Protein AF-A0A182SK68-F1 (afdb_monomer_lite)

Radius of gyration: 25.57 Å; chains: 1; bounding box: 62×59×81 Å

Organism: NCBI:txid74869

Foldseek 3Di:
DVVLLVVLVVLCVVQPPADPVCPVVNVVSLVVLVVVLVVCLVVLCVQQDDPPVPDDPDPPPPDDVLLVDRHLLSVLVSLLLQCLDLRPSSNVSSLVSNQSSQCSHPPGNGLLSSCVVPHDLVRNLCSLQVCVDQLGLVNDVALVSCPVPPPDQSLVSVLVNLSNLLSSLSSLLSCLVRVSYDPVSSVVSCVSSLSNVVNCLPQPQQDQSVSSLVVVCVVDPDDSPDDPVNCVVCVVSSVCVLVSLLSSLLSVLSVLLSLLVVCPVDPVPRDPSNVVLLLDPSNLVSLVCVQQPVVSSVLDPPDDDDPVNVVSNVVSVVSNVSSLLSLLVCCVPPSSVSSQVVVLVLLLVLLVVCLVCVLVQQLDLAHDPNNVSNVRSNVSVVVVVVVPVPDPDRDDPVSVVSNVVSVVSSVVSNVVSCPDPSNVPDGHPNSVVD

pLDDT: mean 82.34, std 15.9, range [33.06, 98.44]

Secondary structure (DSSP, 8-state):
-HHHHHHHHHHHHHHGGG-TTSHHHHHHHHHHHHHHHHHHHHTHHHHS----TT----------GGG-SSSHHHHHHHHHHHTT-S-HHHHHHHHHHHHHHHTTSTT--SHHHHHHHH--HHHHHHHHTTTTSTTSTTT-SSGGGGSS--SS-HHHHHHHHHHHHHHHHHHHHHHHHTT-S-HHHHHHHHHHHHHHHHHHHHHTTTS-HHHHHHHHHTT-SS-----HHHHHHTHHHHHHHHHHHHHHHHHHHHHHHHHHHHGGG-GGGS-HHHHHHHH-HHHHHHHHHHHH-GGGGT--TT---STTHHHHHHHHHHHHHHHHHHHHHTTTSHHHHHHHHHHHHHHHHHHHHHHHHHHHHHHSSS--HHHHHHHHHHHHHHHHHHHTTT-TTSS-HHHHHHHHHHHHHHHHHHHHHHTSHHHHS---HHHHH-

Structure (mmCIF, N/CA/C/O backbone):
data_AF-A0A182SK68-F1
#
_entry.id   AF-A0A182SK68-F1
#
loop_
_atom_site.group_PDB
_atom_site.id
_atom_site.type_symbol
_atom_site.label_atom_id
_atom_site.label_alt_id
_atom_site.label_comp_id
_atom_site.label_asym_id
_atom_site.label_entity_id
_atom_site.label_seq_id
_atom_site.pdbx_PDB_ins_code
_atom_site.Cartn_x
_atom_site.Cartn_y
_atom_site.Cartn_z
_atom_site.occupancy
_atom_site.B_iso_or_equiv
_atom_site.auth_seq_id
_atom_site.auth_comp_id
_atom_site.auth_asym_id
_atom_site.auth_atom_id
_atom_site.pdbx_PDB_model_num
ATOM 1 N N . MET A 1 1 ? 2.385 -1.177 -27.313 1.00 88.62 1 MET A N 1
ATOM 2 C CA . MET A 1 1 ? 2.437 -1.223 -25.835 1.00 88.62 1 MET A CA 1
ATOM 3 C C . MET A 1 1 ? 2.369 0.185 -25.262 1.00 88.62 1 MET A C 1
ATOM 5 O O . MET A 1 1 ? 1.359 0.478 -24.648 1.00 88.62 1 MET A O 1
ATOM 9 N N . HIS A 1 2 ? 3.325 1.072 -25.575 1.00 93.06 2 HIS A N 1
ATOM 10 C CA . HIS A 1 2 ? 3.332 2.481 -25.134 1.00 93.06 2 HIS A CA 1
ATOM 11 C C . HIS A 1 2 ? 1.972 3.197 -25.219 1.00 93.06 2 HIS A C 1
ATOM 13 O O . HIS A 1 2 ? 1.458 3.643 -24.204 1.00 93.06 2 HIS A O 1
ATOM 19 N N . SER A 1 3 ? 1.331 3.240 -26.392 1.00 92.75 3 SER A N 1
ATOM 20 C CA . SER A 1 3 ? 0.058 3.963 -26.556 1.00 92.75 3 SER A CA 1
ATOM 21 C C . SER A 1 3 ? -1.084 3.409 -25.693 1.00 92.75 3 SER A C 1
ATOM 23 O O . SER A 1 3 ? -1.900 4.174 -25.198 1.00 92.75 3 SER A O 1
ATOM 25 N N . TYR A 1 4 ? -1.124 2.090 -25.469 1.00 94.12 4 TYR A N 1
ATOM 26 C CA . TYR A 1 4 ? -2.111 1.467 -24.576 1.00 94.12 4 TYR A CA 1
ATOM 27 C C . TYR A 1 4 ? -1.801 1.757 -23.102 1.00 94.12 4 TYR A C 1
ATOM 29 O O . TYR A 1 4 ? -2.723 1.938 -22.316 1.00 94.12 4 TYR A O 1
ATOM 37 N N . SER A 1 5 ? -0.519 1.851 -22.739 1.00 93.94 5 SER A N 1
ATOM 38 C CA . SER A 1 5 ? -0.089 2.308 -21.413 1.00 93.94 5 SER A CA 1
ATOM 39 C C . SER A 1 5 ? -0.498 3.756 -21.152 1.00 93.94 5 SER A C 1
ATOM 41 O O . SER A 1 5 ? -1.092 4.033 -20.118 1.00 93.94 5 SER A O 1
ATOM 43 N N . VAL A 1 6 ? -0.271 4.661 -22.110 1.00 93.06 6 VAL A N 1
ATOM 44 C CA . VAL A 1 6 ? -0.720 6.061 -22.011 1.00 93.06 6 VAL A CA 1
ATOM 45 C C . VAL A 1 6 ? -2.244 6.140 -21.900 1.00 93.06 6 VAL A C 1
ATOM 47 O O . VAL A 1 6 ? -2.754 6.848 -21.039 1.00 93.06 6 VAL A O 1
ATOM 50 N N . GLY A 1 7 ? -2.981 5.370 -22.710 1.00 92.62 7 GLY A N 1
ATOM 51 C CA . GLY A 1 7 ? -4.442 5.296 -22.618 1.00 92.62 7 GLY A CA 1
ATOM 52 C C . GLY A 1 7 ? -4.933 4.842 -21.240 1.00 92.62 7 GLY A C 1
ATOM 53 O O . GLY A 1 7 ? -5.850 5.452 -20.689 1.00 92.62 7 GLY A O 1
ATOM 54 N N . LEU A 1 8 ? -4.282 3.836 -20.644 1.00 92.12 8 LEU A N 1
ATOM 55 C CA . LEU A 1 8 ? -4.586 3.380 -19.287 1.00 92.12 8 LEU A CA 1
ATOM 56 C C . LEU A 1 8 ? -4.298 4.462 -18.236 1.00 92.12 8 LEU A C 1
ATOM 58 O O . LEU A 1 8 ? -5.154 4.714 -17.394 1.00 92.12 8 LEU A O 1
ATOM 62 N N . ILE A 1 9 ? -3.139 5.126 -18.315 1.00 90.88 9 ILE A N 1
ATOM 63 C CA . ILE A 1 9 ? -2.760 6.225 -17.411 1.00 90.88 9 ILE A CA 1
ATOM 64 C C . ILE A 1 9 ? -3.814 7.337 -17.444 1.00 90.88 9 ILE A C 1
ATOM 66 O O . ILE A 1 9 ? -4.332 7.722 -16.400 1.00 90.88 9 ILE A O 1
ATOM 70 N N . VAL A 1 10 ? -4.173 7.813 -18.640 1.00 89.62 10 VAL A N 1
ATOM 71 C CA . VAL A 1 10 ? -5.153 8.898 -18.812 1.00 89.62 10 VAL A CA 1
ATOM 72 C C . VAL A 1 10 ? -6.533 8.480 -18.298 1.00 89.62 10 VAL A C 1
ATOM 74 O O . VAL A 1 10 ? -7.212 9.262 -17.632 1.00 89.62 10 VAL A O 1
ATOM 77 N N . THR A 1 11 ? -6.938 7.234 -18.561 1.00 87.19 11 THR A N 1
ATOM 78 C CA . THR A 1 11 ? -8.220 6.698 -18.080 1.00 87.19 11 THR A CA 1
ATOM 79 C C . THR A 1 11 ? -8.258 6.646 -16.551 1.00 87.19 11 THR A C 1
ATOM 81 O O . THR A 1 11 ? -9.271 7.018 -15.958 1.00 87.19 11 THR A O 1
ATOM 84 N N . GLU A 1 12 ? -7.160 6.237 -15.910 1.00 83.62 12 GLU A N 1
ATOM 85 C CA . GLU A 1 12 ? -7.042 6.172 -14.450 1.00 83.62 12 GLU A CA 1
ATOM 86 C C . GLU A 1 12 ? -7.035 7.571 -13.809 1.00 83.62 12 GLU A C 1
ATOM 88 O O . GLU A 1 12 ? -7.712 7.787 -12.804 1.00 83.62 12 GLU A O 1
ATOM 93 N N . GLU A 1 13 ? -6.349 8.551 -14.408 1.00 80.25 13 GLU A N 1
ATOM 94 C CA . GLU A 1 13 ? -6.316 9.928 -13.892 1.00 80.25 13 GLU A CA 1
ATOM 95 C C . GLU A 1 13 ? -7.697 10.598 -13.915 1.00 80.25 13 GLU A C 1
ATOM 97 O O . GLU A 1 13 ? -8.099 11.231 -12.933 1.00 80.25 13 GLU A O 1
ATOM 102 N N . GLN A 1 14 ? -8.458 10.412 -14.997 1.00 74.94 14 GLN A N 1
ATOM 103 C CA . GLN A 1 14 ? -9.790 11.005 -15.142 1.00 74.94 14 GLN A CA 1
ATOM 104 C C . GLN A 1 14 ? -10.811 10.403 -14.161 1.00 74.94 14 GLN A C 1
ATOM 106 O O . GLN A 1 14 ? -11.628 11.123 -13.586 1.00 74.94 14 GLN A O 1
ATOM 111 N N . HIS A 1 15 ? -10.746 9.096 -13.906 1.00 66.00 15 HIS A N 1
ATOM 112 C CA . HIS A 1 15 ? -11.824 8.375 -13.215 1.00 66.00 15 HIS A CA 1
ATOM 113 C C . HIS A 1 15 ? -11.490 7.955 -11.783 1.00 66.00 15 HIS A C 1
ATOM 115 O O . HIS A 1 15 ? -12.390 7.600 -11.019 1.00 66.00 15 HIS A O 1
ATOM 121 N N . GLY A 1 16 ? -10.213 8.024 -11.405 1.00 57.12 16 GLY A N 1
ATOM 122 C CA . GLY A 1 16 ? -9.738 7.588 -10.099 1.00 57.12 16 GLY A CA 1
ATOM 123 C C . GLY A 1 16 ? -9.965 6.097 -9.878 1.00 57.12 16 GLY A C 1
ATOM 124 O O . GLY A 1 16 ? -10.406 5.366 -10.761 1.00 57.12 16 GLY A O 1
ATOM 125 N N . CYS A 1 17 ? -9.701 5.631 -8.661 1.00 49.34 17 CYS A N 1
ATOM 126 C CA . CYS A 1 17 ? -9.917 4.229 -8.295 1.00 49.34 17 CYS A CA 1
ATOM 127 C C . CYS A 1 17 ? -11.409 3.816 -8.208 1.00 49.34 17 CYS A C 1
ATOM 129 O O . CYS A 1 17 ? -11.665 2.675 -7.843 1.00 49.34 17 CYS A O 1
ATOM 131 N N . ALA A 1 18 ? -12.387 4.700 -8.483 1.00 45.34 18 ALA A N 1
ATOM 132 C CA . ALA A 1 18 ? -13.753 4.552 -7.957 1.00 45.34 18 ALA A CA 1
ATOM 133 C C . ALA A 1 18 ? -14.936 4.588 -8.958 1.00 45.34 18 ALA A C 1
ATOM 135 O O . ALA A 1 18 ? -16.071 4.430 -8.518 1.00 45.34 18 ALA A O 1
ATOM 136 N N . SER A 1 19 ? -14.752 4.778 -10.272 1.00 43.34 19 SER A N 1
ATOM 137 C CA . SER A 1 19 ? -15.907 4.938 -11.187 1.00 43.34 19 SER A CA 1
ATOM 138 C C . SER A 1 19 ? -16.380 3.631 -11.850 1.00 43.34 19 SER A C 1
ATOM 140 O O . SER A 1 19 ? -15.693 3.066 -12.704 1.00 43.34 19 SER A O 1
ATOM 142 N N . GLU A 1 20 ? -17.595 3.186 -11.502 1.00 40.69 20 GLU A N 1
ATOM 143 C CA . GLU A 1 20 ? -18.256 1.958 -11.989 1.00 40.69 20 GLU A CA 1
ATOM 144 C C . GLU A 1 20 ? -18.520 1.933 -13.509 1.00 40.69 20 GLU A C 1
ATOM 146 O O . GLU A 1 20 ? -18.535 0.862 -14.112 1.00 40.69 20 GLU A O 1
ATOM 151 N N . GLY A 1 21 ? -18.663 3.090 -14.165 1.00 43.56 21 GLY A N 1
ATOM 152 C CA . GLY A 1 21 ? -18.940 3.157 -15.608 1.00 43.56 21 GLY A CA 1
ATOM 153 C C . GLY A 1 21 ? -17.751 2.780 -16.502 1.00 43.56 21 GLY A C 1
ATOM 154 O O . GLY A 1 21 ? -17.948 2.339 -17.632 1.00 43.56 21 GLY A O 1
ATOM 155 N N . ASN A 1 22 ? -16.519 2.902 -15.992 1.00 54.31 22 ASN A N 1
ATOM 156 C CA . ASN A 1 22 ? -15.290 2.787 -16.789 1.00 54.31 22 ASN A CA 1
ATOM 157 C C . ASN A 1 22 ? -14.397 1.601 -16.418 1.00 54.31 22 ASN A C 1
ATOM 159 O O . ASN A 1 22 ? -13.321 1.444 -16.999 1.00 54.31 22 ASN A O 1
ATOM 163 N N . SER A 1 23 ? -14.867 0.710 -15.537 1.00 65.31 23 SER A N 1
ATOM 164 C CA . SER A 1 23 ? -14.196 -0.571 -15.273 1.00 65.31 23 SER A CA 1
ATOM 165 C C . SER A 1 23 ? -13.976 -1.362 -16.564 1.00 65.31 23 SER A C 1
ATOM 167 O O . SER A 1 23 ? -12.916 -1.951 -16.739 1.00 65.31 23 SER A O 1
ATOM 169 N N . ALA A 1 24 ? -14.929 -1.318 -17.502 1.00 78.75 24 ALA A N 1
ATOM 170 C CA . ALA A 1 24 ? -14.823 -2.046 -18.764 1.00 78.75 24 ALA A CA 1
ATOM 171 C C . ALA A 1 24 ? -13.713 -1.494 -19.679 1.00 78.75 24 ALA A C 1
ATOM 173 O O . ALA A 1 24 ? -12.975 -2.267 -20.285 1.00 78.75 24 ALA A O 1
ATOM 174 N N . ILE A 1 25 ? -13.551 -0.167 -19.759 1.00 84.81 25 ILE A N 1
ATOM 175 C CA . ILE A 1 25 ? -12.502 0.470 -20.577 1.00 84.81 25 ILE A CA 1
ATOM 176 C C . ILE A 1 25 ? -11.123 0.179 -19.974 1.00 84.81 25 ILE A C 1
ATOM 178 O O . ILE A 1 25 ? -10.200 -0.242 -20.674 1.00 84.81 25 ILE A O 1
ATOM 182 N N . THR A 1 26 ? -10.989 0.348 -18.659 1.00 85.19 26 THR A N 1
ATOM 183 C CA . THR A 1 26 ? -9.766 0.016 -17.921 1.00 85.19 26 THR A CA 1
ATOM 184 C C . THR A 1 26 ? -9.399 -1.460 -18.091 1.00 85.19 26 THR A C 1
ATOM 186 O O . THR A 1 26 ? -8.246 -1.784 -18.381 1.00 85.19 26 THR A O 1
ATOM 189 N N . GLU A 1 27 ? -10.374 -2.366 -17.991 1.00 87.12 27 GLU A N 1
ATOM 190 C CA . GLU A 1 27 ? -10.177 -3.799 -18.218 1.00 87.12 27 GLU A CA 1
ATOM 191 C C . GLU A 1 27 ? -9.727 -4.097 -19.654 1.00 87.12 27 GLU A C 1
ATOM 193 O O . GLU A 1 27 ? -8.788 -4.869 -19.852 1.00 87.12 27 GLU A O 1
ATOM 198 N N . GLN A 1 28 ? -10.300 -3.430 -20.660 1.00 90.69 28 GLN A N 1
ATOM 199 C CA . GLN A 1 28 ? -9.854 -3.557 -22.050 1.00 90.69 28 GLN A CA 1
ATOM 200 C C . GLN A 1 28 ? -8.393 -3.132 -22.231 1.00 90.69 28 GLN A C 1
ATOM 202 O O . GLN A 1 28 ? -7.633 -3.845 -22.891 1.00 90.69 28 GLN A O 1
ATOM 207 N N . PHE A 1 29 ? -7.961 -2.024 -21.619 1.00 93.50 29 PHE A N 1
ATOM 208 C CA . PHE A 1 29 ? -6.551 -1.623 -21.644 1.00 93.50 29 PHE A CA 1
ATOM 209 C C . PHE A 1 29 ? -5.646 -2.658 -20.964 1.00 93.50 29 PHE A C 1
ATOM 211 O O . PHE A 1 29 ? -4.599 -3.011 -21.512 1.00 93.50 29 PHE A O 1
ATOM 218 N N . LEU A 1 30 ? -6.049 -3.193 -19.808 1.00 92.50 30 LEU A N 1
ATOM 219 C CA . LEU A 1 30 ? -5.292 -4.224 -19.088 1.00 92.50 30 LEU A CA 1
ATOM 220 C C . LEU A 1 30 ? -5.166 -5.524 -19.900 1.00 92.50 30 LEU A C 1
ATOM 222 O O . LEU A 1 30 ? -4.074 -6.101 -19.971 1.00 92.50 30 LEU A O 1
ATOM 226 N N . LEU A 1 31 ? -6.251 -5.966 -20.543 1.00 93.94 31 LEU A N 1
ATOM 227 C CA . LEU A 1 31 ? -6.275 -7.135 -21.426 1.00 93.94 31 LEU A CA 1
ATOM 228 C C . LEU A 1 31 ? -5.422 -6.911 -22.678 1.00 93.94 31 LEU A C 1
ATOM 230 O O . LEU A 1 31 ? -4.634 -7.782 -23.053 1.00 93.94 31 LEU A O 1
ATOM 234 N N . ALA A 1 32 ? -5.517 -5.731 -23.294 1.00 96.12 32 ALA A N 1
ATOM 235 C CA . ALA A 1 32 ? -4.701 -5.369 -24.446 1.00 96.12 32 ALA A CA 1
ATOM 236 C C . ALA A 1 32 ? -3.207 -5.371 -24.095 1.00 96.12 32 ALA A C 1
ATOM 238 O O . ALA A 1 32 ? -2.400 -5.938 -24.834 1.00 96.12 32 ALA A O 1
ATOM 239 N N . LEU A 1 33 ? -2.823 -4.806 -22.945 1.00 96.19 33 LEU A N 1
ATOM 240 C CA . LEU A 1 33 ? -1.443 -4.847 -22.457 1.00 96.19 33 LEU A CA 1
ATOM 241 C C . LEU A 1 33 ? -0.965 -6.282 -22.195 1.00 96.19 33 LEU A C 1
ATOM 243 O O . LEU A 1 33 ? 0.180 -6.603 -22.516 1.00 96.19 33 LEU A O 1
ATOM 247 N N . ASP A 1 34 ? -1.829 -7.163 -21.681 1.00 94.62 34 ASP A N 1
ATOM 248 C CA . ASP A 1 34 ? -1.497 -8.580 -21.496 1.00 94.62 34 ASP A CA 1
ATOM 249 C C . ASP A 1 34 ? -1.235 -9.300 -22.823 1.00 94.62 34 ASP A C 1
ATOM 251 O O . ASP A 1 34 ? -0.223 -9.989 -22.986 1.00 94.62 34 ASP A O 1
ATOM 255 N N . HIS A 1 35 ? -2.129 -9.100 -23.791 1.00 96.44 35 HIS A N 1
ATOM 256 C CA . HIS A 1 35 ? -2.018 -9.682 -25.121 1.00 96.44 35 HIS A CA 1
ATOM 257 C C . HIS A 1 35 ? -0.771 -9.176 -25.857 1.00 96.44 35 HIS A C 1
ATOM 259 O O . HIS A 1 35 ? -0.041 -9.955 -26.477 1.00 96.44 35 HIS A O 1
ATOM 265 N N . LEU A 1 36 ? -0.483 -7.876 -25.757 1.00 94.75 36 LEU A N 1
ATOM 266 C CA . LEU A 1 36 ? 0.725 -7.279 -26.321 1.00 94.75 36 LEU A CA 1
ATOM 267 C C . LEU A 1 36 ? 1.987 -7.831 -25.653 1.00 94.75 36 LEU A C 1
ATOM 269 O O . LEU A 1 36 ? 2.938 -8.153 -26.360 1.00 94.75 36 LEU A O 1
ATOM 273 N N . GLY A 1 37 ? 1.990 -7.998 -24.327 1.00 94.25 37 GLY A N 1
ATOM 274 C CA . GLY A 1 37 ? 3.092 -8.633 -23.602 1.00 94.25 37 GLY A CA 1
ATOM 275 C C . GLY A 1 37 ? 3.365 -10.056 -24.094 1.00 94.25 37 GLY A C 1
ATOM 276 O O . GLY A 1 37 ? 4.492 -10.371 -24.468 1.00 94.25 37 GLY A O 1
ATOM 277 N N . LYS A 1 38 ? 2.320 -10.886 -24.205 1.00 94.75 38 LYS A N 1
ATOM 278 C CA . LYS A 1 38 ? 2.414 -12.245 -24.775 1.00 94.75 38 LYS A CA 1
ATOM 279 C C . LYS A 1 38 ? 2.947 -12.236 -26.210 1.00 94.75 38 LYS A C 1
ATOM 281 O O . LYS A 1 38 ? 3.817 -13.028 -26.556 1.00 94.75 38 LYS A O 1
ATOM 286 N N . SER A 1 39 ? 2.455 -11.320 -27.042 1.00 93.88 39 SER A N 1
ATOM 287 C CA . SER A 1 39 ? 2.872 -11.212 -28.445 1.00 93.88 39 SER A CA 1
ATOM 288 C C . SER A 1 39 ? 4.352 -10.839 -28.583 1.00 93.88 39 SER A C 1
ATOM 290 O O . SER A 1 39 ? 5.052 -11.399 -29.425 1.00 93.88 39 SER A O 1
ATOM 292 N N . LEU A 1 40 ? 4.838 -9.913 -27.751 1.00 92.00 40 LEU A N 1
ATOM 293 C CA . LEU A 1 40 ? 6.243 -9.499 -27.715 1.00 92.00 40 LEU A CA 1
ATOM 294 C C . LEU A 1 40 ? 7.158 -10.630 -27.241 1.00 92.00 40 LEU A C 1
ATOM 296 O O . LEU A 1 40 ? 8.213 -10.852 -27.830 1.00 92.00 40 LEU A O 1
ATOM 300 N N . GLU A 1 41 ? 6.727 -11.374 -26.225 1.00 92.56 41 GLU A N 1
ATOM 301 C CA . GLU A 1 41 ? 7.421 -12.556 -25.711 1.00 92.56 41 GLU A CA 1
ATOM 302 C C . GLU A 1 41 ? 7.554 -13.644 -26.793 1.00 92.56 41 GLU A C 1
ATOM 304 O O . GLU A 1 41 ? 8.659 -14.118 -27.066 1.00 92.56 41 GLU A O 1
ATOM 309 N N . MET A 1 42 ? 6.456 -13.973 -27.484 1.00 92.19 42 MET A N 1
ATOM 310 C CA . MET A 1 42 ? 6.441 -14.958 -28.577 1.00 92.19 42 MET A CA 1
ATOM 311 C C . MET A 1 42 ? 7.288 -14.525 -29.778 1.00 92.19 42 MET A C 1
ATOM 313 O O . MET A 1 42 ? 7.887 -15.358 -30.453 1.00 92.19 42 MET A O 1
ATOM 317 N N . ARG A 1 43 ? 7.356 -13.217 -30.053 1.00 89.06 43 ARG A N 1
ATOM 318 C CA . ARG A 1 43 ? 8.081 -12.648 -31.199 1.00 89.06 43 ARG A CA 1
ATOM 319 C C . ARG A 1 43 ? 9.431 -12.034 -30.821 1.00 89.06 43 ARG A C 1
ATOM 321 O O . ARG A 1 43 ? 9.971 -11.235 -31.585 1.00 89.06 43 ARG A O 1
ATOM 328 N N . LYS A 1 44 ? 10.016 -12.420 -29.682 1.00 88.88 44 LYS A N 1
ATOM 329 C CA . LYS A 1 44 ? 11.249 -11.813 -29.147 1.00 88.88 44 LYS A CA 1
ATOM 330 C C . LYS A 1 44 ? 12.440 -11.824 -30.113 1.00 88.88 44 LYS A C 1
ATOM 332 O O . LYS A 1 44 ? 13.254 -10.907 -30.080 1.00 88.88 44 LYS A O 1
ATOM 337 N N . ALA A 1 45 ? 12.522 -12.807 -31.013 1.00 86.69 45 ALA A N 1
ATOM 338 C CA . ALA A 1 45 ? 13.574 -12.887 -32.031 1.00 86.69 45 ALA A CA 1
ATOM 339 C C . ALA A 1 45 ? 13.611 -11.658 -32.963 1.00 86.69 45 ALA A C 1
ATOM 341 O O . ALA A 1 45 ? 14.693 -11.242 -33.367 1.00 86.69 45 ALA A O 1
ATOM 342 N N . LEU A 1 46 ? 12.457 -11.031 -33.238 1.00 84.81 46 LEU A N 1
ATOM 343 C CA . LEU A 1 46 ? 12.369 -9.819 -34.067 1.00 84.81 46 LEU A CA 1
ATOM 344 C C . LEU A 1 46 ? 12.994 -8.593 -33.382 1.00 84.81 46 LEU A C 1
ATOM 346 O O . LEU A 1 46 ? 13.492 -7.693 -34.051 1.00 84.81 46 LEU A O 1
ATOM 350 N N . PHE A 1 47 ? 12.984 -8.568 -32.047 1.00 85.00 47 PHE A N 1
ATOM 351 C CA . PHE A 1 47 ? 13.404 -7.419 -31.238 1.00 85.00 47 PHE A CA 1
ATOM 352 C C . PHE A 1 47 ? 14.793 -7.588 -30.603 1.00 85.00 47 PHE A C 1
ATOM 354 O O . PHE A 1 47 ? 15.321 -6.630 -30.044 1.00 85.00 47 PHE A O 1
ATOM 361 N N . ASN A 1 48 ? 15.383 -8.784 -30.690 1.00 84.38 48 ASN A N 1
ATOM 362 C CA . ASN A 1 48 ? 16.704 -9.134 -30.146 1.00 84.38 48 ASN A CA 1
ATOM 363 C C . ASN A 1 48 ? 17.782 -9.333 -31.237 1.00 84.38 48 ASN A C 1
ATOM 365 O O . ASN A 1 48 ? 18.829 -9.924 -30.966 1.00 84.38 48 ASN A O 1
ATOM 369 N N . GLY A 1 49 ? 17.504 -8.922 -32.480 1.00 69.25 49 GLY A N 1
ATOM 370 C CA . GLY A 1 49 ? 18.330 -9.236 -33.650 1.00 69.25 49 GLY A CA 1
ATOM 371 C C . GLY A 1 49 ? 19.767 -8.699 -33.591 1.00 69.25 49 GLY A C 1
ATOM 372 O O . GLY A 1 49 ? 20.017 -7.614 -33.073 1.00 69.25 49 GLY A O 1
ATOM 373 N N . TYR A 1 50 ? 20.697 -9.471 -34.164 1.00 53.22 50 TYR A N 1
ATOM 374 C CA . TYR A 1 50 ? 22.091 -9.090 -34.396 1.00 53.22 50 TYR A CA 1
ATOM 375 C C . TYR A 1 50 ? 22.166 -7.878 -35.332 1.00 53.22 50 TYR A C 1
ATOM 377 O O . TYR A 1 50 ? 21.504 -7.857 -36.371 1.00 53.22 50 TYR A O 1
ATOM 385 N N . GLY A 1 51 ? 23.004 -6.898 -34.996 1.00 48.56 51 GLY A N 1
ATOM 386 C CA . GLY A 1 51 ? 23.451 -5.890 -35.949 1.00 48.56 51 GLY A CA 1
ATOM 387 C C . GLY A 1 51 ? 24.250 -6.549 -37.073 1.00 48.56 51 GLY A C 1
ATOM 388 O O . GLY A 1 51 ? 25.462 -6.658 -36.980 1.00 48.56 51 GLY A O 1
ATOM 389 N N . ASN A 1 52 ? 23.575 -7.010 -38.123 1.00 43.06 52 ASN A N 1
ATOM 390 C CA . ASN A 1 52 ? 24.137 -6.960 -39.464 1.00 43.06 52 ASN A CA 1
ATOM 391 C C . ASN A 1 52 ? 23.519 -5.723 -40.109 1.00 43.06 52 ASN A C 1
ATOM 393 O O . ASN A 1 52 ? 22.403 -5.763 -40.627 1.00 43.06 52 ASN A O 1
ATOM 397 N N . GLU A 1 53 ? 24.243 -4.609 -40.024 1.00 48.78 53 GLU A N 1
ATOM 398 C CA . GLU A 1 53 ? 23.857 -3.300 -40.569 1.00 48.78 53 GLU A CA 1
ATOM 399 C C . GLU A 1 53 ? 23.617 -3.322 -42.091 1.00 48.78 53 GLU A C 1
ATOM 401 O O . GLU A 1 53 ? 23.100 -2.364 -42.652 1.00 48.78 53 GLU A O 1
ATOM 406 N N . SER A 1 54 ? 23.934 -4.424 -42.774 1.00 43.44 54 SER A N 1
ATOM 407 C CA . SER A 1 54 ? 23.865 -4.529 -44.233 1.00 43.44 54 SER A CA 1
ATOM 408 C C . SER A 1 54 ? 22.505 -4.966 -44.792 1.00 43.44 54 SER A C 1
ATOM 410 O O . SER 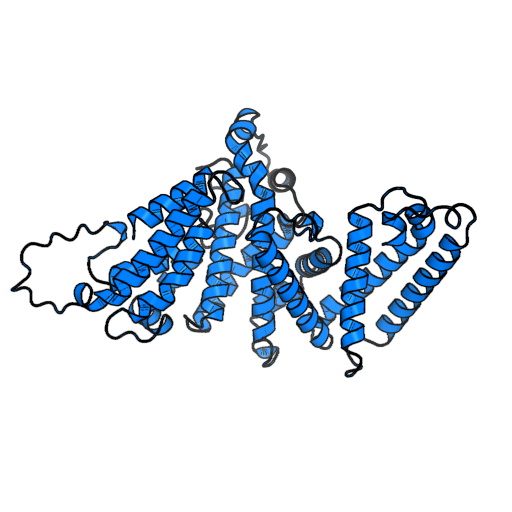A 1 54 ? 22.309 -4.872 -45.997 1.00 43.44 54 SER A O 1
ATOM 412 N N . TYR A 1 55 ? 21.562 -5.437 -43.966 1.00 43.47 55 TYR A N 1
ATOM 413 C CA . TYR A 1 55 ? 20.235 -5.864 -44.438 1.00 43.47 55 TYR A CA 1
ATOM 414 C C . TYR A 1 55 ? 19.137 -5.569 -43.407 1.00 43.47 55 TYR A C 1
ATOM 416 O O . TYR A 1 55 ? 18.586 -6.470 -42.775 1.00 43.47 55 TYR A O 1
ATOM 424 N N . ARG A 1 56 ? 18.758 -4.298 -43.260 1.00 51.56 56 ARG A N 1
ATOM 425 C CA . ARG A 1 56 ? 17.387 -3.967 -42.847 1.00 51.56 56 ARG A CA 1
ATOM 426 C C . ARG A 1 56 ? 16.690 -3.248 -44.000 1.00 51.56 56 ARG A C 1
ATOM 428 O O . ARG A 1 56 ? 16.898 -2.048 -44.154 1.00 51.56 56 ARG A O 1
ATOM 435 N N . PRO A 1 57 ? 15.868 -3.943 -44.808 1.00 44.34 57 PRO A N 1
ATOM 436 C CA . PRO A 1 57 ? 14.923 -3.247 -45.662 1.00 44.34 57 PRO A CA 1
ATOM 437 C C . PRO A 1 57 ? 13.904 -2.570 -44.741 1.00 44.34 57 PRO A C 1
ATOM 439 O O . PRO A 1 57 ? 13.157 -3.254 -44.051 1.00 44.34 57 PRO A O 1
ATOM 442 N N . GLU A 1 58 ? 13.969 -1.243 -44.648 1.00 41.94 58 GLU A N 1
ATOM 443 C CA . GLU A 1 58 ? 12.838 -0.305 -44.531 1.00 41.94 58 GLU A CA 1
ATOM 444 C C . GLU A 1 58 ? 11.594 -0.722 -43.714 1.00 41.94 58 GLU A C 1
ATOM 446 O O . GLU A 1 58 ? 10.481 -0.293 -44.002 1.00 41.94 58 GLU A O 1
ATOM 451 N N . GLN A 1 59 ? 11.726 -1.480 -42.629 1.00 52.75 59 GLN A N 1
ATOM 452 C CA . GLN A 1 59 ? 10.694 -1.525 -41.599 1.00 52.75 59 GLN A CA 1
ATOM 453 C C . GLN A 1 59 ? 10.991 -0.397 -40.625 1.00 52.75 59 GLN A C 1
ATOM 455 O O . GLN A 1 59 ? 11.708 -0.571 -39.639 1.00 52.75 59 GLN A O 1
ATOM 460 N N . TRP A 1 60 ? 10.466 0.785 -40.952 1.00 58.06 60 TRP A N 1
ATOM 461 C CA . TRP A 1 60 ? 10.446 1.956 -40.084 1.00 58.06 60 TRP A CA 1
ATOM 462 C C . TRP A 1 60 ? 9.627 1.611 -38.839 1.00 58.06 60 TRP A C 1
ATOM 464 O O . TRP A 1 60 ? 8.421 1.841 -38.764 1.00 58.06 60 TRP A O 1
ATOM 474 N N . GLN A 1 61 ? 10.272 0.973 -37.867 1.00 69.19 61 GLN A N 1
ATOM 475 C CA . GLN A 1 61 ? 9.672 0.733 -36.572 1.00 69.19 61 GLN A CA 1
ATOM 476 C C . GLN A 1 61 ? 9.428 2.103 -35.940 1.00 69.19 61 GLN A C 1
ATOM 478 O O . GLN A 1 61 ? 10.370 2.823 -35.618 1.00 69.19 61 GLN A O 1
ATOM 483 N N . LEU A 1 62 ? 8.158 2.470 -35.775 1.00 80.62 62 LEU A N 1
ATOM 484 C CA . LEU A 1 62 ? 7.785 3.666 -35.033 1.00 80.62 62 LEU A CA 1
ATOM 485 C C . LEU A 1 62 ? 8.097 3.416 -33.556 1.00 80.62 62 LEU A C 1
ATOM 487 O O . LEU A 1 62 ? 7.393 2.666 -32.876 1.00 80.62 62 LEU A O 1
ATOM 491 N N . VAL A 1 63 ? 9.194 4.004 -33.085 1.00 83.81 63 VAL A N 1
ATOM 492 C CA . VAL A 1 63 ? 9.644 3.915 -31.697 1.00 83.81 63 VAL A CA 1
ATOM 493 C C . VAL A 1 63 ? 9.305 5.234 -31.002 1.00 83.81 63 VAL A C 1
ATOM 495 O O . VAL A 1 63 ? 9.894 6.257 -31.346 1.00 83.81 63 VAL A O 1
ATOM 498 N N . PRO A 1 64 ? 8.375 5.229 -30.031 1.00 86.88 64 PRO A N 1
ATOM 499 C CA . PRO A 1 64 ? 8.161 6.369 -29.149 1.00 86.88 64 PRO A CA 1
ATOM 500 C C . PRO A 1 64 ? 9.479 6.823 -28.501 1.00 86.88 64 PRO A C 1
ATOM 502 O O . PRO A 1 64 ? 10.235 5.963 -28.024 1.00 86.88 64 PRO A O 1
ATOM 505 N N . PRO A 1 65 ? 9.773 8.135 -28.462 1.00 87.00 65 PRO A N 1
ATOM 506 C CA . PRO A 1 65 ? 11.034 8.649 -27.925 1.00 87.00 65 PRO A CA 1
ATOM 507 C C . PRO A 1 65 ? 11.269 8.232 -26.465 1.00 87.00 65 PRO A C 1
ATOM 509 O O . PRO A 1 65 ? 12.407 7.994 -26.067 1.00 87.00 65 PRO A O 1
ATOM 512 N N . GLU A 1 66 ? 10.204 8.038 -25.686 1.00 89.00 66 GLU A N 1
ATOM 513 C CA . GLU A 1 66 ? 10.239 7.627 -24.280 1.00 89.00 66 GLU A CA 1
ATOM 514 C C . GLU A 1 66 ? 10.820 6.219 -24.080 1.00 89.00 66 GLU A C 1
ATOM 516 O O . GLU A 1 66 ? 11.399 5.925 -23.028 1.00 89.00 66 GLU A O 1
ATOM 521 N N . ILE A 1 67 ? 10.684 5.340 -25.082 1.00 88.94 67 ILE A N 1
ATOM 522 C CA . ILE A 1 67 ? 11.255 3.988 -25.041 1.00 88.94 67 ILE A CA 1
ATOM 523 C C . ILE A 1 67 ? 12.778 4.044 -25.213 1.00 88.94 67 ILE A C 1
ATOM 525 O O . ILE A 1 67 ? 13.497 3.244 -24.614 1.00 88.94 67 ILE A O 1
ATOM 529 N N . GLY A 1 68 ? 13.287 5.005 -25.989 1.00 82.75 68 GLY A N 1
ATOM 530 C CA . GLY A 1 68 ? 14.724 5.209 -26.177 1.00 82.75 68 GLY A CA 1
ATOM 531 C C . GLY A 1 68 ? 15.417 4.160 -27.055 1.00 82.75 68 GLY A C 1
ATOM 532 O O . GLY A 1 68 ? 16.638 4.050 -27.001 1.00 82.75 68 GLY A O 1
ATOM 533 N N . GLY A 1 69 ? 14.668 3.379 -27.847 1.00 86.38 69 GLY A N 1
ATOM 534 C CA . GLY A 1 69 ? 15.225 2.472 -28.860 1.00 86.38 69 GLY A CA 1
ATOM 535 C C . GLY A 1 69 ? 14.282 1.345 -29.307 1.00 86.38 69 GLY A C 1
ATOM 536 O O . GLY A 1 69 ? 13.259 1.085 -28.681 1.00 86.38 69 GLY A O 1
ATOM 537 N N . GLY A 1 70 ? 14.611 0.673 -30.418 1.00 85.12 70 GLY A N 1
ATOM 538 C CA . GLY A 1 70 ? 13.734 -0.335 -31.051 1.00 85.12 70 GLY A CA 1
ATOM 539 C C . GLY A 1 70 ? 13.865 -1.771 -30.526 1.00 85.12 70 GLY A C 1
ATOM 540 O O . GLY A 1 70 ? 12.986 -2.598 -30.765 1.00 85.12 70 GLY A O 1
ATOM 541 N N . GLU A 1 71 ? 14.954 -2.079 -29.818 1.00 90.19 71 GLU A N 1
ATOM 542 C CA . GLU A 1 71 ? 15.201 -3.418 -29.257 1.00 90.19 71 GLU A CA 1
ATOM 543 C C . 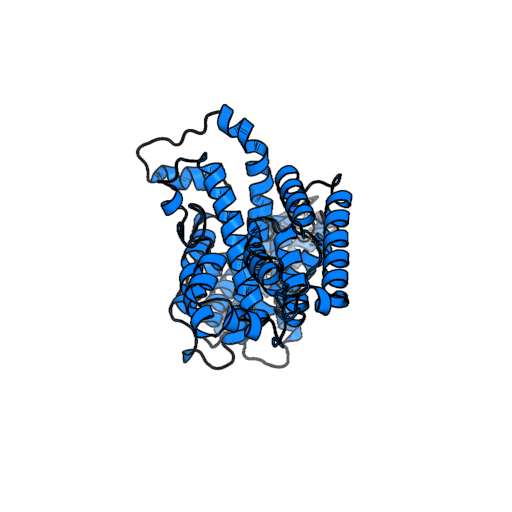GLU A 1 71 ? 14.364 -3.731 -28.006 1.00 90.19 71 GLU A C 1
ATOM 545 O O . GLU A 1 71 ? 13.968 -2.830 -27.262 1.00 90.19 71 GLU A O 1
ATOM 550 N N . MET A 1 72 ? 14.206 -5.028 -27.705 1.00 93.00 72 MET A N 1
ATOM 551 C CA . MET A 1 72 ? 13.473 -5.506 -26.523 1.00 93.00 72 MET A CA 1
ATOM 552 C C . MET A 1 72 ? 14.010 -4.895 -25.221 1.00 93.00 72 MET A C 1
ATOM 554 O O . MET A 1 72 ? 13.227 -4.496 -24.363 1.00 93.00 72 MET A O 1
ATOM 558 N N . LYS A 1 73 ? 15.337 -4.752 -25.083 1.00 95.12 73 LYS A N 1
ATOM 559 C CA . LYS A 1 73 ? 15.958 -4.178 -23.877 1.00 95.12 73 LYS A CA 1
ATOM 560 C C . LYS A 1 73 ? 15.469 -2.755 -23.587 1.00 95.12 73 LYS A C 1
ATOM 562 O O . LYS A 1 73 ? 15.239 -2.423 -22.432 1.00 95.12 73 LYS A O 1
ATOM 567 N N . HIS A 1 74 ? 15.260 -1.929 -24.616 1.00 94.31 74 HIS A N 1
ATOM 568 C CA . HIS A 1 74 ? 14.802 -0.547 -24.446 1.00 94.31 74 HIS A CA 1
ATOM 569 C C . HIS A 1 74 ? 13.359 -0.513 -23.943 1.00 94.31 74 HIS A C 1
ATOM 571 O O . HIS A 1 74 ? 13.050 0.211 -22.998 1.00 94.31 74 HIS A O 1
ATOM 577 N N . LEU A 1 75 ? 12.502 -1.377 -24.499 1.00 94.81 75 LEU A N 1
ATOM 578 C CA . LEU A 1 75 ? 11.131 -1.537 -24.028 1.00 94.81 75 LEU A CA 1
ATOM 579 C C . LEU A 1 75 ? 11.082 -2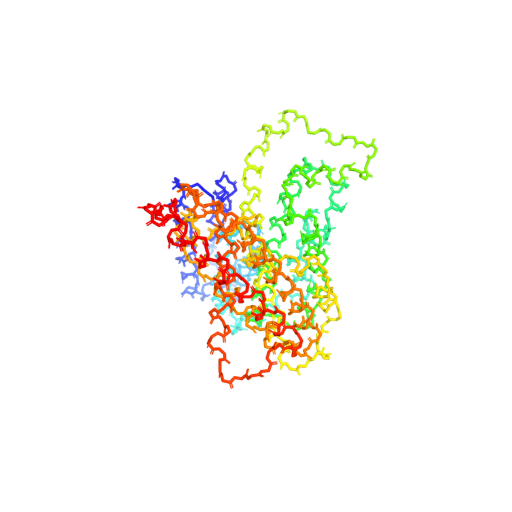.003 -22.570 1.00 94.81 75 LEU A C 1
ATOM 581 O O . LEU A 1 75 ? 10.317 -1.446 -21.789 1.00 94.81 75 LEU A O 1
ATOM 585 N N . VAL A 1 76 ? 11.893 -2.992 -22.188 1.00 97.12 76 VAL A N 1
ATOM 586 C CA . VAL A 1 76 ? 11.914 -3.498 -20.807 1.00 97.12 76 VAL A CA 1
ATOM 587 C C . VAL A 1 76 ? 12.511 -2.463 -19.842 1.00 97.12 76 VAL A C 1
ATOM 589 O O . VAL A 1 76 ? 11.990 -2.290 -18.743 1.00 97.12 76 VAL A O 1
ATOM 592 N N . CYS A 1 77 ? 13.525 -1.695 -20.257 1.00 97.50 77 CYS A N 1
ATOM 593 C CA . CYS A 1 77 ? 14.038 -0.560 -19.483 1.00 97.50 77 CYS A CA 1
ATOM 594 C C . CYS A 1 77 ? 12.969 0.517 -19.260 1.00 97.50 77 CYS A C 1
ATOM 596 O O . CYS A 1 77 ? 12.844 1.046 -18.156 1.00 97.50 77 CYS A O 1
ATOM 598 N N . TRP A 1 78 ? 12.200 0.852 -20.297 1.00 97.00 78 TRP A N 1
ATOM 599 C CA . TRP A 1 78 ? 11.067 1.764 -20.174 1.00 97.00 78 TRP A CA 1
ATOM 600 C C . TRP A 1 78 ? 9.998 1.190 -19.239 1.00 97.00 78 TRP A C 1
ATOM 602 O O . TRP A 1 78 ? 9.559 1.887 -18.328 1.00 97.00 78 TRP A O 1
ATOM 612 N N . LEU A 1 79 ? 9.651 -0.091 -19.392 1.00 97.31 79 LEU A N 1
ATOM 613 C CA . LEU A 1 79 ? 8.662 -0.783 -18.567 1.00 97.31 79 LEU A CA 1
ATOM 614 C C . LEU A 1 79 ? 9.041 -0.786 -17.081 1.00 97.31 79 LEU A C 1
ATOM 616 O O . LEU A 1 79 ? 8.173 -0.585 -16.238 1.00 97.31 79 LEU A O 1
ATOM 620 N N . PHE A 1 80 ? 10.323 -0.963 -16.753 1.00 98.19 80 PHE A N 1
ATOM 621 C CA . PHE A 1 80 ? 10.793 -0.871 -15.372 1.00 98.19 80 PHE A CA 1
ATOM 622 C C . PHE A 1 80 ? 10.566 0.523 -14.779 1.00 98.19 80 PHE A C 1
ATOM 624 O O . PHE A 1 80 ? 10.062 0.636 -13.668 1.00 98.19 80 PHE A O 1
ATOM 631 N N . ARG A 1 81 ? 10.840 1.597 -15.536 1.00 97.12 81 ARG A N 1
ATOM 632 C CA . ARG A 1 81 ? 10.502 2.966 -15.094 1.00 97.12 81 ARG A CA 1
ATOM 633 C C . ARG A 1 81 ? 8.998 3.123 -14.879 1.00 97.12 81 ARG A C 1
ATOM 635 O O . ARG A 1 81 ? 8.581 3.761 -13.920 1.00 97.12 81 ARG A O 1
ATOM 642 N N . GLN A 1 82 ? 8.190 2.490 -15.731 1.00 96.50 82 GLN A N 1
ATOM 643 C CA . GLN A 1 82 ? 6.735 2.490 -15.584 1.00 96.50 82 GLN A CA 1
ATOM 644 C C . GLN A 1 82 ? 6.242 1.711 -14.352 1.00 96.50 82 GLN A C 1
ATOM 646 O O . GLN A 1 82 ? 5.147 1.975 -13.866 1.00 96.50 82 GLN A O 1
ATOM 651 N N . CYS A 1 83 ? 7.044 0.801 -13.788 1.00 97.12 83 CYS A N 1
ATOM 652 C CA . CYS A 1 83 ? 6.713 0.141 -12.521 1.00 97.12 83 CYS A CA 1
ATOM 653 C C . CYS A 1 83 ? 6.722 1.119 -11.338 1.00 97.12 83 CYS A C 1
ATOM 655 O O . CYS A 1 83 ? 6.210 0.780 -10.284 1.00 97.12 83 CYS A O 1
ATOM 657 N N . ALA A 1 84 ? 7.246 2.334 -11.492 1.00 96.38 84 ALA A N 1
ATOM 658 C CA . ALA A 1 84 ? 7.190 3.347 -10.448 1.00 96.38 84 ALA A CA 1
ATOM 659 C C . ALA A 1 84 ? 6.053 4.370 -10.674 1.00 96.38 84 ALA A C 1
ATOM 661 O O . ALA A 1 84 ? 5.828 5.229 -9.840 1.00 96.38 84 ALA A O 1
ATOM 662 N N . THR A 1 85 ? 5.277 4.317 -11.763 1.00 94.75 85 THR A N 1
ATOM 663 C CA . THR A 1 85 ? 4.266 5.365 -12.034 1.00 94.75 85 THR A CA 1
ATOM 664 C C . THR A 1 85 ? 3.249 5.521 -10.902 1.00 94.75 85 THR A C 1
ATOM 666 O O . THR A 1 85 ? 2.850 4.528 -10.294 1.00 94.75 85 THR A O 1
ATOM 669 N N . ARG A 1 86 ? 2.759 6.747 -10.673 1.00 92.75 86 ARG A N 1
ATOM 670 C CA . ARG A 1 86 ? 1.731 7.062 -9.658 1.00 92.75 86 ARG A CA 1
ATOM 671 C C . ARG A 1 86 ? 0.448 6.247 -9.832 1.00 92.75 86 ARG A C 1
ATOM 673 O O . ARG A 1 86 ? -0.118 5.771 -8.850 1.00 92.75 86 ARG A O 1
ATOM 680 N N . GLN A 1 87 ? 0.035 6.048 -11.082 1.00 90.44 87 GLN A N 1
ATOM 681 C CA . GLN A 1 87 ? -1.172 5.320 -11.469 1.00 90.44 87 GLN A CA 1
ATOM 682 C C . GLN A 1 87 ? -1.043 3.847 -11.062 1.00 90.44 87 GLN A C 1
ATOM 684 O O . GLN A 1 87 ? -0.195 3.118 -11.580 1.00 90.44 87 GLN A O 1
ATOM 689 N N . ARG A 1 88 ? -1.854 3.421 -10.093 1.00 88.50 88 ARG A N 1
ATOM 690 C CA . ARG A 1 88 ? -1.765 2.136 -9.390 1.00 88.50 88 ARG A CA 1
ATOM 691 C C . ARG A 1 88 ? -2.071 0.959 -10.307 1.00 88.50 88 ARG A C 1
ATOM 693 O O . ARG A 1 88 ? -1.352 -0.040 -10.253 1.00 88.50 88 ARG A O 1
ATOM 700 N N . LEU A 1 89 ? -3.115 1.043 -11.133 1.00 89.50 89 LEU A N 1
ATOM 701 C CA . LEU A 1 89 ? -3.491 -0.066 -12.019 1.00 89.50 89 LEU A CA 1
ATOM 702 C C . LEU A 1 89 ? -2.452 -0.241 -13.123 1.00 89.50 89 LEU A C 1
ATOM 704 O O . LEU A 1 89 ? -1.991 -1.360 -13.369 1.00 89.50 89 LEU A O 1
ATOM 708 N N . HIS A 1 90 ? -2.029 0.870 -13.731 1.00 93.25 90 HIS A N 1
ATOM 709 C CA . HIS A 1 90 ? -0.937 0.867 -14.699 1.00 93.25 90 HIS A CA 1
ATOM 710 C C . HIS A 1 90 ? 0.352 0.291 -14.096 1.00 93.25 90 HIS A C 1
ATOM 712 O O . HIS A 1 90 ? 0.907 -0.671 -14.631 1.00 93.25 90 HIS A O 1
ATOM 718 N N . ARG A 1 91 ? 0.766 0.804 -12.931 1.00 94.94 91 ARG A N 1
ATOM 719 C CA . ARG A 1 91 ? 1.947 0.351 -12.190 1.00 94.94 91 ARG A CA 1
ATOM 720 C C . ARG A 1 91 ? 1.941 -1.157 -11.957 1.00 94.94 91 ARG A C 1
ATOM 722 O O . ARG A 1 91 ? 2.888 -1.846 -12.336 1.00 94.94 91 ARG A O 1
ATOM 729 N N . ARG A 1 92 ? 0.860 -1.690 -11.379 1.00 93.25 92 ARG A N 1
ATOM 730 C CA . ARG A 1 92 ? 0.715 -3.129 -11.099 1.00 93.25 92 ARG A CA 1
ATOM 731 C C . ARG A 1 92 ? 0.764 -3.963 -12.375 1.00 93.25 92 ARG A C 1
ATOM 733 O O . ARG A 1 92 ? 1.379 -5.030 -12.388 1.00 93.25 92 ARG A O 1
ATOM 740 N N . LYS A 1 93 ? 0.171 -3.478 -13.473 1.00 94.69 93 LYS A N 1
ATOM 741 C CA . LYS A 1 93 ? 0.264 -4.169 -14.763 1.00 94.69 93 LYS A CA 1
ATOM 742 C C . LYS A 1 93 ? 1.700 -4.196 -15.285 1.00 94.69 93 LYS A C 1
ATOM 744 O O . LYS A 1 93 ? 2.136 -5.232 -15.786 1.00 94.69 93 LYS A O 1
ATOM 749 N N . CYS A 1 94 ? 2.450 -3.108 -15.133 1.00 97.12 94 CYS A N 1
ATOM 750 C CA . CYS A 1 94 ? 3.869 -3.069 -15.479 1.00 97.12 94 CYS A CA 1
ATOM 751 C C . CYS A 1 94 ? 4.694 -4.041 -14.625 1.00 97.12 94 CYS A C 1
ATOM 753 O O . CYS A 1 94 ? 5.452 -4.827 -15.194 1.00 97.12 94 CYS A O 1
ATOM 755 N N . MET A 1 95 ? 4.472 -4.078 -13.307 1.00 96.88 95 MET A N 1
ATOM 756 C CA . MET A 1 95 ? 5.112 -5.035 -12.390 1.00 96.88 95 MET A CA 1
ATOM 757 C C . MET A 1 95 ? 4.796 -6.494 -12.744 1.00 96.88 95 MET A C 1
ATOM 759 O O . MET A 1 95 ? 5.656 -7.357 -12.621 1.00 96.88 95 MET A O 1
ATOM 763 N N . GLN A 1 96 ? 3.590 -6.784 -13.242 1.00 95.62 96 GLN A N 1
ATOM 764 C CA . GLN A 1 96 ? 3.223 -8.120 -13.722 1.00 95.62 96 GLN A CA 1
ATOM 765 C C . GLN A 1 96 ? 3.944 -8.490 -15.031 1.00 95.62 96 GLN A C 1
ATOM 767 O O . GLN A 1 96 ? 4.323 -9.643 -15.248 1.00 95.62 96 GLN A O 1
ATOM 772 N N . LEU A 1 97 ? 4.089 -7.530 -15.946 1.00 96.81 97 LEU A N 1
ATOM 773 C CA . LEU A 1 97 ? 4.689 -7.753 -17.263 1.00 96.81 97 LEU A CA 1
ATOM 774 C C . LEU A 1 97 ? 6.220 -7.804 -17.210 1.00 96.81 97 LEU A C 1
ATOM 776 O O . LEU A 1 97 ? 6.826 -8.549 -17.983 1.00 96.81 97 LEU A O 1
ATOM 780 N N . PHE A 1 98 ? 6.847 -7.042 -16.312 1.00 97.94 98 PHE A N 1
ATOM 781 C CA . PHE A 1 98 ? 8.299 -6.897 -16.242 1.00 97.94 98 PHE A CA 1
ATOM 782 C C . PHE A 1 98 ? 9.047 -8.233 -16.070 1.00 97.94 98 PHE A C 1
ATOM 784 O O . PHE A 1 98 ? 9.909 -8.508 -16.905 1.00 97.94 98 PHE A O 1
ATOM 791 N N . PRO A 1 99 ? 8.711 -9.117 -15.106 1.00 95.75 99 PRO A N 1
ATOM 792 C CA . PRO A 1 99 ? 9.435 -10.375 -14.900 1.00 95.75 99 PRO A CA 1
ATOM 793 C C . PRO A 1 99 ? 9.335 -11.330 -16.094 1.00 95.75 99 PRO A C 1
ATOM 795 O O . PRO A 1 99 ? 10.216 -12.161 -16.309 1.00 95.75 99 PRO A O 1
ATOM 798 N N . ARG A 1 100 ? 8.247 -11.230 -16.867 1.00 94.94 100 ARG A N 1
ATOM 799 C CA . ARG A 1 100 ? 8.026 -12.034 -18.074 1.00 94.94 100 ARG A CA 1
ATOM 800 C C . ARG A 1 100 ? 8.843 -11.501 -19.246 1.00 94.94 100 ARG A C 1
ATOM 802 O O . ARG A 1 100 ? 9.536 -12.258 -19.917 1.00 94.94 100 ARG A O 1
ATOM 809 N N . LEU A 1 101 ? 8.788 -10.190 -19.480 1.00 96.62 101 LEU A N 1
ATOM 810 C CA . LEU A 1 101 ? 9.459 -9.558 -20.615 1.00 96.62 101 LEU A CA 1
ATOM 811 C C . LEU A 1 101 ? 10.969 -9.403 -20.414 1.00 96.62 101 LEU A C 1
ATOM 813 O O . LEU A 1 101 ? 11.707 -9.465 -21.394 1.00 96.62 101 LEU A O 1
ATOM 817 N N . SER A 1 102 ? 11.453 -9.280 -19.177 1.00 96.94 102 SER A N 1
ATOM 818 C CA . SER A 1 102 ? 12.892 -9.263 -18.884 1.00 96.94 102 SER A CA 1
ATOM 819 C C . SER A 1 102 ? 13.588 -10.542 -19.358 1.00 96.94 102 SER A C 1
ATOM 821 O O . SER A 1 102 ? 14.612 -10.465 -20.027 1.00 96.94 102 SER A O 1
ATOM 823 N N . LYS A 1 103 ? 12.967 -11.709 -19.153 1.00 95.62 103 LYS A N 1
ATOM 824 C CA . LYS A 1 103 ? 13.441 -13.019 -19.648 1.00 95.62 103 LYS A CA 1
ATOM 825 C C . LYS A 1 103 ? 13.347 -13.179 -21.168 1.00 95.62 103 LYS A C 1
ATOM 827 O O . LYS A 1 103 ? 13.918 -14.103 -21.750 1.00 95.62 103 LYS A O 1
ATOM 832 N N . ALA A 1 104 ? 12.583 -12.313 -21.831 1.00 94.38 104 ALA A N 1
ATOM 833 C CA . ALA A 1 104 ? 12.529 -12.272 -23.284 1.00 94.38 104 ALA A CA 1
ATOM 834 C C . ALA A 1 104 ? 13.705 -11.486 -23.881 1.00 94.38 104 ALA A C 1
ATOM 836 O O . ALA A 1 104 ? 13.919 -11.582 -25.089 1.00 94.38 104 ALA A O 1
ATOM 837 N N . VAL A 1 105 ? 14.474 -10.742 -23.079 1.00 94.75 105 VAL A N 1
ATOM 838 C CA . VAL A 1 105 ? 15.692 -10.049 -23.518 1.00 94.75 105 VAL A CA 1
ATOM 839 C C . VAL A 1 105 ? 16.823 -11.057 -23.705 1.00 94.75 105 VAL A C 1
ATOM 841 O O . VAL A 1 105 ? 16.929 -12.061 -23.004 1.00 94.75 105 VAL A O 1
ATOM 844 N N . ARG A 1 106 ? 17.669 -10.802 -24.700 1.00 90.56 106 ARG A N 1
ATOM 845 C CA . ARG A 1 106 ? 18.808 -11.658 -25.020 1.00 90.56 106 ARG A CA 1
ATOM 846 C C . ARG A 1 106 ? 19.818 -11.721 -23.863 1.00 90.56 106 ARG A C 1
ATOM 848 O O . ARG A 1 106 ? 20.204 -10.689 -23.313 1.00 90.56 106 ARG A O 1
ATOM 855 N N . ASP A 1 107 ? 20.291 -12.931 -23.566 1.00 91.75 107 ASP A N 1
ATOM 856 C CA . ASP A 1 107 ? 21.306 -13.214 -22.541 1.00 91.75 107 ASP A CA 1
ATOM 857 C C . ASP A 1 107 ? 20.896 -12.724 -21.136 1.00 91.75 107 ASP A C 1
ATOM 859 O O . ASP A 1 107 ? 21.715 -12.179 -20.393 1.00 91.75 107 ASP A O 1
ATOM 863 N N . VAL A 1 108 ? 19.604 -12.866 -20.806 1.00 95.88 108 VAL A N 1
ATOM 864 C CA . VAL A 1 108 ? 18.991 -12.497 -19.521 1.00 95.88 108 VAL A CA 1
ATOM 865 C C . VAL A 1 108 ? 18.042 -13.616 -19.072 1.00 95.88 108 VAL A C 1
ATOM 867 O O . VAL A 1 108 ? 17.098 -13.962 -19.779 1.00 95.88 108 VAL A O 1
ATOM 870 N N . ALA A 1 109 ? 18.281 -14.179 -17.887 1.00 93.31 109 ALA A N 1
ATOM 871 C CA . ALA A 1 109 ? 17.530 -15.302 -17.321 1.00 93.31 109 ALA A CA 1
ATOM 872 C C . ALA A 1 109 ? 16.495 -14.883 -16.260 1.00 93.31 109 ALA A C 1
ATOM 874 O O . ALA A 1 109 ? 15.539 -15.618 -15.994 1.00 93.31 109 ALA A O 1
ATOM 875 N N . SER A 1 110 ? 16.658 -13.705 -15.654 1.00 95.62 110 SER A N 1
ATOM 876 C CA . SER A 1 110 ? 15.799 -13.204 -14.577 1.00 95.62 110 SER A CA 1
ATOM 877 C C . SER A 1 110 ? 15.644 -11.680 -14.622 1.00 95.62 110 SER A C 1
ATOM 879 O O . SER A 1 110 ? 16.403 -10.979 -15.293 1.00 95.62 110 SER A O 1
ATOM 881 N N . GLY A 1 111 ? 14.645 -11.163 -13.895 1.00 95.81 111 GLY A N 1
ATOM 882 C CA . GLY A 1 111 ? 14.475 -9.720 -13.690 1.00 95.81 111 GLY A CA 1
ATOM 883 C C . GLY A 1 111 ? 15.653 -9.098 -12.938 1.00 95.81 111 GLY A C 1
ATOM 884 O O . GLY A 1 111 ? 16.111 -8.030 -13.325 1.00 95.81 111 GLY A O 1
ATOM 885 N N . GLU A 1 112 ? 16.199 -9.805 -11.950 1.00 97.12 112 GLU A N 1
ATOM 886 C CA . GLU A 1 112 ? 17.410 -9.414 -11.217 1.00 97.12 112 GLU A CA 1
ATOM 887 C C . GLU A 1 112 ? 18.605 -9.224 -12.163 1.00 97.12 112 GLU A C 1
ATOM 889 O O . GLU A 1 112 ? 19.187 -8.142 -12.230 1.00 97.12 112 GLU A O 1
ATOM 894 N N . GLN A 1 113 ? 18.903 -10.233 -12.992 1.00 97.44 113 GLN A N 1
ATOM 895 C CA . GLN A 1 113 ? 19.995 -10.152 -13.963 1.00 97.44 113 GLN A CA 1
ATOM 896 C C . GLN A 1 113 ? 19.769 -9.018 -14.973 1.00 97.44 113 GLN A C 1
ATOM 898 O O . GLN A 1 113 ? 20.720 -8.363 -15.399 1.00 97.44 113 GLN A O 1
ATOM 903 N N . PHE A 1 114 ? 18.513 -8.770 -15.361 1.00 98.06 114 PHE A N 1
ATOM 904 C CA . PHE A 1 114 ? 18.174 -7.647 -16.229 1.00 98.06 114 PHE A CA 1
ATOM 905 C C . PHE A 1 114 ? 18.514 -6.303 -15.575 1.00 98.06 114 PHE A C 1
ATOM 907 O O . PHE A 1 114 ? 19.150 -5.461 -16.213 1.00 98.06 114 PHE A O 1
ATOM 914 N N . LEU A 1 115 ? 18.099 -6.096 -14.319 1.00 97.94 115 LEU A N 1
ATOM 915 C CA . LEU A 1 115 ? 18.365 -4.855 -13.596 1.00 97.94 115 LEU A CA 1
ATOM 916 C C . LEU A 1 115 ? 19.864 -4.647 -13.393 1.00 97.94 115 LEU A C 1
ATOM 918 O O . LEU A 1 115 ? 20.358 -3.588 -13.772 1.00 97.94 115 LEU A O 1
ATOM 922 N N . ALA A 1 116 ? 20.590 -5.667 -12.933 1.00 96.62 116 ALA A N 1
ATOM 923 C CA . ALA A 1 116 ? 22.040 -5.603 -12.748 1.00 96.62 116 ALA A CA 1
ATOM 924 C C . ALA A 1 116 ? 22.795 -5.254 -14.046 1.00 96.62 116 ALA A C 1
ATOM 926 O O . ALA A 1 116 ? 23.791 -4.535 -14.027 1.00 96.62 116 ALA A O 1
ATOM 927 N N . LYS A 1 117 ? 22.310 -5.727 -15.203 1.00 96.56 117 LYS A N 1
ATOM 928 C CA . LYS A 1 117 ? 22.940 -5.477 -16.510 1.00 96.56 117 LYS A CA 1
ATOM 929 C C . LYS A 1 117 ? 22.641 -4.090 -17.087 1.00 96.56 117 LYS A C 1
ATOM 931 O O . LYS A 1 117 ? 23.441 -3.572 -17.864 1.00 96.56 117 LYS A O 1
ATOM 936 N N . HIS A 1 118 ? 21.476 -3.513 -16.787 1.00 96.69 118 HIS A N 1
ATOM 937 C CA . HIS A 1 118 ? 20.964 -2.334 -17.502 1.00 96.69 118 HIS A CA 1
ATOM 938 C C . HIS A 1 118 ? 20.722 -1.096 -16.629 1.00 96.69 118 HIS A C 1
ATOM 940 O O . HIS A 1 118 ? 20.485 -0.008 -17.168 1.00 96.69 118 HIS A O 1
ATOM 946 N N . PHE A 1 119 ? 20.795 -1.227 -15.306 1.00 97.69 119 PHE A N 1
ATOM 947 C CA . PHE A 1 119 ? 20.594 -0.138 -14.361 1.00 97.69 119 PHE A CA 1
ATOM 948 C C . PHE A 1 119 ? 21.715 -0.103 -13.326 1.00 97.69 119 PHE A C 1
ATOM 950 O O . PHE A 1 119 ? 22.147 -1.128 -12.817 1.00 97.69 119 PHE A O 1
ATOM 957 N N . THR A 1 120 ? 22.160 1.105 -12.985 1.00 97.19 120 THR A N 1
ATOM 958 C CA . THR A 1 120 ? 22.993 1.326 -11.801 1.00 97.19 120 THR A CA 1
ATOM 959 C C . THR A 1 120 ? 22.110 1.414 -10.558 1.00 97.19 120 THR A C 1
ATOM 961 O O . THR A 1 120 ? 20.951 1.840 -10.650 1.00 97.19 120 THR A O 1
ATOM 964 N N . SER A 1 121 ? 22.663 1.096 -9.387 1.00 97.06 121 SER A N 1
ATOM 965 C CA . SER A 1 121 ? 21.959 1.205 -8.102 1.00 97.06 121 SER A CA 1
ATOM 966 C C . SER A 1 121 ? 21.383 2.608 -7.871 1.00 97.06 121 SER A C 1
ATOM 968 O O . SER A 1 121 ? 20.231 2.746 -7.463 1.00 97.06 121 SER A O 1
ATOM 970 N N . ASP A 1 122 ? 22.114 3.665 -8.245 1.00 97.38 122 ASP A N 1
ATOM 971 C CA . ASP A 1 122 ? 21.624 5.048 -8.162 1.00 97.38 122 ASP A CA 1
ATOM 972 C C . ASP A 1 122 ? 20.425 5.327 -9.066 1.00 97.38 122 ASP A C 1
ATOM 974 O O . ASP A 1 122 ? 19.513 6.065 -8.683 1.00 97.38 122 ASP A O 1
ATOM 978 N N . ARG A 1 123 ? 20.391 4.725 -10.257 1.00 97.19 123 ARG A N 1
ATOM 979 C CA . ARG A 1 123 ? 19.266 4.886 -11.176 1.00 97.19 123 ARG A CA 1
ATOM 980 C C . ARG A 1 123 ? 18.026 4.173 -10.655 1.00 97.19 123 ARG A C 1
ATOM 982 O O . ARG A 1 123 ? 16.939 4.738 -10.725 1.00 97.19 123 ARG A O 1
ATOM 989 N N . ILE A 1 124 ? 18.184 2.965 -10.114 1.00 97.94 124 ILE A N 1
ATOM 990 C CA . ILE A 1 124 ? 17.088 2.237 -9.460 1.00 97.94 124 ILE A CA 1
ATOM 991 C C . ILE A 1 124 ? 16.564 3.057 -8.279 1.00 97.94 124 ILE A C 1
ATOM 993 O O . ILE A 1 124 ? 15.360 3.287 -8.187 1.00 97.94 124 ILE A O 1
ATOM 997 N N . LYS A 1 125 ? 17.464 3.577 -7.436 1.00 97.69 125 LYS A N 1
ATOM 998 C CA . LYS A 1 125 ? 17.131 4.452 -6.305 1.00 97.69 125 LYS A CA 1
ATOM 999 C C . LYS A 1 125 ? 16.336 5.683 -6.737 1.00 97.69 125 LYS A C 1
ATOM 1001 O O . LYS A 1 125 ? 15.288 5.965 -6.167 1.00 97.69 125 LYS A O 1
ATOM 1006 N N . SER A 1 126 ? 16.811 6.388 -7.762 1.00 97.75 126 SER A N 1
ATOM 1007 C CA . SER A 1 126 ? 16.149 7.572 -8.318 1.00 97.75 126 SER A CA 1
ATOM 1008 C C . SER A 1 126 ? 14.728 7.265 -8.805 1.00 97.75 126 SER A C 1
ATOM 1010 O O . SER A 1 126 ? 13.808 8.011 -8.477 1.00 97.75 126 SER A O 1
ATOM 1012 N N . ILE A 1 127 ? 14.541 6.141 -9.510 1.00 97.88 127 ILE A N 1
ATOM 1013 C CA . ILE A 1 127 ? 13.234 5.691 -10.010 1.00 97.88 127 ILE A CA 1
ATOM 1014 C C . ILE A 1 127 ? 12.287 5.344 -8.854 1.00 97.88 127 ILE A C 1
ATOM 1016 O O . ILE A 1 127 ? 11.155 5.815 -8.838 1.00 97.88 127 ILE A O 1
ATOM 1020 N N . CYS A 1 128 ? 12.740 4.541 -7.886 1.00 97.69 128 CYS A N 1
ATOM 1021 C CA . CYS A 1 128 ? 11.892 4.063 -6.786 1.00 97.69 128 CYS A CA 1
ATOM 1022 C C . CYS A 1 128 ? 11.439 5.192 -5.854 1.00 97.69 128 CYS A C 1
ATOM 1024 O O . CYS A 1 128 ? 10.356 5.121 -5.277 1.00 97.69 128 CYS A O 1
ATOM 1026 N N . LEU A 1 129 ? 12.277 6.218 -5.692 1.00 97.75 129 LEU A N 1
ATOM 1027 C CA . LEU A 1 129 ? 12.012 7.353 -4.813 1.00 97.75 129 LEU A CA 1
ATOM 1028 C C . LEU A 1 129 ? 11.411 8.557 -5.548 1.00 97.75 129 LEU A C 1
ATOM 1030 O O . LEU A 1 129 ? 11.160 9.567 -4.903 1.00 97.75 129 LEU A O 1
ATOM 1034 N N . HIS A 1 130 ? 11.182 8.496 -6.864 1.00 97.12 130 HIS A N 1
ATOM 1035 C CA . HIS A 1 130 ? 10.654 9.636 -7.631 1.00 97.12 130 HIS A CA 1
ATOM 1036 C C . HIS A 1 130 ? 11.500 10.904 -7.490 1.00 97.12 130 HIS A C 1
ATOM 1038 O O . HIS A 1 130 ? 10.982 11.994 -7.260 1.00 97.12 130 HIS A O 1
ATOM 1044 N N . ALA A 1 131 ? 12.824 10.762 -7.588 1.00 94.12 131 ALA A N 1
ATOM 1045 C CA . ALA A 1 131 ? 13.750 11.871 -7.358 1.00 94.12 131 ALA A CA 1
ATOM 1046 C C . ALA A 1 131 ? 13.623 13.018 -8.385 1.00 94.12 131 ALA A C 1
ATOM 1048 O O . ALA A 1 131 ? 14.215 14.074 -8.189 1.00 94.12 131 ALA A O 1
ATOM 1049 N N . ASP A 1 132 ? 12.886 12.816 -9.474 1.00 92.62 132 ASP A N 1
ATOM 1050 C CA . ASP A 1 132 ? 12.583 13.791 -10.522 1.00 92.62 132 ASP A CA 1
ATOM 1051 C C . ASP A 1 132 ? 11.276 14.571 -10.293 1.00 92.62 132 ASP A C 1
ATOM 1053 O O . ASP A 1 132 ? 10.967 15.480 -11.061 1.00 92.62 132 ASP A O 1
ATOM 1057 N N . SER A 1 133 ? 10.514 14.259 -9.239 1.00 93.38 133 SER A N 1
ATOM 1058 C CA . SER A 1 133 ? 9.278 14.963 -8.895 1.00 93.38 133 SER A CA 1
ATOM 1059 C C . SER A 1 133 ? 9.389 15.668 -7.547 1.00 93.38 133 SER A C 1
ATOM 1061 O O . SER A 1 133 ? 9.842 15.076 -6.571 1.00 93.38 133 SER A O 1
ATOM 1063 N N . ALA A 1 134 ? 8.908 16.912 -7.474 1.00 93.75 134 ALA A N 1
ATOM 1064 C CA . ALA A 1 134 ? 8.904 17.703 -6.242 1.00 93.75 134 ALA A CA 1
ATOM 1065 C C . ALA A 1 134 ? 8.125 17.029 -5.098 1.00 93.75 134 ALA A C 1
ATOM 1067 O O . ALA A 1 134 ? 8.544 17.085 -3.949 1.00 93.75 134 ALA A O 1
ATOM 1068 N N . GLN A 1 135 ? 7.022 16.341 -5.413 1.00 95.31 135 GLN A N 1
ATOM 1069 C CA . GLN A 1 135 ? 6.218 15.595 -4.438 1.00 95.31 135 GLN A CA 1
ATOM 1070 C C . GLN A 1 135 ? 6.710 14.149 -4.238 1.00 95.31 135 GLN A C 1
ATOM 1072 O O . GLN A 1 135 ? 6.130 13.407 -3.446 1.00 95.31 135 GLN A O 1
ATOM 1077 N N . GLY A 1 136 ? 7.749 13.728 -4.966 1.00 96.19 136 GLY A N 1
ATOM 1078 C CA . GLY A 1 136 ? 8.345 12.403 -4.854 1.00 96.19 136 GLY A CA 1
ATOM 1079 C C . GLY A 1 136 ? 9.132 12.237 -3.557 1.00 96.19 136 GLY A C 1
ATOM 1080 O O . GLY A 1 136 ? 9.767 13.177 -3.089 1.00 96.19 136 GLY A O 1
ATOM 1081 N N . ILE A 1 137 ? 9.144 11.033 -2.982 1.00 97.25 137 ILE A N 1
ATOM 1082 C CA . ILE A 1 137 ? 9.750 10.758 -1.662 1.00 97.25 137 ILE A CA 1
ATOM 1083 C C . ILE A 1 137 ? 11.253 11.084 -1.604 1.00 97.25 137 ILE A C 1
ATOM 1085 O O . ILE A 1 137 ? 11.786 11.415 -0.547 1.00 97.25 137 ILE A O 1
ATOM 1089 N N . GLY A 1 138 ? 11.943 11.043 -2.743 1.00 95.62 138 GLY A N 1
ATOM 1090 C CA . GLY A 1 138 ? 13.345 11.424 -2.874 1.00 95.62 138 GLY A CA 1
ATOM 1091 C C . GLY A 1 138 ? 13.605 12.920 -2.679 1.00 95.62 138 GLY A C 1
ATOM 1092 O O . GLY A 1 138 ? 14.702 13.267 -2.249 1.00 95.62 138 GLY A O 1
ATOM 1093 N N . GLN A 1 139 ? 12.619 13.779 -2.966 1.00 94.94 139 GLN A N 1
ATOM 1094 C CA . GLN A 1 139 ? 12.691 15.240 -2.800 1.00 94.94 139 GLN A CA 1
ATOM 1095 C C . GLN A 1 139 ? 11.898 15.720 -1.576 1.00 94.94 139 GLN A C 1
ATOM 1097 O O . GLN A 1 139 ? 12.358 16.585 -0.833 1.00 94.94 139 GLN A O 1
ATOM 1102 N N . ALA A 1 140 ? 10.736 15.114 -1.329 1.00 95.25 140 ALA A N 1
ATOM 1103 C CA . ALA A 1 140 ? 9.830 15.432 -0.236 1.00 95.25 140 ALA A CA 1
ATOM 1104 C C . ALA A 1 140 ? 9.626 14.232 0.708 1.00 95.25 140 ALA A C 1
ATOM 1106 O O . ALA A 1 140 ? 8.575 13.586 0.684 1.00 95.25 140 ALA A O 1
ATOM 1107 N N . PRO A 1 141 ? 10.606 13.916 1.576 1.00 94.00 141 PRO A N 1
ATOM 1108 C CA . PRO A 1 141 ? 10.466 12.843 2.559 1.00 94.00 141 PRO A CA 1
ATOM 1109 C C . PRO A 1 141 ? 9.405 13.140 3.629 1.00 94.00 141 PRO A C 1
ATOM 1111 O O . PRO A 1 141 ? 8.927 12.216 4.276 1.00 94.00 141 PRO A O 1
ATOM 1114 N N . THR A 1 142 ? 9.020 14.404 3.832 1.00 93.69 142 THR A N 1
ATOM 1115 C CA . THR A 1 142 ? 7.961 14.806 4.770 1.00 93.69 142 THR A CA 1
ATOM 1116 C C . THR A 1 142 ? 7.050 15.863 4.150 1.00 93.69 142 THR A C 1
ATOM 1118 O O . THR A 1 142 ? 7.436 16.544 3.200 1.00 93.69 142 THR A O 1
ATOM 1121 N N . LEU A 1 143 ? 5.861 16.066 4.726 1.00 91.12 143 LEU A N 1
ATOM 1122 C CA . LEU A 1 143 ? 4.938 17.118 4.278 1.00 91.12 143 LEU A CA 1
ATOM 1123 C C . LEU A 1 143 ? 5.515 18.538 4.414 1.00 91.12 143 LEU A C 1
ATOM 1125 O O . LEU A 1 143 ? 5.064 19.436 3.709 1.00 91.12 143 LEU A O 1
ATOM 1129 N N . LEU A 1 144 ? 6.519 18.744 5.277 1.00 89.06 144 LEU A N 1
ATOM 1130 C CA . LEU A 1 144 ? 7.188 20.041 5.435 1.00 89.06 144 LEU A CA 1
ATOM 1131 C C . LEU A 1 144 ? 7.992 20.419 4.182 1.00 89.06 144 LEU A C 1
ATOM 1133 O O . LEU A 1 144 ? 8.134 21.589 3.855 1.00 89.06 144 LEU A O 1
ATOM 1137 N N . ASN A 1 145 ? 8.488 19.432 3.434 1.00 90.38 145 ASN A N 1
ATOM 1138 C CA . ASN A 1 145 ? 9.235 19.677 2.199 1.00 90.38 145 ASN A CA 1
ATOM 1139 C C . ASN A 1 145 ? 8.350 20.207 1.062 1.00 90.38 145 ASN A C 1
ATOM 1141 O O . ASN A 1 145 ? 8.861 20.766 0.100 1.00 90.38 145 ASN A O 1
ATOM 1145 N N . LEU A 1 146 ? 7.028 20.040 1.168 1.00 87.50 146 LEU A N 1
ATOM 1146 C CA . LEU A 1 146 ? 6.067 20.524 0.176 1.00 87.50 146 LEU A CA 1
ATOM 1147 C C . LEU A 1 146 ? 5.742 22.015 0.345 1.00 87.50 146 LEU A C 1
ATOM 1149 O O . LEU A 1 146 ? 4.931 22.542 -0.411 1.00 87.50 146 LEU A O 1
ATOM 1153 N N . TRP A 1 147 ? 6.314 22.683 1.350 1.00 77.88 147 TRP A N 1
ATOM 1154 C CA . TRP A 1 147 ? 6.040 24.092 1.639 1.00 77.88 147 TRP A CA 1
ATOM 1155 C C . TRP A 1 147 ? 6.559 25.036 0.568 1.00 77.88 147 TRP A C 1
ATOM 1157 O O . TRP A 1 147 ? 5.856 25.965 0.187 1.00 77.88 147 TRP A O 1
ATOM 1167 N N . ASP A 1 148 ? 7.757 24.768 0.057 1.00 75.31 148 ASP A N 1
ATOM 1168 C CA . ASP A 1 148 ? 8.374 25.606 -0.969 1.00 75.31 148 ASP A CA 1
ATOM 1169 C C . ASP A 1 148 ? 7.854 25.274 -2.380 1.00 75.31 148 ASP A C 1
ATOM 1171 O O . ASP A 1 148 ? 8.216 25.925 -3.362 1.00 75.31 148 ASP A O 1
ATOM 1175 N N . GLU A 1 149 ? 6.958 24.290 -2.496 1.00 81.06 149 GLU A N 1
ATOM 1176 C CA . GLU A 1 149 ? 6.413 23.814 -3.761 1.00 81.06 149 GLU A CA 1
ATOM 1177 C C . GLU A 1 149 ? 5.116 24.549 -4.124 1.00 81.06 149 GLU A C 1
ATOM 1179 O O . GLU A 1 149 ? 4.019 24.202 -3.683 1.00 81.06 149 GLU A O 1
ATOM 1184 N N . HIS A 1 150 ? 5.240 25.555 -4.988 1.00 76.75 150 HIS A N 1
ATOM 1185 C CA . HIS A 1 150 ? 4.142 26.463 -5.341 1.00 76.75 150 HIS A CA 1
ATOM 1186 C C . HIS A 1 150 ? 3.473 26.133 -6.687 1.00 76.75 150 HIS A C 1
ATOM 1188 O O . HIS A 1 150 ? 2.577 26.859 -7.117 1.00 76.75 150 HIS A O 1
ATOM 1194 N N . THR A 1 151 ? 3.885 25.056 -7.369 1.00 79.50 151 THR A N 1
ATOM 1195 C CA . THR A 1 151 ? 3.349 24.696 -8.697 1.00 79.50 151 THR A CA 1
ATOM 1196 C C . THR A 1 151 ? 1.873 24.306 -8.643 1.00 79.50 151 THR A C 1
ATOM 1198 O O . THR A 1 151 ? 1.129 24.568 -9.585 1.00 79.50 151 THR A O 1
ATOM 1201 N N . ASN A 1 152 ? 1.432 23.692 -7.542 1.00 80.81 152 ASN A N 1
ATOM 1202 C CA . ASN A 1 152 ? 0.044 23.292 -7.334 1.00 80.81 152 ASN A CA 1
ATOM 1203 C C . ASN A 1 152 ? -0.481 23.813 -5.989 1.00 80.81 152 ASN A C 1
ATOM 1205 O O . ASN A 1 152 ? 0.307 24.047 -5.071 1.00 80.81 152 ASN A O 1
ATOM 1209 N N . PRO A 1 153 ? -1.814 23.914 -5.819 1.00 83.75 153 PRO A N 1
ATOM 1210 C CA . PRO A 1 153 ? -2.409 24.126 -4.506 1.00 83.75 153 PRO A CA 1
ATOM 1211 C C . PRO A 1 153 ? -1.917 23.080 -3.501 1.00 83.75 153 PRO A C 1
ATOM 1213 O O . PRO A 1 153 ? -1.786 21.901 -3.835 1.00 83.75 153 PRO A O 1
ATOM 1216 N N . PHE A 1 154 ? -1.717 23.481 -2.245 1.00 83.44 154 PHE A N 1
ATOM 1217 C CA . PHE A 1 154 ? -1.129 22.605 -1.226 1.00 83.44 154 PHE A CA 1
ATOM 1218 C C . PHE A 1 154 ? -1.897 21.284 -1.041 1.00 83.44 154 PHE A C 1
ATOM 1220 O O . PHE A 1 154 ? -1.296 20.222 -0.914 1.00 83.44 154 PHE A O 1
ATOM 1227 N N . VAL A 1 155 ? -3.232 21.317 -1.136 1.00 85.38 155 VAL A N 1
ATOM 1228 C CA . VAL A 1 155 ? -4.080 20.111 -1.110 1.00 85.38 155 VAL A CA 1
ATOM 1229 C C . VAL A 1 155 ? -3.732 19.112 -2.224 1.00 85.38 155 VAL A C 1
ATOM 1231 O O . VAL A 1 155 ? -3.712 17.903 -1.995 1.00 85.38 155 VAL A O 1
ATOM 1234 N N . VAL A 1 156 ? -3.412 19.608 -3.422 1.00 86.69 156 VAL A N 1
ATOM 1235 C CA . VAL A 1 156 ? -2.992 18.786 -4.562 1.00 86.69 156 VAL A CA 1
ATOM 1236 C C . VAL A 1 156 ? -1.595 18.230 -4.312 1.00 86.69 156 VAL A C 1
ATOM 1238 O O . VAL A 1 156 ? -1.371 17.053 -4.579 1.00 86.69 156 VAL A O 1
ATOM 1241 N N . ASN A 1 157 ? -0.685 19.023 -3.738 1.00 90.38 157 ASN A N 1
ATOM 1242 C CA . ASN A 1 157 ? 0.645 18.545 -3.354 1.00 90.38 157 ASN A CA 1
ATOM 1243 C C . ASN A 1 157 ? 0.573 17.411 -2.323 1.00 90.38 157 ASN A C 1
ATOM 1245 O O . ASN A 1 157 ? 1.244 16.401 -2.510 1.00 90.38 157 ASN A O 1
ATOM 1249 N N . ILE A 1 158 ? -0.274 17.522 -1.291 1.00 91.94 158 ILE A N 1
ATOM 1250 C CA . ILE A 1 158 ? -0.488 16.439 -0.312 1.00 91.94 158 ILE A CA 1
ATOM 1251 C C . ILE A 1 158 ? -1.032 15.188 -1.014 1.00 91.94 158 ILE A C 1
ATOM 1253 O O . ILE A 1 158 ? -0.556 14.079 -0.775 1.00 91.94 158 ILE A O 1
ATOM 1257 N N . TYR A 1 159 ? -2.028 15.350 -1.889 1.00 91.94 159 TYR A N 1
ATOM 1258 C CA . TYR A 1 159 ? -2.615 14.226 -2.614 1.00 91.94 159 TYR A CA 1
ATOM 1259 C C . TYR A 1 159 ? -1.579 13.521 -3.508 1.00 91.94 159 TYR A C 1
ATOM 1261 O O . TYR A 1 159 ? -1.464 12.298 -3.474 1.00 91.94 159 TYR A O 1
ATOM 1269 N N . LEU A 1 160 ? -0.791 14.278 -4.279 1.00 92.94 160 LEU A N 1
ATOM 1270 C CA . LEU A 1 160 ? 0.282 13.740 -5.124 1.00 92.94 160 LEU A CA 1
ATOM 1271 C C . LEU A 1 160 ? 1.387 13.079 -4.295 1.00 92.94 160 LEU A C 1
ATOM 1273 O O . LEU A 1 160 ? 1.883 12.023 -4.678 1.00 92.94 160 LEU A O 1
ATOM 1277 N N . TRP A 1 161 ? 1.737 13.659 -3.148 1.00 96.31 161 TRP A N 1
ATOM 1278 C CA . TRP A 1 161 ? 2.691 13.065 -2.216 1.00 96.31 161 TRP A CA 1
ATOM 1279 C C . TRP A 1 161 ? 2.223 11.691 -1.727 1.00 96.31 161 TRP A C 1
ATOM 1281 O O . TRP A 1 161 ? 3.015 10.753 -1.697 1.00 96.31 161 TRP A O 1
ATOM 1291 N N . LEU A 1 162 ? 0.925 11.519 -1.440 1.00 96.38 162 LEU A N 1
ATOM 1292 C CA . LEU A 1 162 ? 0.364 10.203 -1.115 1.00 96.38 162 LEU A CA 1
ATOM 1293 C C . LEU A 1 162 ? 0.393 9.224 -2.296 1.00 96.38 162 LEU A C 1
ATOM 1295 O O . LEU A 1 162 ? 0.658 8.041 -2.083 1.00 96.38 162 LEU A O 1
ATOM 1299 N N . GLU A 1 163 ? 0.151 9.680 -3.531 1.00 95.12 163 GLU A N 1
ATOM 1300 C CA . GLU A 1 163 ? 0.292 8.824 -4.721 1.00 95.12 163 GLU A CA 1
ATOM 1301 C C . GLU A 1 163 ? 1.736 8.331 -4.887 1.00 95.12 163 GLU A C 1
ATOM 1303 O O . GLU A 1 163 ? 1.953 7.152 -5.179 1.00 95.12 163 GLU A O 1
ATOM 1308 N N . TYR A 1 164 ? 2.719 9.210 -4.668 1.00 97.62 164 TYR A N 1
ATOM 1309 C CA . TYR A 1 164 ? 4.133 8.851 -4.721 1.00 97.62 164 TYR A CA 1
ATOM 1310 C C . TYR A 1 164 ? 4.556 7.963 -3.555 1.00 97.62 164 TYR A C 1
ATOM 1312 O O . TYR A 1 164 ? 5.262 6.987 -3.787 1.00 97.62 164 TYR A O 1
ATOM 1320 N N . LEU A 1 165 ? 4.086 8.223 -2.332 1.00 98.19 165 LEU A N 1
ATOM 1321 C CA . LEU A 1 165 ? 4.329 7.338 -1.193 1.00 98.19 165 LEU A CA 1
ATOM 1322 C C . LEU A 1 165 ? 3.807 5.928 -1.482 1.00 98.19 165 LEU A C 1
ATOM 1324 O O . LEU A 1 165 ? 4.536 4.954 -1.306 1.00 98.19 165 LEU A O 1
ATOM 1328 N N . LEU A 1 166 ? 2.574 5.812 -1.985 1.00 97.00 166 LEU A N 1
ATOM 1329 C CA . LEU A 1 166 ? 1.998 4.524 -2.363 1.00 97.00 166 LEU A CA 1
ATOM 1330 C C . LEU A 1 166 ? 2.832 3.824 -3.446 1.00 97.00 166 LEU A C 1
ATOM 1332 O O . LEU A 1 166 ? 3.101 2.631 -3.334 1.00 97.00 166 LEU A O 1
ATOM 1336 N N . ALA A 1 167 ? 3.245 4.552 -4.487 1.00 97.31 167 ALA A N 1
ATOM 1337 C CA . ALA A 1 167 ? 4.067 4.005 -5.565 1.00 97.31 167 ALA A CA 1
ATOM 1338 C C . ALA A 1 167 ? 5.441 3.527 -5.075 1.00 97.31 167 ALA A C 1
ATOM 1340 O O . ALA A 1 167 ? 5.865 2.424 -5.423 1.00 97.31 167 ALA A O 1
ATOM 1341 N N . THR A 1 168 ? 6.102 4.314 -4.225 1.00 98.44 168 THR A N 1
ATOM 1342 C CA . THR A 1 168 ? 7.391 3.979 -3.617 1.00 98.44 168 THR A CA 1
ATOM 1343 C C . THR A 1 168 ? 7.286 2.752 -2.710 1.00 98.44 168 THR A C 1
ATOM 1345 O O . THR A 1 168 ? 8.136 1.864 -2.794 1.00 98.44 168 THR A O 1
ATOM 1348 N N . LEU A 1 169 ? 6.243 2.659 -1.877 1.00 98.00 169 LEU A N 1
ATOM 1349 C CA . LEU A 1 169 ? 6.029 1.502 -1.004 1.00 98.00 169 LEU A CA 1
ATOM 1350 C C . LEU A 1 169 ? 5.720 0.229 -1.807 1.00 98.00 169 LEU A C 1
ATOM 1352 O O . LEU A 1 169 ? 6.298 -0.820 -1.520 1.00 98.00 169 LEU A O 1
ATOM 1356 N N . ASP A 1 170 ? 4.862 0.320 -2.832 1.00 95.88 170 ASP A N 1
ATOM 1357 C CA . ASP A 1 170 ? 4.583 -0.783 -3.765 1.00 95.88 170 ASP A CA 1
ATOM 1358 C C . ASP A 1 170 ? 5.881 -1.270 -4.428 1.00 95.88 170 ASP A C 1
ATOM 1360 O O . ASP A 1 170 ? 6.156 -2.470 -4.456 1.00 95.88 170 ASP A O 1
ATOM 1364 N N . MET A 1 171 ? 6.690 -0.338 -4.946 1.00 97.31 171 MET A N 1
ATOM 1365 C CA . MET A 1 171 ? 7.962 -0.638 -5.607 1.00 97.31 171 MET A CA 1
ATOM 1366 C C . MET A 1 171 ? 8.945 -1.332 -4.676 1.00 97.31 171 MET A C 1
ATOM 1368 O O . MET A 1 171 ? 9.514 -2.355 -5.050 1.00 97.31 171 MET A O 1
ATOM 1372 N N . TYR A 1 172 ? 9.124 -0.808 -3.464 1.00 97.44 172 TYR A N 1
ATOM 1373 C CA . TYR A 1 172 ? 10.004 -1.408 -2.468 1.00 97.44 172 TYR A CA 1
ATOM 1374 C C . TYR A 1 172 ? 9.566 -2.838 -2.124 1.00 97.44 172 TYR A C 1
ATOM 1376 O O . TYR A 1 172 ? 10.360 -3.773 -2.237 1.00 97.44 172 TYR A O 1
ATOM 1384 N N . CYS A 1 173 ? 8.284 -3.026 -1.791 1.00 95.44 173 CYS A N 1
ATOM 1385 C CA . CYS A 1 173 ? 7.747 -4.336 -1.426 1.00 95.44 173 CYS A CA 1
ATOM 1386 C C . CYS A 1 173 ? 7.873 -5.344 -2.576 1.00 95.44 173 CYS A C 1
ATOM 1388 O O . CYS A 1 173 ? 8.196 -6.508 -2.351 1.00 95.44 173 CYS A O 1
ATOM 1390 N N . TRP A 1 174 ? 7.630 -4.907 -3.814 1.00 96.44 174 TRP A N 1
ATOM 1391 C CA . TRP A 1 174 ? 7.761 -5.747 -5.002 1.00 96.44 174 TRP A CA 1
ATOM 1392 C C . TRP A 1 174 ? 9.213 -6.154 -5.274 1.00 96.44 174 TRP A C 1
ATOM 1394 O O . TRP A 1 174 ? 9.486 -7.342 -5.442 1.00 96.44 174 TRP A O 1
ATOM 1404 N N . LEU A 1 175 ? 10.148 -5.196 -5.262 1.00 96.69 175 LEU A N 1
ATOM 1405 C CA . LEU A 1 175 ? 11.576 -5.462 -5.461 1.00 96.69 175 LEU A CA 1
ATOM 1406 C C . LEU A 1 175 ? 12.129 -6.439 -4.418 1.00 96.69 175 LEU A C 1
ATOM 1408 O O . LEU A 1 175 ? 12.902 -7.331 -4.770 1.00 96.69 175 LEU A O 1
ATOM 1412 N N . GLN A 1 176 ? 11.707 -6.285 -3.161 1.00 94.31 176 GLN A N 1
ATOM 1413 C CA . GLN A 1 176 ? 12.107 -7.153 -2.058 1.00 94.31 176 GLN A CA 1
ATOM 1414 C C . GLN A 1 176 ? 11.532 -8.570 -2.198 1.00 94.31 176 GLN A C 1
ATOM 1416 O O . GLN A 1 176 ? 12.284 -9.540 -2.129 1.00 94.31 176 GLN A O 1
ATOM 1421 N N . ARG A 1 177 ? 10.219 -8.710 -2.443 1.00 92.62 177 ARG A N 1
ATOM 1422 C CA . ARG A 1 177 ? 9.552 -10.022 -2.591 1.00 92.62 177 ARG A CA 1
ATOM 1423 C C . ARG A 1 177 ? 10.131 -10.848 -3.732 1.00 92.62 177 ARG A C 1
ATOM 1425 O O . ARG A 1 177 ? 10.356 -12.044 -3.576 1.00 92.62 177 ARG A O 1
ATOM 1432 N N . GLU A 1 178 ? 10.380 -10.204 -4.867 1.00 93.69 178 GLU A N 1
ATOM 1433 C CA . GLU A 1 178 ? 10.900 -10.862 -6.066 1.00 93.69 178 GLU A CA 1
ATOM 1434 C C . GLU A 1 178 ? 12.433 -10.986 -6.073 1.00 93.69 178 GLU A C 1
ATOM 1436 O O . GLU A 1 178 ? 12.990 -11.570 -7.003 1.00 93.69 178 GLU A O 1
ATOM 1441 N N . LYS A 1 179 ? 13.118 -10.445 -5.052 1.00 93.69 179 LYS A N 1
ATOM 1442 C CA . LYS A 1 179 ? 14.585 -10.427 -4.928 1.00 93.69 179 LYS A CA 1
ATOM 1443 C C . LYS A 1 179 ? 15.273 -9.876 -6.183 1.00 93.69 179 LYS A C 1
ATOM 1445 O O . LYS A 1 179 ? 16.229 -10.446 -6.693 1.00 93.69 179 LYS A O 1
ATOM 1450 N N . PHE A 1 180 ? 14.755 -8.770 -6.720 1.00 95.06 180 PHE A N 1
ATOM 1451 C CA . PHE A 1 180 ? 15.270 -8.188 -7.967 1.00 95.06 180 PHE A CA 1
ATOM 1452 C C . PHE A 1 180 ? 16.514 -7.321 -7.801 1.00 95.06 180 PHE A C 1
ATOM 1454 O O . PHE A 1 180 ? 17.127 -6.951 -8.802 1.00 95.06 180 PHE A O 1
ATOM 1461 N N . VAL A 1 181 ? 16.865 -6.963 -6.573 1.00 95.12 181 VAL A N 1
ATOM 1462 C CA . VAL A 1 181 ? 18.005 -6.104 -6.264 1.00 95.12 181 VAL A CA 1
ATOM 1463 C C . VAL A 1 181 ? 18.752 -6.642 -5.055 1.00 95.12 181 VAL A C 1
ATOM 1465 O O . VAL A 1 181 ? 18.181 -7.355 -4.230 1.00 95.12 181 VAL A O 1
ATOM 1468 N N . GLU A 1 182 ? 20.022 -6.264 -4.958 1.00 92.69 182 GLU A N 1
ATOM 1469 C CA . GLU A 1 182 ? 20.880 -6.597 -3.828 1.00 92.69 182 GLU A CA 1
ATOM 1470 C C . GLU A 1 182 ? 20.342 -6.013 -2.518 1.00 92.69 182 GLU A C 1
ATOM 1472 O O . GLU A 1 182 ? 19.721 -4.943 -2.477 1.00 92.69 182 GLU A O 1
ATOM 1477 N N . GLU A 1 183 ? 20.629 -6.715 -1.428 1.00 89.88 183 GLU A N 1
ATOM 1478 C CA . GLU A 1 183 ? 20.161 -6.369 -0.093 1.00 89.88 183 GLU A CA 1
ATOM 1479 C C . GLU A 1 183 ? 20.655 -4.988 0.361 1.00 89.88 183 GLU A C 1
ATOM 1481 O O . GLU A 1 183 ? 19.876 -4.219 0.920 1.00 89.88 183 GLU A O 1
ATOM 1486 N N . GLU A 1 184 ? 21.893 -4.605 0.035 1.00 91.56 184 GLU A N 1
ATOM 1487 C CA . GLU A 1 184 ? 22.434 -3.271 0.338 1.00 91.56 184 GLU A CA 1
ATOM 1488 C C . GLU A 1 184 ? 21.570 -2.147 -0.263 1.00 91.56 184 GLU A C 1
ATOM 1490 O O . GLU A 1 184 ? 21.267 -1.149 0.398 1.00 91.56 184 GLU A O 1
ATOM 1495 N N . LEU A 1 185 ? 21.097 -2.317 -1.502 1.00 94.38 185 LEU A N 1
ATOM 1496 C CA . LEU A 1 185 ? 20.235 -1.328 -2.142 1.00 94.38 185 LEU A CA 1
ATOM 1497 C C . LEU A 1 185 ? 18.856 -1.261 -1.472 1.00 94.38 185 LEU A C 1
ATOM 1499 O O . LEU A 1 185 ? 18.323 -0.161 -1.304 1.00 94.38 185 LEU A O 1
ATOM 1503 N N . LEU A 1 186 ? 18.287 -2.398 -1.055 1.00 93.12 186 LEU A N 1
ATOM 1504 C CA . LEU A 1 186 ? 17.036 -2.419 -0.285 1.00 93.12 186 LEU A CA 1
ATOM 1505 C C . LEU A 1 186 ? 17.190 -1.657 1.033 1.00 93.12 186 LEU A C 1
ATOM 1507 O O . LEU A 1 186 ? 16.346 -0.823 1.352 1.00 93.12 186 LEU A O 1
ATOM 1511 N N . HIS A 1 187 ? 18.296 -1.852 1.746 1.00 91.12 187 HIS A N 1
ATOM 1512 C CA . HIS A 1 187 ? 18.602 -1.129 2.979 1.00 91.12 187 HIS A CA 1
ATOM 1513 C C . HIS A 1 187 ? 18.681 0.389 2.767 1.00 91.12 187 HIS A C 1
ATOM 1515 O O . HIS A 1 187 ? 18.085 1.168 3.520 1.00 91.12 187 HIS A O 1
ATOM 1521 N N . ILE A 1 188 ? 19.365 0.822 1.704 1.00 93.12 188 ILE A N 1
ATOM 1522 C CA . ILE A 1 188 ? 19.460 2.240 1.332 1.00 93.12 188 ILE A CA 1
ATOM 1523 C C . ILE A 1 188 ? 18.077 2.815 1.005 1.00 93.12 188 ILE A C 1
ATOM 1525 O O . ILE A 1 188 ? 17.753 3.921 1.448 1.00 93.12 188 ILE A O 1
ATOM 1529 N N . LEU A 1 189 ? 17.263 2.088 0.234 1.00 95.50 189 LEU A N 1
ATOM 1530 C CA . LEU A 1 189 ? 15.900 2.493 -0.110 1.00 95.50 189 LEU A CA 1
ATOM 1531 C C . LEU A 1 189 ? 15.035 2.617 1.143 1.00 95.50 189 LEU A C 1
ATOM 1533 O O . LEU A 1 189 ? 14.426 3.663 1.358 1.00 95.50 189 LEU A O 1
ATOM 1537 N N . LEU A 1 190 ? 15.033 1.596 2.000 1.00 94.31 190 LEU A N 1
ATOM 1538 C CA . LEU A 1 190 ? 14.264 1.580 3.238 1.00 94.31 190 LEU A CA 1
ATOM 1539 C C . LEU A 1 190 ? 14.615 2.785 4.114 1.00 94.31 190 LEU A C 1
ATOM 1541 O O . LEU A 1 190 ? 13.728 3.538 4.511 1.00 94.31 190 LEU A O 1
ATOM 1545 N N . GLY A 1 191 ? 15.907 3.060 4.313 1.00 92.88 191 GLY A N 1
ATOM 1546 C CA . GLY A 1 191 ? 16.369 4.216 5.084 1.00 92.88 191 GLY A CA 1
ATOM 1547 C C . GLY A 1 191 ? 15.923 5.581 4.535 1.00 92.88 191 GLY A C 1
ATOM 1548 O O . GLY A 1 191 ? 15.953 6.563 5.278 1.00 92.88 191 GLY A O 1
ATOM 1549 N N . ARG A 1 192 ? 15.514 5.663 3.260 1.00 94.88 192 ARG A N 1
ATOM 1550 C CA . ARG A 1 192 ? 14.933 6.863 2.626 1.00 94.88 192 ARG A CA 1
ATOM 1551 C C . ARG A 1 192 ? 13.404 6.881 2.652 1.00 94.88 192 ARG A C 1
ATOM 1553 O O . ARG A 1 192 ? 12.826 7.960 2.620 1.00 94.88 192 ARG A O 1
ATOM 1560 N N . ILE A 1 193 ? 12.767 5.717 2.725 1.00 96.62 193 ILE A N 1
ATOM 1561 C CA . ILE A 1 193 ? 11.308 5.554 2.770 1.00 96.62 193 ILE A CA 1
ATOM 1562 C C . ILE A 1 193 ? 10.767 5.777 4.185 1.00 96.62 193 ILE A C 1
ATOM 1564 O O . ILE A 1 193 ? 9.719 6.400 4.353 1.00 96.62 193 ILE A O 1
ATOM 1568 N N . LEU A 1 194 ? 11.485 5.304 5.208 1.00 95.12 194 LEU A N 1
ATOM 1569 C CA . LEU A 1 194 ? 11.037 5.345 6.603 1.00 95.12 194 LEU A CA 1
ATOM 1570 C C . LEU A 1 194 ? 10.632 6.743 7.111 1.00 95.12 194 LEU A C 1
ATOM 1572 O O . LEU A 1 194 ? 9.590 6.826 7.758 1.00 95.12 194 LEU A O 1
ATOM 1576 N N . PRO A 1 195 ? 11.334 7.849 6.788 1.00 95.25 195 PRO A N 1
ATOM 1577 C CA . PRO A 1 195 ? 10.881 9.189 7.174 1.00 95.25 195 PRO A CA 1
ATOM 1578 C C . PRO A 1 195 ? 9.484 9.555 6.646 1.00 95.25 195 PRO A C 1
ATOM 1580 O O . PRO A 1 195 ? 8.707 10.203 7.347 1.00 95.25 195 PRO A O 1
ATOM 1583 N N . ALA A 1 196 ? 9.129 9.105 5.440 1.00 97.00 196 ALA A N 1
ATOM 1584 C CA . ALA A 1 196 ? 7.810 9.357 4.865 1.00 97.00 196 ALA A CA 1
ATOM 1585 C C . ALA A 1 196 ? 6.725 8.500 5.526 1.00 97.00 196 ALA A C 1
ATOM 1587 O O . ALA A 1 196 ? 5.633 8.995 5.806 1.00 97.00 196 ALA A O 1
ATOM 1588 N N . VAL A 1 197 ? 7.042 7.240 5.846 1.00 97.31 197 VAL A N 1
ATOM 1589 C CA . VAL A 1 197 ? 6.158 6.355 6.626 1.00 97.31 197 VAL A CA 1
ATOM 1590 C C . VAL A 1 197 ? 5.902 6.948 8.008 1.00 97.31 197 VAL A C 1
ATOM 1592 O O . VAL A 1 197 ? 4.760 7.046 8.446 1.00 97.31 197 VAL A O 1
ATOM 1595 N N . HIS A 1 198 ? 6.951 7.417 8.670 1.00 95.19 198 HIS A N 1
ATOM 1596 C CA . HIS A 1 198 ? 6.876 8.080 9.965 1.00 95.19 198 HIS A CA 1
ATOM 1597 C C . HIS A 1 198 ? 5.989 9.326 9.941 1.00 95.19 198 HIS A C 1
ATOM 1599 O O . HIS A 1 198 ? 5.068 9.460 10.749 1.00 95.19 198 HIS A O 1
ATOM 1605 N N . CYS A 1 199 ? 6.205 10.198 8.952 1.00 94.88 199 CYS A N 1
ATOM 1606 C CA . CYS A 1 199 ? 5.371 11.372 8.729 1.00 94.88 199 CYS A CA 1
ATOM 1607 C C . CYS A 1 199 ? 3.903 10.980 8.499 1.00 94.88 199 CYS A C 1
ATOM 1609 O O . CYS A 1 199 ? 3.001 11.580 9.088 1.00 94.88 199 CYS A O 1
ATOM 1611 N N . PHE A 1 200 ? 3.650 9.932 7.710 1.00 96.62 200 PHE A N 1
ATOM 1612 C CA . PHE A 1 200 ? 2.301 9.427 7.472 1.00 96.62 200 PHE A CA 1
ATOM 1613 C C . PHE A 1 200 ? 1.622 8.950 8.767 1.00 96.62 200 PHE A C 1
ATOM 1615 O O . PHE A 1 200 ? 0.501 9.372 9.065 1.00 96.62 200 PHE A O 1
ATOM 1622 N N . LEU A 1 201 ? 2.303 8.119 9.562 1.00 95.81 201 LEU A N 1
ATOM 1623 C CA . LEU A 1 201 ? 1.771 7.568 10.814 1.00 95.81 201 LEU A CA 1
ATOM 1624 C C . LEU A 1 201 ? 1.507 8.651 11.868 1.00 95.81 201 LEU A C 1
ATOM 1626 O O . LEU A 1 201 ? 0.544 8.555 12.624 1.00 95.81 201 LEU A O 1
ATOM 1630 N N . ARG A 1 202 ? 2.330 9.703 11.908 1.00 93.06 202 ARG A N 1
ATOM 1631 C CA . ARG A 1 202 ? 2.176 10.805 12.870 1.00 93.06 202 ARG A CA 1
ATOM 1632 C C . ARG A 1 202 ? 1.141 11.838 12.460 1.00 93.06 202 ARG A C 1
ATOM 1634 O O . ARG A 1 202 ? 0.433 12.362 13.316 1.00 93.06 202 ARG A O 1
ATOM 1641 N N . SER A 1 203 ? 1.088 12.177 11.178 1.00 90.56 203 SER A N 1
ATOM 1642 C CA . SER A 1 203 ? 0.458 13.425 10.735 1.00 90.56 203 SER A CA 1
ATOM 1643 C C . SER A 1 203 ? -0.618 13.243 9.680 1.00 90.56 203 SER A C 1
ATOM 1645 O O . SER A 1 203 ? -1.303 14.213 9.383 1.00 90.56 203 SER A O 1
ATOM 1647 N N . VAL A 1 204 ? -0.808 12.039 9.134 1.00 91.88 204 VAL A N 1
ATOM 1648 C CA . VAL A 1 204 ? -1.780 11.800 8.055 1.00 91.88 204 VAL A CA 1
ATOM 1649 C C . VAL A 1 204 ? -2.826 10.768 8.440 1.00 91.88 204 VAL A C 1
ATOM 1651 O O . VAL A 1 204 ? -4.015 11.003 8.249 1.00 91.88 204 VAL A O 1
ATOM 1654 N N . VAL A 1 205 ? -2.405 9.628 8.985 1.00 91.44 205 VAL A N 1
ATOM 1655 C CA . VAL A 1 205 ? -3.251 8.432 9.099 1.00 91.44 205 VAL A CA 1
ATOM 1656 C C . VAL A 1 205 ? -4.563 8.668 9.860 1.00 91.44 205 VAL A C 1
ATOM 1658 O O . VAL A 1 205 ? -5.614 8.188 9.438 1.00 91.44 205 VAL A O 1
ATOM 1661 N N . ASN A 1 206 ? -4.513 9.473 10.926 1.00 87.62 206 ASN A N 1
ATOM 1662 C CA . ASN A 1 206 ? -5.648 9.765 11.807 1.00 87.62 206 ASN A CA 1
ATOM 1663 C C . ASN A 1 206 ? -6.354 11.092 11.494 1.00 87.62 206 ASN A C 1
ATOM 1665 O O . ASN A 1 206 ? -7.284 11.460 12.206 1.00 87.62 206 ASN A O 1
ATOM 1669 N N . PHE A 1 207 ? -5.914 11.814 10.464 1.00 88.38 207 PHE A N 1
ATOM 1670 C CA . PHE A 1 207 ? -6.425 13.139 10.141 1.00 88.38 207 PHE A CA 1
ATOM 1671 C C . PHE A 1 207 ? -7.155 13.129 8.795 1.00 88.38 207 PHE A C 1
ATOM 1673 O O . PHE A 1 207 ? -6.813 12.406 7.853 1.00 88.38 207 PHE A O 1
ATOM 1680 N N . SER A 1 208 ? -8.193 13.949 8.703 1.00 86.50 208 SER A N 1
ATOM 1681 C CA . SER A 1 208 ? -8.758 14.380 7.432 1.00 86.50 208 SER A CA 1
ATOM 1682 C C . SER A 1 208 ? -7.797 15.340 6.735 1.00 86.50 208 SER A C 1
ATOM 1684 O O . SER A 1 208 ? -6.988 16.017 7.369 1.00 86.50 208 SER A O 1
ATOM 1686 N N . VAL A 1 209 ? -7.921 15.467 5.416 1.00 85.81 209 VAL A N 1
ATOM 1687 C CA . VAL A 1 209 ? -7.122 16.419 4.631 1.00 85.81 209 VAL A CA 1
ATOM 1688 C C . VAL A 1 209 ? -7.203 17.857 5.169 1.00 85.81 209 VAL A C 1
ATOM 1690 O O . VAL A 1 209 ? -6.194 18.556 5.209 1.00 85.81 209 VAL A O 1
ATOM 1693 N N . TYR A 1 210 ? -8.365 18.278 5.678 1.00 84.62 210 TYR A N 1
ATOM 1694 C CA . TYR A 1 210 ? -8.553 19.602 6.277 1.00 84.62 210 TYR A CA 1
ATOM 1695 C C . TYR A 1 210 ? -7.820 19.764 7.610 1.00 84.62 210 TYR A C 1
ATOM 1697 O O . TYR A 1 210 ? -7.262 20.827 7.883 1.00 84.62 210 TYR A O 1
ATOM 1705 N N . GLU A 1 211 ? -7.795 18.722 8.440 1.00 87.75 211 GLU A N 1
ATOM 1706 C CA . GLU A 1 211 ? -7.039 18.724 9.694 1.00 87.75 211 GLU A CA 1
ATOM 1707 C C . GLU A 1 211 ? -5.534 18.716 9.432 1.00 87.75 211 GLU A C 1
ATOM 1709 O O . GLU A 1 211 ? -4.806 19.436 10.109 1.00 87.75 211 GLU A O 1
ATOM 1714 N N . ILE A 1 212 ? -5.069 17.981 8.415 1.00 87.81 212 ILE A N 1
ATOM 1715 C CA . ILE A 1 212 ? -3.663 17.989 7.984 1.00 87.81 212 ILE A CA 1
ATOM 1716 C C . ILE A 1 212 ? -3.249 19.406 7.597 1.00 87.81 212 ILE A C 1
ATOM 1718 O O . ILE A 1 212 ? -2.281 19.938 8.138 1.00 87.81 212 ILE A O 1
ATOM 1722 N N . MET A 1 213 ? -4.015 20.046 6.711 1.00 83.19 213 MET A N 1
ATOM 1723 C CA . MET A 1 213 ? -3.750 21.424 6.294 1.00 83.19 213 MET A CA 1
ATOM 1724 C C . MET A 1 213 ? -3.762 22.380 7.490 1.00 83.19 213 MET A C 1
ATOM 1726 O O . MET A 1 213 ? -2.852 23.186 7.649 1.00 83.19 213 MET A O 1
ATOM 1730 N N . SER A 1 214 ? -4.746 22.246 8.379 1.00 80.75 214 SER A N 1
ATOM 1731 C CA . SER A 1 214 ? -4.884 23.111 9.556 1.00 80.75 214 SER A CA 1
ATOM 1732 C C . SER A 1 214 ? -3.738 22.939 10.559 1.00 80.75 214 SER A C 1
ATOM 1734 O O . SER A 1 214 ? -3.267 23.919 11.133 1.00 80.75 214 SER A O 1
ATOM 1736 N N . ASN A 1 215 ? -3.263 21.710 10.766 1.00 79.62 215 ASN A N 1
ATOM 1737 C CA . ASN A 1 215 ? -2.135 21.413 11.649 1.00 79.62 215 ASN A CA 1
ATOM 1738 C C . ASN A 1 215 ? -0.810 21.916 11.076 1.00 79.62 215 ASN A C 1
ATOM 1740 O O . ASN A 1 215 ? 0.048 22.359 11.834 1.00 79.62 215 ASN A O 1
ATOM 1744 N N . ILE A 1 216 ? -0.664 21.906 9.752 1.00 73.94 216 ILE A N 1
ATOM 1745 C CA . ILE A 1 216 ? 0.497 22.482 9.071 1.00 73.94 216 ILE A CA 1
ATOM 1746 C C . ILE A 1 216 ? 0.455 24.018 9.147 1.00 73.94 216 ILE A C 1
ATOM 1748 O O . ILE A 1 216 ? 1.477 24.640 9.436 1.00 73.94 216 ILE A O 1
ATOM 1752 N N . ASN A 1 217 ? -0.729 24.627 9.019 1.00 60.31 217 ASN A N 1
ATOM 1753 C CA . ASN A 1 217 ? -0.921 26.079 9.126 1.00 60.31 217 ASN A CA 1
ATOM 1754 C C . ASN A 1 217 ? -0.567 26.651 10.505 1.00 60.31 217 ASN A C 1
ATOM 1756 O O . ASN A 1 217 ? -0.159 27.803 10.592 1.00 60.31 217 ASN A O 1
ATOM 1760 N N . ARG A 1 218 ? -0.686 25.872 11.592 1.00 57.78 218 ARG A N 1
ATOM 1761 C CA . ARG A 1 218 ? -0.336 26.334 12.954 1.00 57.78 218 ARG A CA 1
ATOM 1762 C C . ARG A 1 218 ? 1.134 26.726 13.115 1.00 57.78 218 ARG A C 1
ATOM 1764 O O . ARG A 1 218 ? 1.458 27.456 14.046 1.00 57.78 218 ARG A O 1
ATOM 1771 N N . TYR A 1 219 ? 2.003 26.256 12.225 1.00 54.53 219 TYR A N 1
ATOM 1772 C CA . TYR A 1 219 ? 3.423 26.598 12.213 1.00 54.53 219 TYR A CA 1
ATOM 1773 C C . TYR A 1 219 ? 3.744 27.798 11.305 1.00 54.53 219 TYR A C 1
ATOM 1775 O O . TYR A 1 219 ? 4.911 28.162 11.181 1.00 54.53 219 TYR A O 1
ATOM 1783 N N . GLN A 1 220 ? 2.733 28.430 10.691 1.00 52.62 220 GLN A N 1
ATOM 1784 C CA . GLN A 1 220 ? 2.893 29.560 9.776 1.00 52.62 220 GLN A CA 1
ATOM 1785 C C . GLN A 1 220 ? 2.163 30.827 10.248 1.00 52.62 220 GLN A C 1
ATOM 1787 O O . GLN A 1 220 ? 1.065 30.792 10.797 1.00 52.62 220 GLN A O 1
ATOM 1792 N N . THR A 1 221 ? 2.779 31.974 9.950 1.00 48.31 221 THR A N 1
ATOM 1793 C CA . THR A 1 221 ? 2.227 33.337 10.084 1.00 48.31 221 THR A CA 1
ATOM 1794 C C . THR A 1 221 ? 1.407 33.762 8.855 1.00 48.31 221 THR A C 1
ATOM 1796 O O . THR A 1 221 ? 0.923 34.891 8.785 1.00 48.31 221 THR A O 1
ATOM 1799 N N . HIS A 1 222 ? 1.296 32.898 7.843 1.00 48.69 222 HIS A N 1
ATOM 1800 C CA . HIS A 1 222 ? 0.515 33.123 6.630 1.00 48.69 222 HIS A CA 1
ATOM 1801 C C . HIS A 1 222 ? -0.629 32.122 6.599 1.00 48.69 222 HIS A C 1
ATOM 1803 O O . HIS A 1 222 ? -0.420 30.912 6.628 1.00 48.69 222 HIS A O 1
ATOM 1809 N N . GLU A 1 223 ? -1.856 32.634 6.592 1.00 50.50 223 GLU A N 1
ATOM 1810 C CA . GLU A 1 223 ? -3.025 31.779 6.498 1.00 50.50 223 GLU A CA 1
ATOM 1811 C C . GLU A 1 223 ? -3.051 31.135 5.109 1.00 50.50 223 GLU A C 1
ATOM 1813 O O . GLU A 1 223 ? -3.302 31.809 4.108 1.00 50.50 223 GLU A O 1
ATOM 1818 N N . ILE A 1 224 ? -2.854 29.816 5.037 1.00 56.78 224 ILE A N 1
ATOM 1819 C CA . ILE A 1 224 ? -3.280 29.032 3.874 1.00 56.78 224 ILE A CA 1
ATOM 1820 C C . ILE A 1 224 ? -4.815 28.977 3.918 1.00 56.78 224 ILE A C 1
ATOM 1822 O O . ILE A 1 224 ? -5.419 27.964 4.278 1.00 56.78 224 ILE A O 1
ATOM 1826 N N . GLN A 1 225 ? -5.469 30.104 3.627 1.00 53.50 225 GLN A N 1
ATOM 1827 C CA . GLN A 1 225 ? -6.899 30.135 3.366 1.00 53.50 225 GLN A CA 1
ATOM 1828 C C . GLN A 1 225 ? -7.114 29.502 1.995 1.00 53.50 225 GLN A C 1
ATOM 1830 O O . GLN A 1 225 ? -6.801 30.097 0.965 1.00 53.50 225 GLN A O 1
ATOM 1835 N N . MET A 1 226 ? -7.664 28.287 1.967 1.00 56.59 226 MET A N 1
ATOM 1836 C CA . MET A 1 226 ? -8.251 27.790 0.728 1.00 56.59 226 MET A CA 1
ATOM 1837 C C . MET A 1 226 ? -9.395 28.721 0.351 1.00 56.59 226 MET A C 1
ATOM 1839 O O . MET A 1 226 ? -10.387 28.819 1.079 1.00 56.59 226 MET A O 1
ATOM 1843 N N . SER A 1 227 ? -9.280 29.372 -0.801 1.00 58.47 227 SER A N 1
ATOM 1844 C CA . SER A 1 227 ? -10.414 30.091 -1.352 1.00 58.47 227 SER A CA 1
ATOM 1845 C C . SER A 1 227 ? -11.554 29.095 -1.621 1.00 58.47 227 SER A C 1
ATOM 1847 O O . SER A 1 227 ? -11.335 27.914 -1.919 1.00 58.47 227 SER A O 1
ATOM 1849 N N . SER A 1 228 ? -12.805 29.555 -1.550 1.00 58.06 228 SER A N 1
ATOM 1850 C CA . SER A 1 228 ? -13.967 28.727 -1.923 1.00 58.06 228 SER A CA 1
ATOM 1851 C C . SER A 1 228 ? -13.886 28.210 -3.371 1.00 58.06 228 SER A C 1
ATOM 1853 O O . SER A 1 228 ? -14.515 27.208 -3.715 1.00 58.06 228 SER A O 1
ATOM 1855 N N . TYR A 1 229 ? -13.078 28.867 -4.208 1.00 55.31 229 TYR A N 1
ATOM 1856 C CA . TYR A 1 229 ? -12.759 28.463 -5.570 1.00 55.31 229 TYR A CA 1
ATOM 1857 C C . TYR A 1 229 ? -11.822 27.244 -5.610 1.00 55.31 229 TYR A C 1
ATOM 1859 O O . TYR A 1 229 ? -12.132 26.266 -6.291 1.00 55.31 229 TYR A O 1
ATOM 1867 N N . ASP A 1 230 ? -10.755 27.229 -4.804 1.00 59.00 230 ASP A N 1
ATOM 1868 C CA . ASP A 1 230 ? -9.814 26.100 -4.729 1.00 59.00 230 ASP A CA 1
ATOM 1869 C C . ASP A 1 230 ? -10.473 24.826 -4.198 1.00 59.00 230 ASP A C 1
ATOM 1871 O O . ASP A 1 230 ? -10.139 23.721 -4.626 1.00 59.00 230 ASP A O 1
ATOM 1875 N N . GLN A 1 231 ? -11.444 24.962 -3.291 1.00 60.41 231 GLN A N 1
ATOM 1876 C CA . GLN A 1 231 ? -12.219 23.821 -2.796 1.00 60.41 231 GLN A CA 1
ATOM 1877 C C . GLN A 1 231 ? -13.092 23.206 -3.892 1.00 60.41 231 GLN A C 1
ATOM 1879 O O . GLN A 1 231 ? -13.172 21.985 -3.999 1.00 60.41 231 GLN A O 1
ATOM 1884 N N . ARG A 1 232 ? -13.722 24.036 -4.734 1.00 59.31 232 ARG A N 1
ATOM 1885 C CA . ARG A 1 232 ? -14.551 23.555 -5.849 1.00 59.31 232 ARG A CA 1
ATOM 1886 C C . ARG A 1 232 ? -13.710 22.937 -6.961 1.00 59.31 232 ARG A C 1
ATOM 1888 O O . ARG A 1 232 ? -14.112 21.913 -7.503 1.00 59.31 232 ARG A O 1
ATOM 1895 N N . MET A 1 233 ? -12.545 23.511 -7.269 1.00 60.81 233 MET A N 1
ATOM 1896 C CA . MET A 1 233 ? -11.647 22.959 -8.289 1.00 60.81 233 MET A CA 1
ATOM 1897 C C . MET A 1 233 ? -11.003 21.632 -7.865 1.00 60.81 233 MET A C 1
ATOM 1899 O O . MET A 1 233 ? -10.760 20.783 -8.717 1.00 60.81 233 MET A O 1
ATOM 1903 N N . ASN A 1 234 ? -10.776 21.421 -6.564 1.00 70.00 234 ASN A N 1
ATOM 1904 C CA . ASN A 1 234 ? -10.104 20.226 -6.038 1.00 70.00 234 ASN A CA 1
ATOM 1905 C C . ASN A 1 234 ? -11.046 19.239 -5.329 1.00 70.00 234 ASN A C 1
ATOM 1907 O O . ASN A 1 234 ? -10.577 18.314 -4.662 1.00 70.00 234 ASN A O 1
ATOM 1911 N N . ALA A 1 235 ? -12.365 19.404 -5.476 1.00 73.12 235 ALA A N 1
ATOM 1912 C CA . ALA A 1 235 ? -13.370 18.573 -4.811 1.00 73.12 235 ALA A CA 1
ATOM 1913 C C . ALA A 1 235 ? -13.175 17.073 -5.094 1.00 73.12 235 ALA A C 1
ATOM 1915 O O . ALA A 1 235 ? -13.281 16.256 -4.185 1.00 73.12 235 ALA A O 1
ATOM 1916 N N . ASP A 1 236 ? -12.808 16.711 -6.326 1.00 74.88 236 ASP A N 1
ATOM 1917 C CA . ASP A 1 236 ? -12.530 15.321 -6.700 1.00 74.88 236 ASP A CA 1
ATOM 1918 C C . ASP A 1 236 ? -11.349 14.724 -5.910 1.00 74.88 236 ASP A C 1
ATOM 1920 O O . ASP A 1 236 ? -11.441 13.614 -5.387 1.00 74.88 236 ASP A O 1
ATOM 1924 N N . LYS A 1 237 ? -10.262 15.486 -5.732 1.00 76.94 237 LYS A N 1
ATOM 1925 C CA . LYS A 1 237 ? -9.087 15.053 -4.957 1.00 76.94 237 LYS A CA 1
ATOM 1926 C C . LYS A 1 237 ? -9.395 14.933 -3.468 1.00 76.94 237 LYS A C 1
ATOM 1928 O O . LYS A 1 237 ? -8.934 13.992 -2.830 1.00 76.94 237 LYS A O 1
ATOM 1933 N N . LEU A 1 238 ? -10.205 15.847 -2.935 1.00 76.81 238 LEU A N 1
ATOM 1934 C CA . LEU A 1 238 ? -10.682 15.803 -1.552 1.00 76.81 238 LEU A CA 1
ATOM 1935 C C . LEU A 1 238 ? -11.546 14.559 -1.297 1.00 76.81 238 LEU A C 1
ATOM 1937 O O . LEU A 1 238 ? -11.328 13.863 -0.312 1.00 76.81 238 LEU A O 1
ATOM 1941 N N . VAL A 1 239 ? -12.465 14.230 -2.210 1.00 78.25 239 VAL A N 1
ATOM 1942 C CA . VAL A 1 239 ? -13.314 13.027 -2.113 1.00 78.25 239 VAL A CA 1
ATOM 1943 C C . VAL A 1 239 ? -12.483 11.745 -2.226 1.00 78.25 239 VAL A C 1
ATOM 1945 O O . VAL A 1 239 ? -12.713 10.784 -1.495 1.00 78.25 239 VAL A O 1
ATOM 1948 N N . ARG A 1 240 ? -11.485 11.719 -3.116 1.00 81.12 240 ARG A N 1
ATOM 1949 C CA . ARG A 1 240 ? -10.612 10.550 -3.323 1.00 81.12 240 ARG A CA 1
ATOM 1950 C C . ARG A 1 240 ? -9.543 10.383 -2.239 1.00 81.12 240 ARG A C 1
ATOM 1952 O O . ARG A 1 240 ? -8.927 9.319 -2.167 1.00 81.12 240 ARG A O 1
ATOM 1959 N N . PHE A 1 241 ? -9.321 11.397 -1.402 1.00 86.94 241 PHE A N 1
ATOM 1960 C CA . PHE A 1 241 ? -8.247 11.421 -0.411 1.00 86.94 241 PHE A CA 1
ATOM 1961 C C . PHE A 1 241 ? -8.300 10.226 0.545 1.00 86.94 241 PHE A C 1
ATOM 1963 O O . PHE A 1 241 ? -7.306 9.520 0.691 1.00 86.94 241 PHE A O 1
ATOM 1970 N N . ASP A 1 242 ? -9.455 9.945 1.153 1.00 84.94 242 ASP A N 1
ATOM 1971 C CA . ASP A 1 242 ? -9.569 8.854 2.129 1.00 84.94 242 ASP A CA 1
ATOM 1972 C C . ASP A 1 242 ? -9.395 7.473 1.487 1.00 84.94 242 ASP A C 1
ATOM 1974 O O . ASP A 1 242 ? -8.807 6.575 2.092 1.00 84.94 242 ASP A O 1
ATOM 1978 N N . THR A 1 243 ? -9.815 7.309 0.229 1.00 84.81 243 THR A N 1
ATOM 1979 C CA . THR A 1 243 ? -9.565 6.072 -0.531 1.00 84.81 243 THR A CA 1
ATOM 1980 C C . THR A 1 243 ? -8.068 5.878 -0.779 1.00 84.81 243 THR A C 1
ATOM 1982 O O . THR A 1 243 ? -7.540 4.782 -0.584 1.00 84.81 243 THR A O 1
ATOM 1985 N N . LEU A 1 244 ? -7.355 6.944 -1.160 1.00 88.56 244 LEU A N 1
ATOM 1986 C CA . LEU A 1 244 ? -5.906 6.901 -1.354 1.00 88.56 244 LEU A CA 1
ATOM 1987 C C . LEU A 1 244 ? -5.163 6.660 -0.031 1.00 88.56 244 LEU A C 1
ATOM 1989 O O . LEU A 1 244 ? -4.273 5.813 0.022 1.00 88.56 244 LEU A O 1
ATOM 1993 N N . LYS A 1 245 ? -5.575 7.328 1.053 1.00 91.12 245 LYS A N 1
ATOM 1994 C CA . LYS A 1 245 ? -5.059 7.110 2.412 1.00 91.12 245 LYS A CA 1
ATOM 1995 C C . LYS A 1 245 ? -5.207 5.647 2.827 1.00 91.12 245 LYS A C 1
ATOM 1997 O O . LYS A 1 245 ? -4.246 5.048 3.296 1.00 91.12 245 LYS A O 1
ATOM 2002 N N . THR A 1 246 ? -6.371 5.049 2.573 1.00 88.25 246 THR A N 1
ATOM 2003 C CA . THR A 1 246 ? -6.628 3.623 2.831 1.00 88.25 246 THR A CA 1
ATOM 2004 C C . THR A 1 246 ? -5.684 2.728 2.024 1.00 88.25 246 THR A C 1
ATOM 2006 O O . THR A 1 246 ? -5.136 1.766 2.554 1.00 88.25 246 THR A O 1
ATOM 2009 N N . ALA A 1 247 ? -5.433 3.048 0.750 1.00 88.88 247 ALA A N 1
ATOM 2010 C CA . ALA A 1 247 ? -4.486 2.289 -0.067 1.00 88.88 247 ALA A CA 1
ATOM 2011 C C . ALA A 1 247 ? -3.048 2.360 0.483 1.00 88.88 247 ALA A C 1
ATOM 2013 O O . ALA A 1 247 ? -2.353 1.345 0.483 1.00 88.88 247 ALA A O 1
ATOM 2014 N N . VAL A 1 248 ? -2.623 3.520 0.999 1.00 93.88 248 VAL A N 1
ATOM 2015 C CA . VAL A 1 248 ? -1.329 3.674 1.688 1.00 93.88 248 VAL A CA 1
ATOM 2016 C C . VAL A 1 248 ? -1.292 2.857 2.980 1.00 93.88 248 VAL A C 1
ATOM 2018 O O . VAL A 1 248 ? -0.303 2.175 3.223 1.00 93.88 248 VAL A O 1
ATOM 2021 N N . VAL A 1 249 ? -2.372 2.850 3.772 1.00 93.06 249 VAL A N 1
ATOM 2022 C CA . VAL A 1 249 ? -2.488 2.017 4.986 1.00 93.06 249 VAL A CA 1
ATOM 2023 C C . VAL A 1 249 ? -2.246 0.543 4.668 1.00 93.06 249 VAL A C 1
ATOM 2025 O O . VAL A 1 249 ? -1.431 -0.091 5.334 1.00 93.06 249 VAL A O 1
ATOM 2028 N N . VAL A 1 250 ? -2.904 0.012 3.632 1.00 89.81 250 VAL A N 1
ATOM 2029 C CA . VAL A 1 250 ? -2.696 -1.375 3.182 1.00 89.81 250 VAL A CA 1
ATOM 2030 C C . VAL A 1 250 ? -1.225 -1.612 2.850 1.00 89.81 250 VAL A C 1
ATOM 2032 O O . VAL A 1 250 ? -0.634 -2.574 3.325 1.00 89.81 250 VAL A O 1
ATOM 2035 N N . GLN A 1 251 ? -0.604 -0.699 2.103 1.00 92.56 251 GLN A N 1
ATOM 2036 C CA . GLN A 1 251 ? 0.778 -0.884 1.677 1.00 92.56 251 GLN A CA 1
ATOM 2037 C C . GLN A 1 251 ? 1.807 -0.721 2.814 1.00 92.56 251 GLN A C 1
ATOM 2039 O O . GLN A 1 251 ? 2.885 -1.311 2.765 1.00 92.56 251 GLN A O 1
ATOM 2044 N N . ILE A 1 252 ? 1.483 0.031 3.867 1.00 95.50 252 ILE A N 1
ATOM 2045 C CA . ILE A 1 252 ? 2.289 0.073 5.095 1.00 95.50 252 ILE A CA 1
ATOM 2046 C C . ILE A 1 252 ? 2.180 -1.254 5.856 1.00 95.50 252 ILE A C 1
ATOM 2048 O O . ILE A 1 252 ? 3.187 -1.738 6.365 1.00 95.50 252 ILE A O 1
ATOM 2052 N N . VAL A 1 253 ? 0.999 -1.882 5.894 1.00 93.38 253 VAL A N 1
ATOM 2053 C CA . VAL A 1 253 ? 0.841 -3.231 6.471 1.00 93.38 253 VAL A CA 1
ATOM 2054 C C . VAL A 1 253 ? 1.682 -4.249 5.693 1.00 93.38 253 VAL A C 1
ATOM 2056 O O . VAL A 1 253 ? 2.416 -5.019 6.310 1.00 93.38 253 VAL A O 1
ATOM 2059 N N . ASP A 1 254 ? 1.660 -4.203 4.356 1.00 91.19 254 ASP A N 1
ATOM 2060 C CA . ASP A 1 254 ? 2.542 -5.000 3.489 1.00 91.19 254 ASP A CA 1
ATOM 2061 C C . ASP A 1 254 ? 4.024 -4.828 3.843 1.00 91.19 254 ASP A C 1
ATOM 2063 O O . ASP A 1 254 ? 4.754 -5.818 3.949 1.00 91.19 254 ASP A O 1
ATOM 2067 N N . LEU A 1 255 ? 4.465 -3.576 4.012 1.00 93.81 255 LEU A N 1
ATOM 2068 C CA . LEU A 1 255 ? 5.834 -3.248 4.399 1.00 93.81 255 LEU A CA 1
ATOM 2069 C C . LEU A 1 255 ? 6.167 -3.851 5.767 1.00 93.81 255 LEU A C 1
ATOM 2071 O O . LEU A 1 255 ? 7.206 -4.481 5.916 1.00 93.81 255 LEU A O 1
ATOM 2075 N N . PHE A 1 256 ? 5.292 -3.695 6.756 1.00 93.31 256 PHE A N 1
ATOM 2076 C CA . PHE A 1 256 ? 5.501 -4.205 8.111 1.00 93.31 256 PHE A CA 1
ATOM 2077 C C . PHE A 1 256 ? 5.619 -5.727 8.164 1.00 93.31 256 PHE A C 1
ATOM 2079 O O . PHE A 1 256 ? 6.509 -6.238 8.845 1.00 93.31 256 PHE A O 1
ATOM 2086 N N . VAL A 1 257 ? 4.792 -6.449 7.402 1.00 90.75 257 VAL A N 1
ATOM 2087 C CA . VAL A 1 257 ? 4.919 -7.909 7.261 1.00 90.75 257 VAL A CA 1
ATOM 2088 C C . VAL A 1 257 ? 6.283 -8.277 6.683 1.00 90.75 257 VAL A C 1
ATOM 2090 O O . VAL A 1 257 ? 6.943 -9.178 7.199 1.00 90.75 257 VAL A O 1
ATOM 2093 N N . LEU A 1 258 ? 6.747 -7.567 5.648 1.00 89.38 258 LEU A N 1
ATOM 2094 C CA . LEU A 1 258 ? 8.069 -7.813 5.069 1.00 89.38 258 LEU A CA 1
ATOM 2095 C C . LEU A 1 258 ? 9.185 -7.531 6.074 1.00 89.38 258 LEU A C 1
ATOM 2097 O O . LEU A 1 258 ? 10.043 -8.387 6.267 1.00 89.38 258 LEU A O 1
ATOM 2101 N N . LEU A 1 259 ? 9.148 -6.382 6.753 1.00 88.44 259 LEU A N 1
ATOM 2102 C CA . LEU A 1 259 ? 10.156 -6.016 7.747 1.00 88.44 259 LEU A CA 1
ATOM 2103 C C . LEU A 1 259 ? 10.277 -7.078 8.838 1.00 88.44 259 LEU A C 1
ATOM 2105 O O . LEU A 1 259 ? 11.392 -7.476 9.150 1.00 88.44 259 LEU A O 1
ATOM 2109 N N . LEU A 1 260 ? 9.158 -7.588 9.361 1.00 84.81 260 LEU A N 1
ATOM 2110 C CA . LEU A 1 260 ? 9.173 -8.649 10.368 1.00 84.81 260 LEU A CA 1
ATOM 2111 C C . LEU A 1 260 ? 9.555 -10.024 9.808 1.00 84.81 260 LEU A C 1
ATOM 2113 O O . LEU A 1 260 ? 10.130 -10.835 10.528 1.00 84.81 260 LEU A O 1
ATOM 2117 N N . SER A 1 261 ? 9.285 -10.322 8.540 1.00 81.31 261 SER A N 1
ATOM 2118 C CA . SER A 1 261 ? 9.648 -11.625 7.964 1.00 81.31 261 SER A CA 1
ATOM 2119 C C . SER A 1 261 ? 11.171 -11.814 7.892 1.00 81.31 261 SER A C 1
ATOM 2121 O O . SER A 1 261 ? 11.665 -12.925 8.081 1.00 81.31 261 SER A O 1
ATOM 2123 N N . HIS A 1 262 ? 11.921 -10.723 7.708 1.00 68.88 262 HIS A N 1
ATOM 2124 C CA . HIS A 1 262 ? 13.387 -10.726 7.669 1.00 68.88 262 HIS A CA 1
ATOM 2125 C C . HIS A 1 262 ? 14.059 -10.823 9.042 1.00 68.88 262 HIS A C 1
ATOM 2127 O O . HIS A 1 262 ? 15.209 -11.227 9.121 1.00 68.88 262 HIS A O 1
ATOM 2133 N N . THR A 1 263 ? 13.354 -10.543 10.139 1.00 61.16 263 THR A N 1
ATOM 2134 C CA . THR A 1 263 ? 13.937 -10.596 11.494 1.00 61.16 263 THR A CA 1
ATOM 2135 C C . THR A 1 263 ? 13.965 -12.005 12.094 1.00 61.16 263 THR A C 1
ATOM 2137 O O . THR A 1 263 ? 14.097 -12.185 13.303 1.00 61.16 263 THR A O 1
ATOM 2140 N N . SER A 1 264 ? 13.775 -13.038 11.270 1.00 51.78 264 SER A N 1
ATOM 2141 C CA . SER A 1 264 ? 13.776 -14.439 11.702 1.00 51.78 264 SER A CA 1
ATOM 2142 C C . SER A 1 264 ? 15.188 -15.000 11.962 1.00 51.78 264 SER A C 1
ATOM 2144 O O . SER A 1 264 ? 15.295 -16.067 12.565 1.00 51.78 264 SER A O 1
ATOM 2146 N N . THR A 1 265 ? 16.257 -14.278 11.594 1.00 50.56 265 THR A N 1
ATOM 2147 C CA . THR A 1 265 ? 17.671 -14.672 11.783 1.00 50.56 265 THR A CA 1
ATOM 2148 C C . THR A 1 265 ? 18.393 -14.023 12.974 1.00 50.56 265 THR A C 1
ATOM 2150 O O . THR A 1 265 ? 19.488 -14.463 13.314 1.00 50.56 265 THR A O 1
ATOM 2153 N N .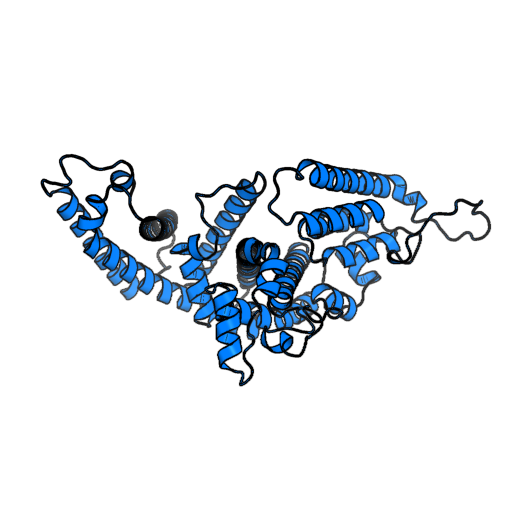 GLY A 1 266 ? 17.773 -13.072 13.683 1.00 53.66 266 GLY A N 1
ATOM 2154 C CA . GLY A 1 266 ? 18.344 -12.404 14.863 1.00 53.66 266 GLY A CA 1
ATOM 2155 C C . GLY A 1 266 ? 18.127 -10.887 14.834 1.00 53.66 266 GLY A C 1
ATOM 2156 O O . GLY A 1 266 ? 17.960 -10.302 13.769 1.00 53.66 266 GLY A O 1
ATOM 2157 N N . GLU A 1 267 ? 18.092 -10.238 16.001 1.00 55.47 267 GLU A N 1
ATOM 2158 C CA . GLU A 1 267 ? 17.874 -8.780 16.102 1.00 55.47 267 GLU A CA 1
ATOM 2159 C C . GLU A 1 267 ? 19.076 -7.950 15.630 1.00 55.47 267 GLU A C 1
ATOM 2161 O O . GLU A 1 267 ? 18.898 -6.804 15.223 1.00 55.47 267 GLU A O 1
ATOM 2166 N N . ASP A 1 268 ? 20.272 -8.545 15.611 1.00 52.44 268 ASP A N 1
ATOM 2167 C CA . ASP A 1 268 ? 21.524 -7.881 15.225 1.00 52.44 268 ASP A CA 1
ATOM 2168 C C . ASP A 1 268 ? 21.596 -7.528 13.724 1.00 52.44 268 ASP A C 1
ATOM 2170 O O . ASP A 1 268 ? 22.422 -6.713 13.318 1.00 52.44 268 ASP A O 1
ATOM 2174 N N . GLU A 1 269 ? 20.721 -8.107 12.895 1.00 58.47 269 GLU A N 1
ATOM 2175 C CA . GLU A 1 269 ? 20.634 -7.834 11.451 1.00 58.47 269 GLU A CA 1
ATOM 2176 C C . GLU A 1 269 ? 19.553 -6.794 11.105 1.00 58.47 269 GLU A C 1
ATOM 2178 O O . GLU A 1 269 ? 19.385 -6.427 9.940 1.00 58.47 269 GLU A O 1
ATOM 2183 N N . ILE A 1 270 ? 18.804 -6.291 12.096 1.00 65.31 270 ILE A N 1
ATOM 2184 C CA . ILE A 1 270 ? 17.752 -5.301 11.850 1.00 65.31 270 ILE A CA 1
ATOM 2185 C C . ILE A 1 270 ? 18.392 -3.917 11.719 1.00 65.31 270 ILE A C 1
ATOM 2187 O O . ILE A 1 270 ? 19.079 -3.464 12.636 1.00 65.31 270 ILE A O 1
ATOM 2191 N N . PRO A 1 271 ? 18.120 -3.172 10.635 1.00 71.75 271 PRO A N 1
ATOM 2192 C CA . PRO A 1 271 ? 18.618 -1.809 10.512 1.00 71.75 271 PRO A CA 1
ATOM 2193 C C . PRO A 1 271 ? 18.101 -0.948 11.666 1.00 71.75 271 PRO A C 1
ATOM 2195 O O . PRO A 1 271 ? 16.899 -0.928 11.924 1.00 71.75 271 PRO A O 1
ATOM 2198 N N . GLU A 1 272 ? 18.985 -0.192 12.319 1.00 77.31 272 GLU A N 1
ATOM 2199 C CA . GLU A 1 272 ? 18.666 0.648 13.489 1.00 77.31 272 GLU A CA 1
ATOM 2200 C C . GLU A 1 272 ? 17.425 1.529 13.263 1.00 77.31 272 GLU A C 1
ATOM 2202 O O . GLU A 1 272 ? 16.504 1.557 14.073 1.00 77.31 272 GLU A O 1
ATOM 2207 N N . LYS A 1 273 ? 17.321 2.142 12.080 1.00 75.31 273 LYS A N 1
ATOM 2208 C CA . LYS A 1 273 ? 16.165 2.965 11.681 1.00 75.31 273 LYS A CA 1
ATOM 2209 C C . LYS A 1 273 ? 14.843 2.195 11.634 1.00 75.31 273 LYS A C 1
ATOM 2211 O O . LYS A 1 273 ? 13.779 2.768 11.853 1.00 75.31 273 LYS A O 1
ATOM 2216 N N . SER A 1 274 ? 14.890 0.905 11.310 1.00 80.50 274 SER A N 1
ATOM 2217 C CA . SER A 1 274 ? 13.714 0.035 11.339 1.00 80.50 274 SER A CA 1
ATOM 2218 C C . SER A 1 274 ? 13.314 -0.284 12.777 1.00 80.50 274 SER A C 1
ATOM 2220 O O . SER A 1 274 ? 12.122 -0.307 13.064 1.00 80.50 274 SER A O 1
ATOM 2222 N N . LEU A 1 275 ? 14.279 -0.488 13.685 1.00 82.56 275 LEU A N 1
ATOM 2223 C CA . LEU A 1 275 ? 14.008 -0.673 15.117 1.00 82.56 275 LEU A CA 1
ATOM 2224 C C . LEU A 1 275 ? 13.361 0.572 15.728 1.00 82.56 275 LEU A C 1
ATOM 2226 O O . LEU A 1 275 ? 12.353 0.450 16.421 1.00 82.56 275 LEU A O 1
ATOM 2230 N N . GLU A 1 276 ? 13.887 1.760 15.417 1.00 85.62 276 GLU A N 1
ATOM 2231 C CA . GLU A 1 276 ? 13.317 3.037 15.860 1.00 85.62 276 GLU A CA 1
ATOM 2232 C C . GLU A 1 276 ? 11.822 3.124 15.531 1.00 85.62 276 GLU A C 1
ATOM 2234 O O . GLU A 1 276 ? 11.020 3.430 16.411 1.00 85.62 276 GLU A O 1
ATOM 2239 N N . LEU A 1 277 ? 11.435 2.762 14.299 1.00 88.38 277 LEU A N 1
ATOM 2240 C CA . LEU A 1 277 ? 10.040 2.771 13.854 1.00 88.38 277 LEU A CA 1
ATOM 2241 C C . LEU A 1 277 ? 9.127 1.907 14.736 1.00 88.38 277 LEU A C 1
ATOM 2243 O O . LEU A 1 277 ? 8.009 2.321 15.041 1.00 88.38 277 LEU A O 1
ATOM 2247 N N . TRP A 1 278 ? 9.575 0.715 15.137 1.00 87.69 278 TRP A N 1
ATOM 2248 C CA . TRP A 1 278 ? 8.785 -0.210 15.960 1.00 87.69 278 TRP A CA 1
ATOM 2249 C C . TRP A 1 278 ? 8.624 0.256 17.409 1.00 87.69 278 TRP A C 1
ATOM 2251 O O . TRP A 1 278 ? 7.629 -0.080 18.052 1.00 87.69 278 TRP A O 1
ATOM 2261 N N . HIS A 1 279 ? 9.573 1.044 17.912 1.00 87.25 279 HIS A N 1
ATOM 2262 C CA . HIS A 1 279 ? 9.524 1.619 19.257 1.00 87.25 279 HIS A CA 1
ATOM 2263 C C . HIS A 1 279 ? 8.694 2.902 19.346 1.00 87.25 279 HIS A C 1
ATOM 2265 O O . HIS A 1 279 ? 8.456 3.425 20.435 1.00 87.25 279 HIS A O 1
ATOM 2271 N N . GLU A 1 280 ? 8.222 3.418 18.217 1.00 90.81 280 GLU A N 1
ATOM 2272 C CA . GLU A 1 280 ? 7.431 4.632 18.198 1.00 90.81 280 GLU A CA 1
ATOM 2273 C C . GLU A 1 280 ? 5.965 4.412 18.589 1.00 90.81 280 GLU A C 1
ATOM 2275 O O . GLU A 1 280 ? 5.262 3.571 18.023 1.00 90.81 280 GLU A O 1
ATOM 2280 N N . GLN A 1 281 ? 5.449 5.272 19.474 1.00 92.31 281 GLN A N 1
ATOM 2281 C CA . GLN A 1 281 ? 4.036 5.256 19.864 1.00 92.31 281 GLN A CA 1
ATOM 2282 C C . GLN A 1 281 ? 3.062 5.368 18.668 1.00 92.31 281 GLN A C 1
ATOM 2284 O O . GLN A 1 281 ? 2.127 4.572 18.616 1.00 92.31 281 GLN A O 1
ATOM 2289 N N . PRO A 1 282 ? 3.268 6.256 17.668 1.00 94.06 282 PRO A N 1
ATOM 2290 C CA . PRO A 1 282 ? 2.433 6.303 16.462 1.00 94.06 282 PRO A CA 1
ATOM 2291 C C . PRO A 1 282 ? 2.312 4.971 15.713 1.00 94.06 282 PRO A C 1
ATOM 2293 O O . PRO A 1 282 ? 1.239 4.650 15.203 1.00 94.06 282 PRO A O 1
ATOM 2296 N N . THR A 1 283 ? 3.390 4.184 15.655 1.00 94.31 283 THR A N 1
ATOM 2297 C CA . THR A 1 283 ? 3.382 2.859 15.021 1.00 94.31 283 THR A CA 1
ATOM 2298 C C . THR A 1 283 ? 2.501 1.898 15.808 1.00 94.31 283 THR A C 1
ATOM 2300 O O . THR A 1 283 ? 1.655 1.215 15.231 1.00 94.31 283 THR A O 1
ATOM 2303 N N . ILE A 1 284 ? 2.633 1.883 17.134 1.00 92.81 284 ILE A N 1
ATOM 2304 C CA . ILE A 1 284 ? 1.802 1.049 18.006 1.00 92.81 284 ILE A CA 1
ATOM 2305 C C . ILE A 1 284 ? 0.330 1.458 17.939 1.00 92.81 284 ILE A C 1
ATOM 2307 O O . ILE A 1 284 ? -0.539 0.603 17.763 1.00 92.81 284 ILE A O 1
ATOM 2311 N N . ASP A 1 285 ? 0.039 2.755 18.007 1.00 93.56 285 ASP A N 1
ATOM 2312 C CA . ASP A 1 285 ? -1.321 3.283 17.904 1.00 93.56 285 ASP A CA 1
ATOM 2313 C C . ASP A 1 285 ? -1.964 2.907 16.569 1.00 93.56 285 ASP A C 1
ATOM 2315 O O . ASP A 1 285 ? -3.135 2.522 16.534 1.00 93.56 285 ASP A O 1
ATOM 2319 N N . PHE A 1 286 ? -1.195 2.953 15.478 1.00 94.62 286 PHE A N 1
ATOM 2320 C CA . PHE A 1 286 ? -1.632 2.508 14.161 1.00 94.62 286 PHE A CA 1
ATOM 2321 C C . PHE A 1 286 ? -1.975 1.011 14.134 1.00 94.62 286 PHE A C 1
ATOM 2323 O O . PHE A 1 286 ? -3.060 0.639 13.681 1.00 94.62 286 PHE A O 1
ATOM 2330 N N . LEU A 1 287 ? -1.107 0.149 14.673 1.00 92.88 287 LEU A N 1
ATOM 2331 C CA . LEU A 1 287 ? -1.357 -1.296 14.751 1.00 92.88 287 LEU A CA 1
ATOM 2332 C C . LEU A 1 287 ? -2.604 -1.617 15.589 1.00 92.88 287 LEU A C 1
ATOM 2334 O O . LEU A 1 287 ? -3.433 -2.440 15.198 1.00 92.88 287 LEU A O 1
ATOM 2338 N N . LEU A 1 288 ? -2.788 -0.927 16.716 1.00 92.38 288 LEU A N 1
ATOM 2339 C CA . LEU A 1 288 ? -3.991 -1.060 17.538 1.00 92.38 288 LEU A CA 1
ATOM 2340 C C . LEU A 1 288 ? -5.234 -0.513 16.817 1.00 92.38 288 LEU A C 1
ATOM 2342 O O . LEU A 1 288 ? -6.320 -1.087 16.935 1.00 92.38 288 LEU A O 1
ATOM 2346 N N . ALA A 1 289 ? -5.109 0.569 16.048 1.00 91.69 289 ALA A N 1
ATOM 2347 C CA . ALA A 1 289 ? -6.207 1.124 15.263 1.00 91.69 289 ALA A CA 1
ATOM 2348 C C . ALA A 1 289 ? -6.669 0.162 14.157 1.00 91.69 289 ALA A C 1
ATOM 2350 O O . ALA A 1 289 ? -7.875 0.034 13.952 1.00 91.69 289 ALA A O 1
ATOM 2351 N N . LEU A 1 290 ? -5.764 -0.590 13.522 1.00 90.06 290 LEU A N 1
ATOM 2352 C CA . LEU A 1 290 ? -6.128 -1.644 12.562 1.00 90.06 290 LEU A CA 1
ATOM 2353 C C . LEU A 1 290 ? -7.017 -2.733 13.186 1.00 90.06 290 LEU A C 1
ATOM 2355 O O . LEU A 1 290 ? -7.898 -3.273 12.515 1.00 90.06 290 LEU A O 1
ATOM 2359 N N . LEU A 1 291 ? -6.828 -3.034 14.475 1.00 87.69 291 LEU A N 1
ATOM 2360 C CA . LEU A 1 291 ? -7.612 -4.038 15.199 1.00 87.69 291 LEU A CA 1
ATOM 2361 C C . LEU A 1 291 ? -8.949 -3.496 15.714 1.00 87.69 291 LEU A C 1
ATOM 2363 O O . LEU A 1 291 ? -9.990 -4.126 15.528 1.00 87.69 291 LEU A O 1
ATOM 2367 N N . PHE A 1 292 ? -8.923 -2.341 16.382 1.00 88.69 292 PHE A N 1
ATOM 2368 C CA . PHE A 1 292 ? -10.066 -1.842 17.155 1.00 88.69 292 PHE A CA 1
ATOM 2369 C C . PHE A 1 292 ? -10.838 -0.722 16.454 1.00 88.69 292 PHE A C 1
ATOM 2371 O O . PHE A 1 292 ? -12.012 -0.504 16.750 1.00 88.69 292 PHE A O 1
ATOM 2378 N N . LYS A 1 293 ? -10.212 -0.006 15.514 1.00 87.69 293 LYS A N 1
ATOM 2379 C CA . LYS A 1 293 ? -10.807 1.134 14.799 1.00 87.69 293 LYS A CA 1
ATOM 2380 C C . LYS A 1 293 ? -10.566 1.113 13.273 1.00 87.69 293 LYS A C 1
ATOM 2382 O O . LYS A 1 293 ? -10.347 2.175 12.694 1.00 87.69 293 LYS A O 1
ATOM 2387 N N . PRO A 1 294 ? -10.689 -0.036 12.575 1.00 83.31 294 PRO A N 1
ATOM 2388 C CA . PRO A 1 294 ? -10.370 -0.125 11.144 1.00 83.31 294 PRO A CA 1
ATOM 2389 C C . PRO A 1 294 ? -11.214 0.817 10.266 1.00 83.31 294 PRO A C 1
ATOM 2391 O O . PRO A 1 294 ? -10.741 1.352 9.271 1.00 83.31 294 PRO A O 1
ATOM 2394 N N . HIS A 1 295 ? -12.449 1.117 10.676 1.00 79.81 295 HIS A N 1
ATOM 2395 C CA . HIS A 1 295 ? -13.321 2.068 9.979 1.00 79.81 295 HIS A CA 1
ATOM 2396 C C . HIS A 1 295 ? -12.734 3.491 9.891 1.00 79.81 295 HIS A C 1
ATOM 2398 O O . HIS A 1 295 ? -12.983 4.185 8.912 1.00 79.81 295 HIS A O 1
ATOM 2404 N N . GLN A 1 296 ? -11.932 3.922 10.873 1.00 81.81 296 GLN A N 1
ATOM 2405 C CA . GLN A 1 296 ? -11.276 5.240 10.850 1.00 81.81 296 GLN A CA 1
ATOM 2406 C C . GLN A 1 296 ? -10.126 5.294 9.839 1.00 81.81 296 GLN A C 1
ATOM 2408 O O . GLN A 1 296 ? -9.787 6.359 9.331 1.00 81.81 296 GLN A O 1
ATOM 2413 N N . LEU A 1 297 ? -9.564 4.129 9.518 1.00 81.94 297 LEU A N 1
ATOM 2414 C CA . LEU A 1 297 ? -8.509 3.952 8.527 1.00 81.94 297 LEU A CA 1
ATOM 2415 C C . LEU A 1 297 ? -9.067 3.669 7.124 1.00 81.94 297 LEU A C 1
ATOM 2417 O O . LEU A 1 297 ? -8.293 3.397 6.212 1.00 81.94 297 LEU A O 1
ATOM 2421 N N . GLY A 1 298 ? -10.398 3.691 6.965 1.00 70.44 298 GLY A N 1
ATOM 2422 C CA . GLY A 1 298 ? -11.094 3.344 5.725 1.00 70.44 298 GLY A CA 1
ATOM 2423 C C . GLY A 1 298 ? -11.091 1.8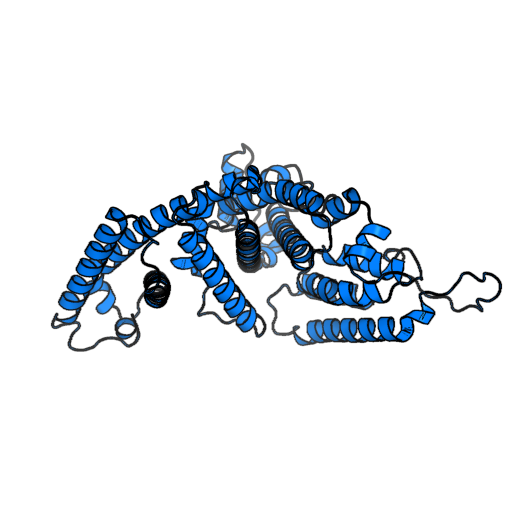47 5.391 1.00 70.44 298 GLY A C 1
ATOM 2424 O O . GLY A 1 298 ? -11.528 1.463 4.312 1.00 70.44 298 GLY A O 1
ATOM 2425 N N . THR A 1 299 ? -10.659 0.981 6.315 1.00 64.88 299 THR A N 1
ATOM 2426 C CA . THR A 1 299 ? -10.580 -0.481 6.140 1.00 64.88 299 THR A CA 1
ATOM 2427 C C . THR A 1 299 ? -11.819 -1.192 6.705 1.00 64.88 299 THR A C 1
ATOM 2429 O O . THR A 1 299 ? -11.737 -2.195 7.424 1.00 64.88 299 THR A O 1
ATOM 2432 N N . ASP A 1 300 ? -13.015 -0.654 6.439 1.00 60.44 300 ASP A N 1
ATOM 2433 C CA . ASP A 1 300 ? -14.245 -1.247 6.965 1.00 60.44 300 ASP A CA 1
ATOM 2434 C C . ASP A 1 300 ? -14.586 -2.571 6.258 1.00 60.44 300 ASP A C 1
ATOM 2436 O O . ASP A 1 300 ? -15.126 -2.589 5.157 1.00 60.44 300 ASP A O 1
ATOM 2440 N N . ARG A 1 301 ? -14.367 -3.686 6.972 1.00 51.94 301 ARG A N 1
ATOM 2441 C CA . ARG A 1 301 ? -14.727 -5.070 6.587 1.00 51.94 301 ARG A CA 1
ATOM 2442 C C . ARG A 1 301 ? -16.171 -5.273 6.076 1.00 51.94 301 ARG A C 1
ATOM 2444 O O . ARG A 1 301 ? -16.464 -6.347 5.560 1.00 51.94 301 ARG A O 1
ATOM 2451 N N . ASN A 1 302 ? -17.081 -4.313 6.274 1.00 39.53 302 ASN A N 1
ATOM 2452 C CA . ASN A 1 302 ? -18.492 -4.418 5.880 1.00 39.53 302 ASN A CA 1
ATOM 2453 C C . ASN A 1 302 ? -18.866 -3.603 4.629 1.00 39.53 302 ASN A C 1
ATOM 2455 O O . ASN A 1 302 ? -19.962 -3.802 4.105 1.00 39.53 302 ASN A O 1
ATOM 2459 N N . VAL A 1 303 ? -17.999 -2.712 4.139 1.00 39.31 303 VAL A N 1
ATOM 2460 C CA . VAL A 1 303 ? -18.285 -1.875 2.963 1.00 39.31 303 VAL A CA 1
ATOM 2461 C C . VAL A 1 303 ? -17.505 -2.426 1.776 1.00 39.31 303 VAL A C 1
ATOM 2463 O O . VAL A 1 303 ? -16.479 -1.902 1.360 1.00 39.31 303 VAL A O 1
ATOM 2466 N N . SER A 1 304 ? -18.016 -3.532 1.233 1.00 33.75 304 SER A N 1
ATOM 2467 C CA . SER A 1 304 ? -17.600 -4.041 -0.070 1.00 33.75 304 SER A CA 1
ATOM 2468 C C . SER A 1 304 ? -18.076 -3.063 -1.141 1.00 33.75 304 SER A C 1
ATOM 2470 O O . SER A 1 304 ? -19.214 -3.127 -1.598 1.00 33.75 304 SER A O 1
ATOM 2472 N N . VAL A 1 305 ? -17.202 -2.144 -1.537 1.00 33.06 305 VAL A N 1
ATOM 2473 C CA . VAL A 1 305 ? -17.329 -1.443 -2.813 1.00 33.06 305 VAL A CA 1
ATOM 2474 C C . VAL A 1 305 ? -16.109 -1.838 -3.632 1.00 33.06 305 VAL A C 1
ATOM 2476 O O . VAL A 1 305 ? -14.989 -1.480 -3.286 1.00 33.06 305 VAL A O 1
ATOM 2479 N N . MET A 1 306 ? -16.367 -2.617 -4.690 1.00 38.66 306 MET A N 1
ATOM 2480 C CA . MET A 1 306 ? -15.482 -3.090 -5.771 1.00 38.66 306 MET A CA 1
ATOM 2481 C C . MET A 1 306 ? -15.253 -4.606 -5.811 1.00 38.66 306 MET A C 1
ATOM 2483 O O . MET A 1 306 ? -14.910 -5.258 -4.824 1.00 38.66 306 MET A O 1
ATOM 2487 N N . HIS A 1 307 ? -15.338 -5.154 -7.026 1.00 33.78 307 HIS A N 1
ATOM 2488 C CA . HIS A 1 307 ? -14.993 -6.541 -7.353 1.00 33.78 307 HIS A CA 1
ATOM 2489 C C . HIS A 1 307 ? -13.505 -6.877 -7.098 1.00 33.78 307 HIS A C 1
ATOM 2491 O O . HIS A 1 307 ? -13.170 -8.052 -6.942 1.00 33.78 307 HIS A O 1
ATOM 2497 N N . ASP A 1 308 ? -12.634 -5.864 -6.979 1.00 40.06 308 ASP A N 1
ATOM 2498 C CA . ASP A 1 308 ? -11.242 -5.989 -6.509 1.00 40.06 308 ASP A CA 1
ATOM 2499 C C . ASP A 1 308 ? -11.108 -5.793 -4.977 1.00 40.06 308 ASP A C 1
ATOM 2501 O O . ASP A 1 308 ? -10.188 -6.313 -4.347 1.00 40.06 308 ASP A O 1
ATOM 2505 N N . GLY A 1 309 ? -12.079 -5.125 -4.338 1.00 38.62 309 GLY A N 1
ATOM 2506 C CA . GLY A 1 309 ? -12.152 -4.899 -2.888 1.00 38.62 309 GLY A CA 1
ATOM 2507 C C . GLY A 1 309 ? -12.328 -6.189 -2.086 1.00 38.62 309 GLY A C 1
ATOM 2508 O O . GLY A 1 309 ? -11.641 -6.396 -1.099 1.00 38.62 309 GLY A O 1
ATOM 2509 N N . LEU A 1 310 ? -13.123 -7.149 -2.572 1.00 34.62 310 LEU A N 1
ATOM 2510 C CA . LEU A 1 310 ? -13.277 -8.464 -1.921 1.00 34.62 310 LEU A CA 1
ATOM 2511 C C . LEU A 1 310 ? -11.982 -9.299 -1.879 1.00 34.62 310 LEU A C 1
ATOM 2513 O O . LEU A 1 310 ? -11.815 -10.122 -0.975 1.00 34.62 310 LEU A O 1
ATOM 2517 N N . LYS A 1 311 ? -11.072 -9.122 -2.849 1.00 45.66 311 LYS A N 1
ATOM 2518 C CA . LYS A 1 311 ? -9.745 -9.763 -2.843 1.00 45.66 311 LYS A CA 1
ATOM 2519 C C . LYS A 1 311 ? -8.759 -8.975 -1.985 1.00 45.66 311 LYS A C 1
ATOM 2521 O O . LYS A 1 311 ? -8.045 -9.588 -1.196 1.00 45.66 311 LYS A O 1
ATOM 2526 N N . ASN A 1 312 ? -8.767 -7.646 -2.095 1.00 48.06 312 ASN A N 1
ATOM 2527 C CA . ASN A 1 312 ? -7.904 -6.763 -1.313 1.00 48.06 312 ASN A CA 1
ATOM 2528 C C . ASN A 1 312 ? -8.236 -6.801 0.195 1.00 48.06 312 ASN A C 1
ATOM 2530 O O . ASN A 1 312 ? -7.313 -6.859 0.997 1.00 48.06 312 ASN A O 1
ATOM 2534 N N . ASP A 1 313 ? -9.508 -6.890 0.594 1.00 54.72 313 ASP A N 1
ATOM 2535 C CA . ASP A 1 313 ? -9.927 -7.000 2.002 1.00 54.72 313 ASP A CA 1
ATOM 2536 C C . ASP A 1 313 ? -9.530 -8.345 2.617 1.00 54.72 313 ASP A C 1
ATOM 2538 O O . ASP A 1 313 ? -9.097 -8.409 3.770 1.00 54.72 313 ASP A O 1
ATOM 2542 N N . ARG A 1 314 ? -9.640 -9.439 1.849 1.00 62.72 314 ARG A N 1
ATOM 2543 C CA . ARG A 1 314 ? -9.167 -10.766 2.282 1.00 62.72 314 ARG A CA 1
ATOM 2544 C C . ARG A 1 314 ? -7.648 -10.810 2.391 1.00 62.72 314 ARG A C 1
ATOM 2546 O O . ARG A 1 314 ? -7.142 -11.397 3.340 1.00 62.72 314 ARG A O 1
ATOM 2553 N N . HIS A 1 315 ? -6.945 -10.186 1.450 1.00 71.19 315 HIS A N 1
ATOM 2554 C CA . HIS A 1 315 ? -5.489 -10.086 1.464 1.00 71.19 315 HIS A CA 1
ATOM 2555 C C . HIS A 1 315 ? -4.998 -9.246 2.647 1.00 71.19 315 HIS A C 1
ATOM 2557 O O . HIS A 1 315 ? -4.194 -9.736 3.428 1.00 71.19 315 HIS A O 1
ATOM 2563 N N . LEU A 1 316 ? -5.560 -8.050 2.857 1.00 73.25 316 LEU A N 1
ATOM 2564 C CA . LEU A 1 316 ? -5.257 -7.210 4.017 1.00 73.25 316 LEU A CA 1
ATOM 2565 C C . LEU A 1 316 ? -5.553 -7.943 5.327 1.00 73.25 316 LEU A C 1
ATOM 2567 O O . LEU A 1 316 ? -4.773 -7.859 6.266 1.00 73.25 316 LEU A O 1
ATOM 2571 N N . THR A 1 317 ? -6.672 -8.670 5.401 1.00 72.06 317 THR A N 1
ATOM 2572 C CA . THR A 1 317 ? -7.006 -9.452 6.599 1.00 72.06 317 THR A CA 1
ATOM 2573 C C . THR A 1 317 ? -5.970 -10.545 6.844 1.00 72.06 317 THR A C 1
ATOM 2575 O O . THR A 1 317 ? -5.502 -10.666 7.968 1.00 72.06 317 THR A O 1
ATOM 2578 N N . ALA A 1 318 ? -5.560 -11.278 5.806 1.00 81.44 318 ALA A N 1
ATOM 2579 C CA . ALA A 1 318 ? -4.528 -12.305 5.915 1.00 81.44 318 ALA A CA 1
ATOM 2580 C C . ALA A 1 318 ? -3.161 -11.725 6.315 1.00 81.44 318 ALA A C 1
ATOM 2582 O O . ALA A 1 318 ? -2.464 -12.311 7.134 1.00 81.44 318 ALA A O 1
ATOM 2583 N N . GLN A 1 319 ? -2.797 -10.555 5.792 1.00 84.19 319 GLN A N 1
ATOM 2584 C CA . GLN A 1 319 ? -1.553 -9.876 6.152 1.00 84.19 319 GLN A CA 1
ATOM 2585 C C . GLN A 1 319 ? -1.591 -9.292 7.554 1.00 84.19 319 GLN A C 1
ATOM 2587 O O . GLN A 1 319 ? -0.589 -9.316 8.254 1.00 84.19 319 GLN A O 1
ATOM 2592 N N . LEU A 1 320 ? -2.742 -8.775 7.982 1.00 84.12 320 LEU A N 1
ATOM 2593 C CA . LEU A 1 320 ? -2.931 -8.333 9.354 1.00 84.12 320 LEU A CA 1
ATOM 2594 C C . LEU A 1 320 ? -2.865 -9.529 10.307 1.00 84.12 320 LEU A C 1
ATOM 2596 O O . LEU A 1 320 ? -2.218 -9.432 11.341 1.00 84.12 320 LEU A O 1
ATOM 2600 N N . ASP A 1 321 ? -3.494 -10.653 9.955 1.00 82.62 321 ASP A N 1
ATOM 2601 C CA . ASP A 1 321 ? -3.363 -11.915 10.685 1.00 82.62 321 ASP A CA 1
ATOM 2602 C C . ASP A 1 321 ? -1.890 -12.317 10.810 1.00 82.62 321 ASP A C 1
ATOM 2604 O O . ASP A 1 321 ? -1.409 -12.521 11.922 1.00 82.62 321 ASP A O 1
ATOM 2608 N N . GLU A 1 322 ? -1.157 -12.354 9.698 1.00 86.25 322 GLU A N 1
ATOM 2609 C CA . GLU A 1 322 ? 0.271 -12.670 9.666 1.00 86.25 322 GLU A CA 1
ATOM 2610 C C . GLU A 1 322 ? 1.101 -11.698 10.517 1.00 86.25 322 GLU A C 1
ATOM 2612 O O . GLU A 1 322 ? 1.887 -12.131 11.358 1.00 86.25 322 GLU A O 1
ATOM 2617 N N . LEU A 1 323 ? 0.881 -10.390 10.372 1.00 89.00 323 LEU A N 1
ATOM 2618 C CA . LEU A 1 323 ? 1.573 -9.351 11.131 1.00 89.00 323 LEU A CA 1
ATOM 2619 C C . LEU A 1 323 ? 1.361 -9.518 12.639 1.00 89.00 323 LEU A C 1
ATOM 2621 O O . LEU A 1 323 ? 2.309 -9.458 13.419 1.00 89.00 323 LEU A O 1
ATOM 2625 N N . MET A 1 324 ? 0.114 -9.742 13.055 1.00 86.25 324 MET A N 1
ATOM 2626 C CA . MET A 1 324 ? -0.236 -9.918 14.464 1.00 86.25 324 MET A CA 1
ATOM 2627 C C . MET A 1 324 ? 0.359 -11.203 15.033 1.00 86.25 324 MET A C 1
ATOM 2629 O O . MET A 1 324 ? 0.879 -11.193 16.147 1.00 86.25 324 MET A O 1
ATOM 2633 N N . VAL A 1 325 ? 0.323 -12.297 14.269 1.00 83.38 325 VAL A N 1
ATOM 2634 C CA . VAL A 1 325 ? 0.953 -13.571 14.637 1.00 83.38 325 VAL A CA 1
ATOM 2635 C C . VAL A 1 325 ? 2.451 -13.367 14.856 1.00 83.38 325 VAL A C 1
ATOM 2637 O O . VAL A 1 325 ? 2.945 -13.682 15.941 1.00 83.38 325 VAL A O 1
ATOM 2640 N N . GLN A 1 326 ? 3.134 -12.748 13.893 1.00 85.31 326 GLN A N 1
ATOM 2641 C CA . GLN A 1 326 ? 4.568 -12.476 13.950 1.00 85.31 326 GLN A CA 1
ATOM 2642 C C . GLN A 1 326 ? 4.958 -11.567 15.129 1.00 85.31 326 GLN A C 1
ATOM 2644 O O . GLN A 1 326 ? 5.972 -11.813 15.779 1.00 85.31 326 GLN A O 1
ATOM 2649 N N . LEU A 1 327 ? 4.166 -10.536 15.444 1.00 86.31 327 LEU A N 1
ATOM 2650 C CA . LEU A 1 327 ? 4.420 -9.660 16.597 1.00 86.31 327 LEU A CA 1
ATOM 2651 C C . LEU A 1 327 ? 4.202 -10.380 17.932 1.00 86.31 327 LEU A C 1
ATOM 2653 O O . LEU A 1 327 ? 4.999 -10.232 18.856 1.00 86.31 327 LEU A O 1
ATOM 2657 N N . LEU A 1 328 ? 3.136 -11.179 18.039 1.00 81.50 328 LEU A N 1
ATOM 2658 C CA . LEU A 1 328 ? 2.807 -11.904 19.267 1.00 81.50 328 LEU A CA 1
ATOM 2659 C C . LEU A 1 328 ? 3.738 -13.093 19.527 1.00 81.50 328 LEU A C 1
ATOM 2661 O O . LEU A 1 328 ? 3.937 -13.460 20.678 1.00 81.50 328 LEU A O 1
ATOM 2665 N N . GLU A 1 329 ? 4.270 -13.740 18.488 1.00 79.69 329 GLU A N 1
ATOM 2666 C CA . GLU A 1 329 ? 5.335 -14.752 18.627 1.00 79.69 329 GLU A CA 1
ATOM 2667 C C . GLU A 1 329 ? 6.637 -14.143 19.156 1.00 79.69 329 GLU A C 1
ATOM 2669 O O . GLU A 1 329 ? 7.378 -14.790 19.891 1.00 79.69 329 GLU A O 1
ATOM 2674 N N . ARG A 1 330 ? 6.876 -12.868 18.850 1.00 78.88 330 ARG A N 1
ATOM 2675 C CA . ARG A 1 330 ? 8.054 -12.109 19.271 1.00 78.88 330 ARG A CA 1
ATOM 2676 C C . ARG A 1 330 ? 7.841 -11.340 20.574 1.00 78.88 330 ARG A C 1
ATOM 2678 O O . ARG A 1 330 ? 8.560 -10.389 20.850 1.00 78.88 330 ARG A O 1
ATOM 2685 N N . CYS A 1 331 ? 6.886 -11.731 21.417 1.00 76.25 331 CYS A N 1
ATOM 2686 C CA . CYS A 1 331 ? 6.588 -11.027 22.673 1.00 76.25 331 CYS A CA 1
ATOM 2687 C C . CYS A 1 331 ? 7.775 -10.944 23.653 1.00 76.25 331 CYS A C 1
ATOM 2689 O O . CYS A 1 331 ? 7.770 -10.097 24.542 1.00 76.25 331 CYS A O 1
ATOM 2691 N N . ASN A 1 332 ? 8.766 -11.829 23.500 1.00 73.25 332 ASN A N 1
ATOM 2692 C CA . ASN A 1 332 ? 9.990 -11.870 24.307 1.00 73.25 332 ASN A CA 1
ATOM 2693 C C . ASN A 1 332 ? 11.140 -11.041 23.703 1.00 73.25 332 ASN A C 1
ATOM 2695 O O . ASN A 1 332 ? 12.203 -10.950 24.307 1.00 73.25 332 ASN A O 1
ATOM 2699 N N . GLN A 1 333 ? 10.928 -10.466 22.520 1.00 79.25 333 GLN A N 1
ATOM 2700 C CA . GLN A 1 333 ? 11.838 -9.564 21.817 1.00 79.25 333 GLN A CA 1
ATOM 2701 C C . GLN A 1 333 ? 11.375 -8.111 22.010 1.00 79.25 333 GLN A C 1
ATOM 2703 O O . GLN A 1 333 ? 10.167 -7.896 22.137 1.00 79.25 333 GLN A O 1
ATOM 2708 N N . PRO A 1 334 ? 12.253 -7.089 21.980 1.00 80.44 334 PRO A N 1
ATOM 2709 C CA . PRO A 1 334 ? 11.881 -5.697 22.241 1.00 80.44 334 PRO A CA 1
ATOM 2710 C C . PRO A 1 334 ? 10.740 -5.186 21.349 1.00 80.44 334 PRO A C 1
ATOM 2712 O O . PRO A 1 334 ? 9.823 -4.525 21.845 1.00 80.44 334 PRO A O 1
ATOM 2715 N N . ILE A 1 335 ? 10.753 -5.541 20.056 1.00 80.50 335 ILE A N 1
ATOM 2716 C CA . ILE A 1 335 ? 9.704 -5.163 19.092 1.00 80.50 335 ILE A CA 1
ATOM 2717 C C . ILE A 1 335 ? 8.340 -5.725 19.519 1.00 80.50 335 ILE A C 1
ATOM 2719 O O . ILE A 1 335 ? 7.359 -4.988 19.641 1.00 80.50 335 ILE A O 1
ATOM 2723 N N . GLY A 1 336 ? 8.258 -7.039 19.753 1.00 83.00 336 GLY A N 1
ATOM 2724 C CA . GLY A 1 336 ? 6.993 -7.682 20.100 1.00 83.00 336 GLY A CA 1
ATOM 2725 C C . GLY A 1 336 ? 6.557 -7.393 21.536 1.00 83.00 336 GLY A C 1
ATOM 2726 O O . GLY A 1 336 ? 5.360 -7.324 21.798 1.00 83.00 336 GLY A O 1
ATOM 2727 N N . GLN A 1 337 ? 7.494 -7.157 22.458 1.00 84.44 337 GLN A N 1
ATOM 2728 C CA . GLN A 1 337 ? 7.209 -6.809 23.849 1.00 84.44 337 GLN A CA 1
ATOM 2729 C C . GLN A 1 337 ? 6.486 -5.463 23.960 1.00 84.44 337 GLN A C 1
ATOM 2731 O O . GLN A 1 337 ? 5.493 -5.363 24.684 1.00 84.44 337 GLN A O 1
ATOM 2736 N N . PHE A 1 338 ? 6.950 -4.442 23.231 1.00 85.25 338 PHE A N 1
ATOM 2737 C CA . PHE A 1 338 ? 6.341 -3.110 23.265 1.00 85.25 338 PHE A CA 1
ATOM 2738 C C . PHE A 1 338 ? 4.904 -3.142 22.724 1.00 85.25 338 PHE A C 1
ATOM 2740 O O . PHE A 1 338 ? 3.973 -2.660 23.375 1.00 85.25 338 PHE A O 1
ATOM 2747 N N . PHE A 1 339 ? 4.698 -3.821 21.590 1.00 88.81 339 PHE A N 1
ATOM 2748 C CA . PHE A 1 339 ? 3.362 -4.041 21.041 1.00 88.81 339 PHE A CA 1
ATOM 2749 C C . PHE A 1 339 ? 2.471 -4.875 21.973 1.00 88.81 339 PHE A C 1
ATOM 2751 O O . PHE A 1 339 ? 1.319 -4.510 22.207 1.00 88.81 339 PHE A O 1
ATOM 2758 N N . ALA A 1 340 ? 2.984 -5.973 22.536 1.00 87.56 340 ALA A N 1
ATOM 2759 C CA . ALA A 1 340 ? 2.218 -6.836 23.430 1.00 87.56 340 ALA A CA 1
ATOM 2760 C C . ALA A 1 340 ? 1.761 -6.091 24.692 1.00 87.56 340 ALA A C 1
ATOM 2762 O O . ALA A 1 340 ? 0.610 -6.251 25.096 1.00 87.56 340 ALA A O 1
ATOM 2763 N N . GLY A 1 341 ? 2.620 -5.252 25.283 1.00 87.88 341 GLY A N 1
ATOM 2764 C CA . GLY A 1 341 ? 2.267 -4.408 26.426 1.00 87.88 341 GLY A CA 1
ATOM 2765 C C . GLY A 1 341 ? 1.110 -3.462 26.104 1.00 87.88 341 GLY A C 1
ATOM 2766 O O . GLY A 1 341 ? 0.067 -3.513 26.758 1.00 87.88 341 GLY A O 1
ATOM 2767 N N . ALA A 1 342 ? 1.244 -2.685 25.027 1.00 90.50 342 ALA A N 1
ATOM 2768 C CA . ALA A 1 342 ? 0.203 -1.758 24.590 1.00 90.50 342 ALA A CA 1
ATOM 2769 C C . ALA A 1 342 ? -1.103 -2.474 24.197 1.00 90.50 342 ALA A C 1
ATOM 2771 O O . ALA A 1 342 ? -2.202 -1.995 24.488 1.00 90.50 342 ALA A O 1
ATOM 2772 N N . LEU A 1 343 ? -1.010 -3.657 23.581 1.00 91.25 343 LEU A N 1
ATOM 2773 C CA . LEU A 1 343 ? -2.168 -4.494 23.282 1.00 91.25 343 LEU A CA 1
ATOM 2774 C C . LEU A 1 343 ? -2.871 -4.960 24.563 1.00 91.25 343 LEU A C 1
ATOM 2776 O O . LEU A 1 343 ? -4.096 -4.900 24.622 1.00 91.25 343 LEU A O 1
ATOM 2780 N N . CYS A 1 344 ? -2.135 -5.391 25.591 1.00 89.88 344 CYS A N 1
ATOM 2781 C CA . CYS A 1 344 ? -2.721 -5.799 26.872 1.00 89.88 344 CYS A CA 1
ATOM 2782 C C . CYS A 1 344 ? -3.505 -4.657 27.519 1.00 89.88 344 CYS A C 1
ATOM 2784 O O . CYS A 1 344 ? -4.666 -4.838 27.893 1.00 89.88 344 CYS A O 1
ATOM 2786 N N . GLU A 1 345 ? -2.899 -3.473 27.604 1.00 92.38 345 GLU A N 1
ATOM 2787 C CA . GLU A 1 345 ? -3.558 -2.277 28.134 1.00 92.38 345 GLU A CA 1
ATOM 2788 C C . GLU A 1 345 ? -4.814 -1.937 27.329 1.00 92.38 345 GLU A C 1
ATOM 2790 O O . GLU A 1 345 ? -5.881 -1.683 27.897 1.00 92.38 345 GLU A O 1
ATOM 2795 N N . LYS A 1 346 ? -4.724 -2.018 25.996 1.00 94.06 346 LYS A N 1
ATOM 2796 C CA . LYS A 1 346 ? -5.857 -1.753 25.112 1.00 94.06 346 LYS A CA 1
ATOM 2797 C C . LYS A 1 346 ? -6.995 -2.749 25.303 1.00 94.06 346 LYS A C 1
ATOM 2799 O O . LYS A 1 346 ? -8.152 -2.334 25.346 1.00 94.06 346 LYS A O 1
ATOM 2804 N N . LEU A 1 347 ? -6.686 -4.038 25.437 1.00 92.81 347 LEU A N 1
ATOM 2805 C CA . LEU A 1 347 ? -7.666 -5.094 25.691 1.00 92.81 347 LEU A CA 1
ATOM 2806 C C . LEU A 1 347 ? -8.400 -4.855 27.013 1.00 92.81 347 LEU A C 1
ATOM 2808 O O . LEU A 1 347 ? -9.629 -4.895 27.037 1.00 92.81 347 LEU A O 1
ATOM 2812 N N . VAL A 1 348 ? -7.666 -4.566 28.092 1.00 93.12 348 VAL A N 1
ATOM 2813 C CA . VAL A 1 348 ? -8.252 -4.272 29.409 1.00 93.12 348 VAL A CA 1
ATOM 2814 C C . VAL A 1 348 ? -9.156 -3.042 29.337 1.00 93.12 348 VAL A C 1
ATOM 2816 O O . VAL A 1 348 ? -10.295 -3.100 29.800 1.00 93.12 348 VAL A O 1
ATOM 2819 N N . ALA A 1 349 ? -8.693 -1.963 28.702 1.00 94.25 349 ALA A N 1
ATOM 2820 C CA . ALA A 1 349 ? -9.471 -0.737 28.553 1.00 94.25 349 ALA A CA 1
ATOM 2821 C C . ALA A 1 349 ? -10.763 -0.956 27.744 1.00 94.25 349 ALA A C 1
ATOM 2823 O O . ALA A 1 349 ? -11.829 -0.512 28.163 1.00 94.25 349 ALA A O 1
ATOM 2824 N N . VAL A 1 350 ? -10.691 -1.671 26.614 1.00 93.88 350 VAL A N 1
ATOM 2825 C CA . VAL A 1 350 ? -11.864 -1.952 25.768 1.00 93.88 350 VAL A CA 1
ATOM 2826 C C . VAL A 1 350 ? -12.856 -2.875 26.477 1.00 93.88 350 VAL A C 1
ATOM 2828 O O . VAL A 1 350 ? -14.055 -2.614 26.440 1.00 93.88 350 VAL A O 1
ATOM 2831 N N . MET A 1 351 ? -12.387 -3.933 27.147 1.00 94.44 351 MET A N 1
ATOM 2832 C CA . MET A 1 351 ? -13.269 -4.814 27.924 1.00 94.44 351 MET A CA 1
ATOM 2833 C C . MET A 1 351 ? -13.941 -4.073 29.084 1.00 94.44 351 MET A C 1
ATOM 2835 O O . MET A 1 351 ? -15.119 -4.303 29.345 1.00 94.44 351 MET A O 1
ATOM 2839 N N . GLY A 1 352 ? -13.212 -3.176 29.756 1.00 92.75 352 GLY A N 1
ATOM 2840 C CA . GLY A 1 352 ? -13.753 -2.316 30.806 1.00 92.75 352 GLY A CA 1
ATOM 2841 C C . GLY A 1 352 ? -14.857 -1.394 30.291 1.00 92.75 352 GLY A C 1
ATOM 2842 O O . GLY A 1 352 ? -15.971 -1.453 30.803 1.00 92.75 352 GLY A O 1
ATOM 2843 N N . ASP A 1 353 ? -14.579 -0.616 29.238 1.00 93.00 353 ASP A N 1
ATOM 2844 C CA . ASP A 1 353 ? -15.545 0.324 28.643 1.00 93.00 353 ASP A CA 1
ATOM 2845 C C . ASP A 1 353 ? -16.814 -0.380 28.139 1.00 93.00 353 ASP A C 1
ATOM 2847 O O . ASP A 1 353 ? -17.931 0.020 28.477 1.00 93.00 353 ASP A O 1
ATOM 2851 N N . LEU A 1 354 ? -16.657 -1.475 27.382 1.00 92.38 354 LEU A N 1
ATOM 2852 C CA . LEU A 1 354 ? -17.796 -2.259 26.898 1.00 92.38 354 LEU A CA 1
ATOM 2853 C C . LEU A 1 354 ? -18.586 -2.873 28.055 1.00 92.38 354 LEU A C 1
ATOM 2855 O O . LEU A 1 354 ? -19.815 -2.875 28.020 1.00 92.38 354 LEU A O 1
ATOM 2859 N N . GLY A 1 355 ? -17.896 -3.369 29.085 1.00 91.12 355 GLY A N 1
ATOM 2860 C CA . GLY A 1 355 ? -18.520 -3.939 30.272 1.00 91.12 355 GLY A CA 1
ATOM 2861 C C . GLY A 1 355 ? -19.337 -2.911 31.047 1.00 91.12 355 GLY A C 1
ATOM 2862 O O . GLY A 1 355 ? -20.461 -3.213 31.443 1.00 91.12 355 GLY A O 1
ATOM 2863 N N . ASP A 1 356 ? -18.810 -1.707 31.253 1.00 90.81 356 ASP A N 1
ATOM 2864 C CA . ASP A 1 356 ? -19.494 -0.645 31.998 1.00 90.81 356 ASP A CA 1
ATOM 2865 C C . ASP A 1 356 ? -20.709 -0.096 31.214 1.00 90.81 356 ASP A C 1
ATOM 2867 O O . ASP A 1 356 ? -21.701 0.336 31.804 1.00 90.81 356 ASP A O 1
ATOM 2871 N N . ARG A 1 357 ? -20.682 -0.176 29.874 1.00 91.44 357 ARG A N 1
ATOM 2872 C CA . ARG A 1 357 ? -21.758 0.286 28.974 1.00 91.44 357 ARG A CA 1
ATOM 2873 C C . ARG A 1 357 ? -22.713 -0.823 28.504 1.00 91.44 357 ARG A C 1
ATOM 2875 O O . ARG A 1 357 ? -23.672 -0.521 27.790 1.00 91.44 357 ARG A O 1
ATOM 2882 N N . MET A 1 358 ? -22.503 -2.080 28.907 1.00 89.56 358 MET A N 1
ATOM 2883 C CA . MET A 1 358 ? -23.181 -3.261 28.347 1.00 89.56 358 MET A CA 1
ATOM 2884 C C . MET A 1 358 ? -24.709 -3.181 28.419 1.00 89.56 358 MET A C 1
ATOM 2886 O O . MET A 1 358 ? -25.397 -3.422 27.428 1.00 89.56 358 MET A O 1
ATOM 2890 N N . LYS A 1 359 ? -25.252 -2.752 29.564 1.00 84.62 359 LYS A N 1
ATOM 2891 C CA . LYS A 1 359 ? -26.698 -2.550 29.737 1.00 84.62 359 LYS A CA 1
ATOM 2892 C C . LYS A 1 359 ? -27.264 -1.602 28.681 1.00 84.62 359 LYS A C 1
ATOM 2894 O O . LYS A 1 359 ? -28.246 -1.925 28.020 1.00 84.62 359 LYS A O 1
ATOM 2899 N N . THR A 1 360 ? -26.638 -0.440 28.520 1.00 86.94 360 THR A N 1
ATOM 2900 C CA . THR A 1 360 ? -27.068 0.558 27.540 1.00 86.94 360 THR A CA 1
ATOM 2901 C C . THR A 1 360 ? -27.002 -0.029 26.137 1.00 86.94 360 THR A C 1
ATOM 2903 O O . THR A 1 360 ? -27.987 0.047 25.411 1.00 86.94 360 THR A O 1
ATOM 2906 N N . LEU A 1 361 ? -25.891 -0.681 25.781 1.00 86.75 361 LEU A N 1
ATOM 2907 C CA . LEU A 1 361 ? -25.690 -1.281 24.461 1.00 86.75 361 LEU A CA 1
ATOM 2908 C C . LEU A 1 361 ? -26.791 -2.291 24.109 1.00 86.75 361 LEU A C 1
ATOM 2910 O O . LEU A 1 361 ? -27.386 -2.180 23.039 1.00 86.75 361 LEU A O 1
ATOM 2914 N N . LEU A 1 362 ? -27.140 -3.202 25.020 1.00 84.44 362 LEU A N 1
ATOM 2915 C CA . LEU A 1 362 ? -28.162 -4.227 24.767 1.00 84.44 362 LEU A CA 1
ATOM 2916 C C . LEU A 1 362 ? -29.589 -3.668 24.643 1.00 84.44 362 LEU A C 1
ATOM 2918 O O . LEU A 1 362 ? -30.432 -4.285 23.996 1.00 84.44 362 LEU A O 1
ATOM 2922 N N . THR A 1 363 ? -29.861 -2.491 25.214 1.00 81.75 363 THR A N 1
ATOM 2923 C CA . THR A 1 363 ? -31.157 -1.802 25.056 1.00 81.75 363 THR A CA 1
ATOM 2924 C C . THR A 1 363 ? -31.271 -0.989 23.764 1.00 81.75 363 THR A C 1
ATOM 2926 O O . THR A 1 363 ? -32.369 -0.569 23.393 1.00 81.75 363 THR A O 1
ATOM 2929 N N . LEU A 1 364 ? -30.163 -0.751 23.053 1.00 82.31 364 LEU A N 1
ATOM 2930 C CA . LEU A 1 364 ? -30.189 0.003 21.803 1.00 82.31 364 LEU A CA 1
ATOM 2931 C C . LEU A 1 364 ? -30.771 -0.832 20.658 1.00 82.31 364 LEU A C 1
ATOM 2933 O O . LEU A 1 364 ? -30.517 -2.027 20.496 1.00 82.31 364 LEU A O 1
ATOM 2937 N N . ARG A 1 365 ? -31.500 -0.149 19.768 1.00 76.88 365 ARG A N 1
ATOM 2938 C CA . ARG A 1 365 ? -32.006 -0.753 18.527 1.00 76.88 365 ARG A CA 1
ATOM 2939 C C . ARG A 1 365 ? -30.871 -1.178 17.587 1.00 76.88 365 ARG A C 1
ATOM 2941 O O . ARG A 1 365 ? -31.021 -2.145 16.845 1.00 76.88 365 ARG A O 1
ATOM 2948 N N . THR A 1 366 ? -29.760 -0.446 17.611 1.00 82.31 366 THR A N 1
ATOM 2949 C CA . THR A 1 366 ? -28.576 -0.673 16.776 1.00 82.31 366 THR A CA 1
ATOM 2950 C C . THR A 1 366 ? -27.318 -0.354 17.568 1.00 82.31 366 THR A C 1
ATOM 2952 O O . THR A 1 366 ? -27.201 0.745 18.112 1.00 82.31 366 THR A O 1
ATOM 2955 N N . ILE A 1 367 ? -26.365 -1.284 17.589 1.00 85.75 367 ILE A N 1
ATOM 2956 C CA . ILE A 1 367 ? -25.037 -1.047 18.164 1.00 85.75 367 ILE A CA 1
ATOM 2957 C C . ILE A 1 367 ? -24.228 -0.171 17.208 1.00 85.75 367 ILE A C 1
ATOM 2959 O O . ILE A 1 367 ? -24.270 -0.381 15.992 1.00 85.75 367 ILE A O 1
ATOM 2963 N N . THR A 1 368 ? -23.491 0.803 17.743 1.00 86.88 368 THR A N 1
ATOM 2964 C CA . THR A 1 368 ? -22.672 1.696 16.918 1.00 86.88 368 THR A CA 1
ATOM 2965 C C . THR A 1 368 ? -21.562 0.920 16.202 1.00 86.88 368 THR A C 1
ATOM 2967 O O . THR A 1 368 ? -21.077 -0.102 16.693 1.00 86.88 368 THR A O 1
ATOM 2970 N N . VAL A 1 369 ? -21.119 1.414 15.040 1.00 84.81 369 VAL A N 1
ATOM 2971 C CA . VAL A 1 369 ? -20.008 0.793 14.293 1.00 84.81 369 VAL A CA 1
ATOM 2972 C C . VAL A 1 369 ? -18.746 0.731 15.156 1.00 84.81 369 VAL A C 1
ATOM 2974 O O . VAL A 1 369 ? -18.063 -0.288 15.160 1.00 84.81 369 VAL A O 1
ATOM 2977 N N . ALA A 1 370 ? -18.464 1.780 15.933 1.00 86.44 370 ALA A N 1
ATOM 2978 C CA . ALA A 1 370 ? -17.307 1.823 16.820 1.00 86.44 370 ALA A CA 1
ATOM 2979 C C . ALA A 1 370 ? -17.332 0.689 17.858 1.00 86.44 370 ALA A C 1
ATOM 2981 O O . ALA A 1 370 ? -16.351 -0.043 17.978 1.00 86.44 370 ALA A O 1
ATOM 2982 N N . ASP A 1 371 ? -18.461 0.485 18.540 1.00 88.50 371 ASP A N 1
ATOM 2983 C CA . ASP A 1 371 ? -18.597 -0.574 19.547 1.00 88.50 371 ASP A CA 1
ATOM 2984 C C . ASP A 1 371 ? -18.508 -1.972 18.896 1.00 88.50 371 ASP A C 1
ATOM 2986 O O . ASP A 1 371 ? -17.792 -2.847 19.388 1.00 88.50 371 ASP A O 1
ATOM 2990 N N . GLN A 1 372 ? -19.132 -2.170 17.725 1.00 86.88 372 GLN A N 1
ATOM 2991 C CA . GLN A 1 372 ? -19.006 -3.420 16.961 1.00 86.88 372 GLN A CA 1
ATOM 2992 C C . GLN A 1 372 ? -17.556 -3.712 16.556 1.00 86.88 372 GLN A C 1
ATOM 2994 O O . GLN A 1 372 ? -17.123 -4.865 16.590 1.00 86.88 372 GLN A O 1
ATOM 2999 N N . LYS A 1 373 ? -16.788 -2.704 16.126 1.00 85.75 373 LYS A N 1
ATOM 3000 C CA . LYS A 1 373 ? -15.382 -2.900 15.741 1.00 85.75 373 LYS A CA 1
ATOM 3001 C C . LYS A 1 373 ? -14.500 -3.193 16.952 1.00 85.75 373 LYS A C 1
ATOM 3003 O O . LYS A 1 373 ? -13.675 -4.097 16.858 1.00 85.75 373 LYS A O 1
ATOM 3008 N N . SER A 1 374 ? -14.744 -2.544 18.088 1.00 89.94 374 SER A N 1
ATOM 3009 C CA . SER A 1 374 ? -14.079 -2.870 19.353 1.00 89.94 374 SER A CA 1
ATOM 3010 C C . SER A 1 374 ? -14.295 -4.336 19.748 1.00 89.94 374 SER A C 1
ATOM 3012 O O . SER A 1 374 ? -13.325 -5.053 19.994 1.00 89.94 374 SER A O 1
ATOM 3014 N N . ALA A 1 375 ? -15.543 -4.821 19.713 1.00 88.12 375 ALA A N 1
ATOM 3015 C CA . ALA A 1 375 ? -15.860 -6.224 19.994 1.00 88.12 375 ALA A CA 1
ATOM 3016 C C . ALA A 1 375 ? -15.243 -7.193 18.967 1.00 88.12 375 ALA A C 1
ATOM 3018 O O . ALA A 1 375 ? -14.710 -8.239 19.338 1.00 88.12 375 ALA A O 1
ATOM 3019 N N . ASN A 1 376 ? -15.233 -6.837 17.678 1.00 85.88 376 ASN A N 1
ATOM 3020 C CA . ASN A 1 376 ? -14.563 -7.636 16.647 1.00 85.88 376 ASN A CA 1
ATOM 3021 C C . ASN A 1 376 ? -13.042 -7.718 16.853 1.00 85.88 376 ASN A C 1
ATOM 3023 O O . ASN A 1 376 ? -12.460 -8.764 16.569 1.00 85.88 376 ASN A O 1
ATOM 3027 N N . GLY A 1 377 ? -12.405 -6.652 17.348 1.00 86.94 377 GLY A N 1
ATOM 3028 C CA . GLY A 1 377 ? -10.994 -6.653 17.739 1.00 86.94 377 GLY A CA 1
ATOM 3029 C C . GLY A 1 377 ? -10.721 -7.617 18.898 1.00 86.94 377 GLY A C 1
ATOM 3030 O O . GLY A 1 377 ? -9.807 -8.436 18.812 1.00 86.94 377 GLY A O 1
ATOM 3031 N N . LEU A 1 378 ? -11.572 -7.610 19.935 1.00 90.25 378 LEU A N 1
ATOM 3032 C CA . LEU A 1 378 ? -11.505 -8.594 21.027 1.00 90.25 378 LEU A CA 1
ATOM 3033 C C . LEU A 1 378 ? -11.660 -10.030 20.505 1.00 90.25 378 LEU A C 1
ATOM 3035 O O . LEU A 1 378 ? -10.854 -10.902 20.828 1.00 90.25 378 LEU A O 1
ATOM 3039 N N . LEU A 1 379 ? -12.666 -10.273 19.659 1.00 87.38 379 LEU A N 1
ATOM 3040 C CA . LEU A 1 379 ? -12.925 -11.584 19.062 1.00 87.38 379 LEU A CA 1
ATOM 3041 C C . LEU A 1 379 ? -11.745 -12.069 18.212 1.00 87.38 379 LEU A C 1
ATOM 3043 O O . LEU A 1 379 ? -11.408 -13.252 18.242 1.00 87.38 379 LEU A O 1
ATOM 3047 N N . PHE A 1 380 ? -11.129 -11.170 17.448 1.00 84.69 380 PHE A N 1
ATOM 3048 C CA . PHE A 1 380 ? -9.958 -11.461 16.630 1.00 84.69 380 PHE A CA 1
ATOM 3049 C C . PHE A 1 380 ? -8.795 -11.970 17.491 1.00 84.69 380 PHE A C 1
ATOM 3051 O O . PHE A 1 380 ? -8.276 -13.059 17.239 1.00 84.69 380 PHE A O 1
ATOM 3058 N N . ILE A 1 381 ? -8.450 -11.248 18.562 1.00 85.94 381 ILE A N 1
ATOM 3059 C CA . ILE A 1 381 ? -7.380 -11.656 19.482 1.00 85.94 381 ILE A CA 1
ATOM 3060 C C . ILE A 1 381 ? -7.732 -12.961 20.206 1.00 85.94 381 ILE A C 1
ATOM 3062 O O . ILE A 1 381 ? -6.893 -13.857 20.306 1.00 85.94 381 ILE A O 1
ATOM 3066 N N . ALA A 1 382 ? -8.981 -13.122 20.649 1.00 83.88 382 ALA A N 1
ATOM 3067 C CA . ALA A 1 382 ? -9.431 -14.343 21.314 1.00 83.88 382 ALA A CA 1
ATOM 3068 C C . ALA A 1 382 ? -9.323 -15.584 20.406 1.00 83.88 382 ALA A C 1
ATOM 3070 O O . ALA A 1 382 ? -8.894 -16.649 20.859 1.00 83.88 382 ALA A O 1
ATOM 3071 N N . LYS A 1 383 ? -9.665 -15.461 19.114 1.00 82.88 383 LYS A N 1
ATOM 3072 C CA . LYS A 1 383 ? -9.502 -16.544 18.127 1.00 82.88 383 LYS A CA 1
ATOM 3073 C C . LYS A 1 383 ? -8.037 -16.946 17.961 1.00 82.88 383 LYS A C 1
ATOM 3075 O O . LYS A 1 383 ? -7.741 -18.140 17.960 1.00 82.88 383 LYS A O 1
ATOM 3080 N N . HIS A 1 384 ? -7.136 -15.969 17.879 1.00 76.75 384 HIS A N 1
ATOM 3081 C CA . HIS A 1 384 ? -5.695 -16.222 17.789 1.00 76.75 384 HIS A CA 1
ATOM 3082 C C . HIS A 1 384 ? -5.147 -16.924 19.036 1.00 76.75 384 HIS A C 1
ATOM 3084 O O . HIS A 1 384 ? -4.436 -17.920 18.918 1.00 76.75 384 HIS A O 1
ATOM 3090 N N . GLN A 1 385 ? -5.545 -16.493 20.238 1.00 75.19 385 GLN A N 1
ATOM 3091 C CA . GLN A 1 385 ? -5.129 -17.151 21.485 1.00 75.19 385 GLN A CA 1
ATOM 3092 C C . GLN A 1 385 ? -5.650 -18.591 21.611 1.00 75.19 385 GLN A C 1
ATOM 3094 O O . GLN A 1 385 ? -4.932 -19.464 22.101 1.00 75.19 385 GLN A O 1
ATOM 3099 N N . ARG A 1 386 ? -6.879 -18.863 21.149 1.00 72.00 386 ARG A N 1
ATOM 3100 C CA . ARG A 1 386 ? -7.468 -20.213 21.163 1.00 72.00 386 ARG A CA 1
ATOM 3101 C C . ARG A 1 386 ? -6.687 -21.191 20.285 1.00 72.00 386 ARG A C 1
ATOM 3103 O O . ARG A 1 386 ? -6.486 -22.334 20.684 1.00 72.00 386 ARG A O 1
ATOM 3110 N N . ASN A 1 387 ? -6.241 -20.748 19.112 1.00 66.31 387 ASN A N 1
ATOM 3111 C CA . ASN A 1 387 ? -5.496 -21.591 18.173 1.00 66.31 387 ASN A CA 1
ATOM 3112 C C . ASN A 1 387 ? -4.057 -21.885 18.642 1.00 66.31 387 ASN A C 1
ATOM 3114 O O . ASN A 1 387 ? -3.456 -22.845 18.175 1.00 66.31 387 ASN A O 1
ATOM 3118 N N . ARG A 1 388 ? -3.524 -21.106 19.596 1.00 63.62 388 ARG A N 1
ATOM 3119 C CA . ARG A 1 388 ? -2.159 -21.232 20.141 1.00 63.62 388 ARG A CA 1
ATOM 3120 C C . ARG A 1 388 ? -2.033 -22.090 21.406 1.00 63.62 388 ARG A C 1
ATOM 3122 O O . ARG A 1 388 ? -0.968 -22.113 22.010 1.00 63.62 388 ARG A O 1
ATOM 3129 N N . HIS A 1 389 ? -3.071 -22.818 21.824 1.00 49.66 389 HIS A N 1
ATOM 3130 C CA . HIS A 1 389 ? -3.079 -23.627 23.061 1.00 49.66 389 HIS A CA 1
ATOM 3131 C C . HIS A 1 389 ? -2.041 -24.783 23.145 1.00 49.66 389 HIS A C 1
ATOM 3133 O O . HIS A 1 389 ? -2.116 -25.581 24.076 1.00 49.66 389 HIS A O 1
ATOM 3139 N N . GLY A 1 390 ? -1.062 -24.859 22.233 1.00 48.25 390 GLY A N 1
ATOM 3140 C CA . GLY A 1 390 ? 0.118 -25.729 22.333 1.00 48.25 390 GLY A CA 1
ATOM 3141 C C . GLY A 1 390 ? 1.363 -25.073 22.958 1.00 48.25 390 GLY A C 1
ATOM 3142 O O . GLY A 1 390 ? 2.070 -25.752 23.693 1.00 48.25 390 GLY A O 1
ATOM 3143 N N . ASP A 1 391 ? 1.590 -23.765 22.762 1.00 45.69 391 ASP A N 1
ATOM 3144 C CA . ASP A 1 391 ? 2.834 -23.077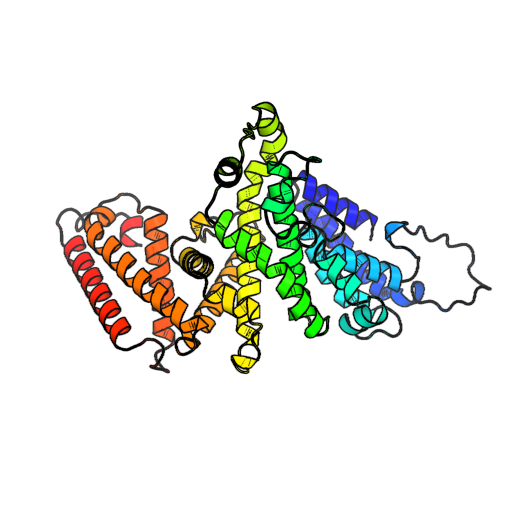 23.161 1.00 45.69 391 ASP A CA 1
ATOM 3145 C C . ASP A 1 391 ? 2.556 -21.951 24.173 1.00 45.69 391 ASP A C 1
ATOM 3147 O O . ASP A 1 391 ? 2.233 -20.805 23.851 1.00 45.69 391 ASP A O 1
ATOM 3151 N N . ALA A 1 392 ? 2.636 -22.301 25.455 1.00 46.25 392 ALA A N 1
ATOM 3152 C CA . ALA A 1 392 ? 2.179 -21.501 26.590 1.00 46.25 392 ALA A CA 1
ATOM 3153 C C . ALA A 1 392 ? 3.140 -20.375 27.045 1.00 46.25 392 ALA A C 1
ATOM 3155 O O . ALA A 1 392 ? 3.377 -20.239 28.245 1.00 46.25 392 ALA A O 1
ATOM 3156 N N . GLN A 1 393 ? 3.681 -19.547 26.141 1.00 51.84 393 GLN A N 1
ATOM 3157 C CA . GLN A 1 393 ? 4.671 -18.512 26.522 1.00 51.84 393 GLN A CA 1
ATOM 3158 C C . GLN A 1 393 ? 4.440 -17.088 25.978 1.00 51.84 393 GLN A C 1
ATOM 3160 O O . GLN A 1 393 ? 5.318 -16.245 26.115 1.00 51.84 393 GLN A O 1
ATOM 3165 N N . ALA A 1 394 ? 3.270 -16.760 25.420 1.00 51.75 394 ALA A N 1
ATOM 3166 C CA . ALA A 1 394 ? 3.118 -15.490 24.692 1.00 51.75 394 ALA A CA 1
ATOM 3167 C C . ALA A 1 394 ? 2.824 -14.229 25.541 1.00 51.75 394 ALA A C 1
ATOM 3169 O O . ALA A 1 394 ? 2.830 -13.127 25.000 1.00 51.75 394 ALA A O 1
ATOM 3170 N N . MET A 1 395 ? 2.516 -14.337 26.842 1.00 55.28 395 MET A N 1
ATOM 3171 C CA . MET A 1 395 ? 2.246 -13.152 27.674 1.00 55.28 395 MET A CA 1
ATOM 3172 C C . MET A 1 395 ? 2.804 -13.289 29.086 1.00 55.28 395 MET A C 1
ATOM 3174 O O . MET A 1 395 ? 2.612 -14.305 29.754 1.00 55.28 395 MET A O 1
ATOM 3178 N N . ASN A 1 396 ? 3.480 -12.227 29.526 1.00 58.88 396 ASN A N 1
ATOM 3179 C CA . ASN A 1 396 ? 4.093 -12.105 30.842 1.00 58.88 396 ASN A CA 1
ATOM 3180 C C . ASN A 1 396 ? 3.043 -12.344 31.949 1.00 58.88 396 ASN A C 1
ATOM 3182 O O . ASN A 1 396 ? 1.907 -11.875 31.829 1.00 58.88 396 ASN A O 1
ATOM 3186 N N . GLY A 1 397 ? 3.403 -13.065 33.017 1.00 58.75 397 GLY A N 1
ATOM 3187 C CA . GLY A 1 397 ? 2.442 -13.610 33.995 1.00 58.75 397 GLY A CA 1
ATOM 3188 C C . GLY A 1 397 ? 1.446 -12.586 34.558 1.00 58.75 397 GLY A C 1
ATOM 3189 O O . GLY A 1 397 ? 0.248 -12.849 34.582 1.00 58.75 397 GLY A O 1
ATOM 3190 N N . GLY A 1 398 ? 1.911 -11.377 34.892 1.00 61.91 398 GLY A N 1
ATOM 3191 C CA . GLY A 1 398 ? 1.047 -10.312 35.419 1.00 61.91 398 GLY A CA 1
ATOM 3192 C C . GLY A 1 398 ? 0.055 -9.724 34.405 1.00 61.91 398 GLY A C 1
ATOM 3193 O O . GLY A 1 398 ? -1.068 -9.383 34.765 1.00 61.91 398 GLY A O 1
ATOM 3194 N N . ALA A 1 399 ? 0.417 -9.646 33.120 1.00 71.81 399 ALA A N 1
ATOM 3195 C CA . ALA A 1 399 ? -0.486 -9.141 32.081 1.00 71.81 399 ALA A CA 1
ATOM 3196 C C . ALA A 1 399 ? -1.637 -10.124 31.814 1.00 71.81 399 ALA A C 1
ATOM 3198 O O . ALA A 1 399 ? -2.784 -9.720 31.607 1.00 71.81 399 ALA A O 1
ATOM 3199 N N . LYS A 1 400 ? -1.339 -11.426 31.882 1.00 78.06 400 LYS A N 1
ATOM 3200 C CA . LYS A 1 400 ? -2.328 -12.497 31.738 1.00 78.06 400 LYS A CA 1
ATOM 3201 C C . LYS A 1 400 ? -3.398 -12.428 32.829 1.00 78.06 400 LYS A C 1
ATOM 3203 O O . LYS A 1 400 ? -4.581 -12.542 32.510 1.00 78.06 400 LYS A O 1
ATOM 3208 N N . ASP A 1 401 ? -3.001 -12.200 34.078 1.00 81.88 401 ASP A N 1
ATOM 3209 C CA . ASP A 1 401 ? -3.931 -12.108 35.208 1.00 81.88 401 ASP A CA 1
ATOM 3210 C C . ASP A 1 401 ? -4.865 -10.897 35.077 1.00 81.88 401 ASP A C 1
ATOM 3212 O O . ASP A 1 401 ? -6.083 -11.036 35.218 1.00 81.88 401 ASP A O 1
ATOM 3216 N N . CYS A 1 402 ? -4.326 -9.733 34.701 1.00 82.88 402 CYS A N 1
ATOM 3217 C CA . CYS A 1 402 ? -5.119 -8.527 34.448 1.00 82.88 402 CYS A CA 1
ATOM 3218 C C . CYS A 1 402 ? -6.143 -8.729 33.320 1.00 82.88 402 CYS A C 1
ATOM 3220 O O . CYS A 1 402 ? -7.314 -8.372 33.468 1.00 82.88 402 CYS A O 1
ATOM 3222 N N . ILE A 1 403 ? -5.734 -9.344 32.204 1.00 86.44 403 ILE A N 1
ATOM 3223 C CA . ILE A 1 403 ? -6.637 -9.654 31.085 1.00 86.44 403 ILE A CA 1
ATOM 3224 C C . ILE A 1 403 ? -7.724 -10.638 31.528 1.00 86.44 403 ILE A C 1
ATOM 3226 O O . ILE A 1 403 ? -8.898 -10.429 31.221 1.00 86.44 403 ILE A O 1
ATOM 3230 N N . GLN A 1 404 ? -7.370 -11.686 32.279 1.00 87.25 404 GLN A N 1
ATOM 3231 C CA . GLN A 1 404 ? -8.346 -12.646 32.802 1.00 87.25 404 GLN A CA 1
ATOM 3232 C C . GLN A 1 404 ? -9.352 -11.988 33.748 1.00 87.25 404 GLN A C 1
ATOM 3234 O O . GLN A 1 404 ? -10.546 -12.278 33.667 1.00 87.25 404 GLN A O 1
ATOM 3239 N N . GLN A 1 405 ? -8.900 -11.095 34.629 1.00 89.69 405 GLN A N 1
ATOM 3240 C CA . GLN A 1 405 ? -9.780 -10.360 35.533 1.00 89.69 405 GLN A CA 1
ATOM 3241 C C . GLN A 1 405 ? -10.737 -9.441 34.763 1.00 89.69 405 GLN A C 1
ATOM 3243 O O . GLN A 1 405 ? -11.938 -9.450 35.036 1.00 89.69 405 GLN A O 1
ATOM 3248 N N . ALA A 1 406 ? -10.234 -8.700 33.771 1.00 90.56 406 ALA A N 1
ATOM 3249 C CA . ALA A 1 406 ? -11.052 -7.840 32.920 1.00 90.56 406 ALA A CA 1
ATOM 3250 C C . ALA A 1 406 ? -12.081 -8.646 32.106 1.00 90.56 406 ALA A C 1
ATOM 3252 O O . ALA A 1 406 ? -13.253 -8.274 32.058 1.00 90.56 406 ALA A O 1
ATOM 3253 N N . ALA A 1 407 ? -11.682 -9.791 31.545 1.00 90.81 407 ALA A N 1
ATOM 3254 C CA . ALA A 1 407 ? -12.578 -10.686 30.815 1.00 90.81 407 ALA A CA 1
ATOM 3255 C C . ALA A 1 407 ? -13.671 -11.282 31.718 1.00 90.81 407 ALA A C 1
ATOM 3257 O O . ALA A 1 407 ? -14.833 -11.346 31.318 1.00 90.81 407 ALA A O 1
ATOM 3258 N N . ARG A 1 408 ? -13.330 -11.676 32.956 1.00 91.31 408 ARG A N 1
ATOM 3259 C CA . ARG A 1 408 ? -14.316 -12.130 33.953 1.00 91.31 408 ARG A CA 1
ATOM 3260 C C . ARG A 1 408 ? -15.303 -11.022 34.304 1.00 91.31 408 ARG A C 1
ATOM 3262 O O . ARG A 1 408 ? -16.498 -11.284 34.322 1.00 91.31 408 ARG A O 1
ATOM 3269 N N . LYS A 1 409 ? -14.821 -9.794 34.537 1.00 92.00 409 LYS A N 1
ATOM 3270 C CA . LYS A 1 409 ? -15.689 -8.637 34.810 1.00 92.00 409 LYS A CA 1
ATOM 3271 C C . LYS A 1 409 ? -16.645 -8.384 33.641 1.00 92.00 409 LYS A C 1
ATOM 3273 O O . LYS A 1 409 ? -17.841 -8.244 33.866 1.00 92.00 409 LYS A O 1
ATOM 3278 N N . LEU A 1 410 ? -16.142 -8.389 32.405 1.00 92.56 410 LEU A N 1
ATOM 3279 C CA . LEU A 1 410 ? -16.972 -8.233 31.209 1.00 92.56 410 LEU A CA 1
ATOM 3280 C C . LEU A 1 410 ? -18.053 -9.321 31.130 1.00 92.56 410 LEU A C 1
ATOM 3282 O O . LEU A 1 410 ? -19.218 -8.999 30.920 1.00 92.56 410 LEU A O 1
ATOM 3286 N N . LEU A 1 411 ? -17.693 -10.589 31.353 1.00 92.19 411 LEU A N 1
ATOM 3287 C CA . LEU A 1 411 ? -18.645 -11.702 31.345 1.00 92.19 411 LEU A CA 1
ATOM 3288 C C . LEU A 1 411 ? -19.741 -11.539 32.411 1.00 92.19 411 LEU A C 1
ATOM 3290 O O . LEU A 1 411 ? -20.917 -11.729 32.101 1.00 92.19 411 LEU A O 1
ATOM 3294 N N . THR A 1 412 ? -19.371 -11.162 33.639 1.00 91.62 412 THR A N 1
ATOM 3295 C CA . THR A 1 412 ? -20.332 -10.879 34.716 1.00 91.62 412 THR A CA 1
ATOM 3296 C C . THR A 1 412 ? -21.273 -9.744 34.324 1.00 91.62 412 THR A C 1
ATOM 3298 O O . THR A 1 412 ? -22.488 -9.903 34.415 1.00 91.62 412 THR A O 1
ATOM 3301 N N . ASN A 1 413 ? -20.736 -8.640 33.797 1.00 90.12 413 ASN A N 1
ATOM 3302 C CA . ASN A 1 413 ? -21.538 -7.499 33.360 1.00 90.12 413 ASN A CA 1
ATOM 3303 C C . ASN A 1 413 ? -22.505 -7.873 32.222 1.00 90.12 413 ASN A C 1
ATOM 3305 O O . ASN A 1 413 ? -23.648 -7.418 32.218 1.00 90.12 413 ASN A O 1
ATOM 3309 N N . CYS A 1 414 ? -22.086 -8.721 31.274 1.00 88.00 414 CYS A N 1
ATOM 3310 C CA . CYS A 1 414 ? -22.972 -9.259 30.238 1.00 88.00 414 CYS A CA 1
ATOM 3311 C C . CYS A 1 414 ? -24.115 -10.079 30.841 1.00 88.00 414 CYS A C 1
ATOM 3313 O O . CYS A 1 414 ? -25.273 -9.870 30.485 1.00 88.00 414 CYS A O 1
ATOM 3315 N N . TYR A 1 415 ? -23.802 -10.993 31.763 1.00 87.06 415 TYR A N 1
ATOM 3316 C CA . TYR A 1 415 ? -24.800 -11.846 32.406 1.00 87.06 415 TYR A CA 1
ATOM 3317 C C . TYR A 1 415 ? -25.839 -11.023 33.182 1.00 87.06 415 TYR A C 1
ATOM 3319 O O . TYR A 1 415 ? -27.044 -11.217 33.015 1.00 87.06 415 TYR A O 1
ATOM 3327 N N . GLU A 1 416 ? -25.380 -10.052 33.973 1.00 87.50 416 GLU A N 1
ATOM 3328 C CA . GLU A 1 416 ? -26.252 -9.145 34.721 1.00 87.50 416 GLU A CA 1
ATOM 3329 C C . GLU A 1 416 ? -27.108 -8.267 33.804 1.00 87.50 416 GLU A C 1
ATOM 3331 O O . GLU A 1 416 ? -28.279 -8.036 34.101 1.00 87.50 416 GLU A O 1
ATOM 3336 N N . ALA A 1 417 ? -26.558 -7.791 32.683 1.00 85.50 417 ALA A N 1
ATOM 3337 C CA . ALA A 1 417 ? -27.293 -6.963 31.731 1.00 85.50 417 ALA A CA 1
ATOM 3338 C C . ALA A 1 417 ? -28.402 -7.745 31.004 1.00 85.50 417 ALA A C 1
ATOM 3340 O O . ALA A 1 417 ? -29.494 -7.209 30.814 1.00 85.50 417 ALA A O 1
ATOM 3341 N N . ILE A 1 418 ? -28.149 -9.008 30.639 1.00 83.06 418 ILE A N 1
ATOM 3342 C CA . ILE A 1 418 ? -29.137 -9.888 29.988 1.00 83.06 418 ILE A CA 1
ATOM 3343 C C . ILE A 1 418 ? -30.285 -10.237 30.947 1.00 83.06 418 ILE A C 1
ATOM 3345 O O . ILE A 1 418 ? -31.439 -10.296 30.526 1.00 83.06 418 ILE A O 1
ATOM 3349 N N . GLY A 1 419 ? -29.990 -10.434 32.236 1.00 79.50 419 GLY A N 1
ATOM 3350 C CA . GLY A 1 419 ? -30.977 -10.818 33.250 1.00 79.50 419 GLY A CA 1
ATOM 3351 C C . GLY A 1 419 ? -32.013 -9.746 33.619 1.00 79.50 419 GLY A C 1
ATOM 3352 O O . GLY A 1 419 ? -32.894 -10.020 34.430 1.00 79.50 419 GLY A O 1
ATOM 3353 N N . GLN A 1 420 ? -31.938 -8.531 33.062 1.00 75.94 420 GLN A N 1
ATOM 3354 C CA . GLN A 1 420 ? -32.875 -7.446 33.377 1.00 75.94 420 GLN A CA 1
ATOM 3355 C C . GLN A 1 420 ? -34.156 -7.514 32.531 1.00 75.94 420 GLN A C 1
ATOM 3357 O O . GLN A 1 420 ? -34.111 -7.781 31.329 1.00 75.94 420 GLN A O 1
ATOM 3362 N N . GLU A 1 421 ? -35.301 -7.194 33.149 1.00 59.38 421 GLU A N 1
ATOM 3363 C CA . GLU A 1 421 ? -36.652 -7.343 32.569 1.00 59.38 421 GLU A CA 1
ATOM 3364 C C . GLU A 1 421 ? -36.836 -6.648 31.202 1.00 59.38 421 GLU A C 1
ATOM 3366 O O . GLU A 1 421 ? -37.593 -7.136 30.371 1.00 59.38 421 GLU A O 1
ATOM 3371 N N . GLY A 1 422 ? -36.100 -5.566 30.910 1.00 60.00 422 GLY A N 1
ATOM 3372 C CA . GLY A 1 422 ? -36.162 -4.859 29.620 1.00 60.00 422 GLY A CA 1
ATOM 3373 C C . GLY A 1 422 ? -35.351 -5.479 28.469 1.00 60.00 422 GLY A C 1
ATOM 3374 O O . GLY A 1 422 ? -35.673 -5.232 27.311 1.00 60.00 422 GLY A O 1
ATOM 3375 N N . VAL A 1 423 ? -34.320 -6.279 28.762 1.00 60.41 423 VAL A N 1
ATOM 3376 C CA . VAL A 1 423 ? -33.456 -6.940 27.756 1.00 60.41 423 VAL A CA 1
ATOM 3377 C C . VAL A 1 423 ? -33.922 -8.377 27.504 1.00 60.41 423 VAL A C 1
ATOM 3379 O O . VAL A 1 423 ? -33.913 -8.844 26.369 1.00 60.41 423 VAL A O 1
ATOM 3382 N N . CYS A 1 424 ? -34.412 -9.049 28.548 1.00 57.34 424 CYS A N 1
ATOM 3383 C CA . CYS A 1 424 ? -34.922 -10.421 28.498 1.00 57.34 424 CYS A CA 1
ATOM 3384 C C . CYS A 1 424 ? -36.147 -10.588 27.568 1.00 57.34 424 CYS A C 1
ATOM 3386 O O . CYS A 1 424 ? -36.381 -11.672 27.036 1.00 57.34 424 CYS A O 1
ATOM 3388 N N . LEU A 1 425 ? -36.917 -9.515 27.338 1.00 57.59 425 LEU A N 1
ATOM 3389 C CA . LEU A 1 425 ? -38.177 -9.568 26.588 1.00 57.59 425 LEU A CA 1
ATOM 3390 C C . LEU A 1 425 ? -38.031 -9.375 25.066 1.00 57.59 425 LEU A C 1
ATOM 3392 O O . LEU A 1 425 ? -38.760 -10.027 24.321 1.00 57.59 425 LEU A O 1
ATOM 3396 N N . VAL A 1 426 ? -37.124 -8.514 24.578 1.00 65.62 426 VAL A N 1
ATOM 3397 C CA . VAL A 1 426 ? -36.899 -8.279 23.133 1.00 65.62 426 VAL A CA 1
ATOM 3398 C C . VAL A 1 426 ? -35.465 -7.781 22.891 1.00 65.62 426 VAL A C 1
ATOM 3400 O O . VAL A 1 426 ? -35.189 -6.588 23.005 1.00 65.62 426 VAL A O 1
ATOM 3403 N N . LEU A 1 427 ? -34.553 -8.668 22.487 1.00 73.00 427 LEU A N 1
ATOM 3404 C CA . LEU A 1 427 ? -33.255 -8.260 21.937 1.00 73.00 427 LEU A CA 1
ATOM 3405 C C . LEU A 1 427 ? -33.394 -7.927 20.449 1.00 73.00 427 LEU A C 1
ATOM 3407 O O . LEU A 1 427 ? -33.996 -8.676 19.676 1.00 73.00 427 LEU A O 1
ATOM 3411 N N . SER A 1 428 ? -32.792 -6.819 20.019 1.00 78.31 428 SER A N 1
ATOM 3412 C CA . SER A 1 428 ? -32.653 -6.550 18.587 1.00 78.31 428 SER A CA 1
ATOM 3413 C C . SER A 1 428 ? -31.673 -7.556 17.956 1.00 78.31 428 SER A C 1
ATOM 3415 O O . SER A 1 428 ? -30.725 -7.980 18.618 1.00 78.31 428 SER A O 1
ATOM 3417 N N . PRO A 1 429 ? -31.803 -7.907 16.661 1.00 80.06 429 PRO A N 1
ATOM 3418 C CA . PRO A 1 429 ? -30.821 -8.763 15.985 1.00 80.06 429 PRO A CA 1
ATOM 3419 C C . PRO A 1 429 ? -29.390 -8.202 16.023 1.00 80.06 429 PRO A C 1
ATOM 3421 O O . PRO A 1 429 ? -28.425 -8.961 16.005 1.00 80.06 429 PRO A O 1
ATOM 3424 N N . SER A 1 430 ? -29.246 -6.870 16.081 1.00 79.38 430 SER A N 1
ATOM 3425 C CA . SER A 1 430 ? -27.947 -6.202 16.217 1.00 79.38 430 SER A CA 1
ATOM 3426 C C . SER A 1 430 ? -27.345 -6.422 17.605 1.00 79.38 430 SER A C 1
ATOM 3428 O O . SER A 1 430 ? -26.166 -6.751 17.686 1.00 79.38 430 SER A O 1
ATOM 3430 N N . ALA A 1 431 ? -28.150 -6.281 18.662 1.00 82.25 431 ALA A N 1
ATOM 3431 C CA . ALA A 1 431 ? -27.730 -6.476 20.048 1.00 82.25 431 ALA A CA 1
ATOM 3432 C C . ALA A 1 431 ? -27.530 -7.954 20.413 1.00 82.25 431 ALA A C 1
ATOM 3434 O O . ALA A 1 431 ? -26.705 -8.245 21.258 1.00 82.25 431 ALA A O 1
ATOM 3435 N N . ALA A 1 432 ? -28.253 -8.881 19.777 1.00 81.44 432 ALA A N 1
ATOM 3436 C CA . ALA A 1 432 ? -28.058 -10.320 19.972 1.00 81.44 432 ALA A CA 1
ATOM 3437 C C . ALA A 1 432 ? -26.806 -10.866 19.261 1.00 81.44 432 ALA A C 1
ATOM 3439 O O . ALA A 1 432 ? -26.275 -11.902 19.650 1.00 81.44 432 ALA A O 1
ATOM 3440 N N . ARG A 1 433 ? -26.378 -10.220 18.164 1.00 80.62 433 ARG A N 1
ATOM 3441 C CA . ARG A 1 433 ? -25.157 -10.583 17.426 1.00 80.62 433 ARG A CA 1
ATOM 3442 C C . ARG A 1 433 ? -23.895 -10.009 18.071 1.00 80.62 433 ARG A C 1
ATOM 3444 O O . ARG A 1 433 ? -22.833 -10.614 17.923 1.00 80.62 433 ARG A O 1
ATOM 3451 N N . PHE A 1 434 ? -24.012 -8.811 18.638 1.00 80.38 434 PHE A N 1
ATOM 3452 C CA . PHE A 1 434 ? -22.986 -8.191 19.468 1.00 80.38 434 PHE A CA 1
ATOM 3453 C C . PHE A 1 434 ? -22.810 -9.002 20.750 1.00 80.38 434 PHE A C 1
ATOM 3455 O O . PHE A 1 434 ? -21.637 -9.255 21.103 1.00 80.38 434 PHE A O 1
#

Sequence (434 aa):
MHSYSVGLIVTEEQHGCASEGNSAITEQFLLALDHLGKSLEMRKALFNGYGNESYRPEQWQLVPPEIGGGEMKHLVCWLFRQCATRQRLHRRKCMQLFPRLSKAVRDVASGEQFLAKHFTSDRIKSICLHADSAQGIGQAPTLLNLWDEHTNPFVVNIYLWLEYLLATLDMYCWLQREKFVEEELLHILLGRILPAVHCFLRSVVNFSVYEIMSNINRYQTHEIQMSSYDQRMNADKLVRFDTLKTAVVVQIVDLFVLLLSHTSTGEDEIPEKSLELWHEQPTIDFLLALLFKPHQLGTDRNVSVMHDGLKNDRHLTAQLDELMVQLLERCNQPIGQFFAGALCEKLVAVMGDLGDRMKTLLTLRTITVADQKSANGLLFIAKHQRNRHGDAQAMNGGAKDCIQQAARKLLTNCYEAIGQEGVCLVLSPSAARF

InterPro domains:
  IPR046803 DNA-dependent protein kinase catalytic subunit, CC1/2 [PF20502] (26-323)